Protein AF-0000000073405798 (afdb_homodimer)

Nearest PDB structures (foldseek):
  4mud-assembly2_C  TM=9.677E-01  e=3.847E-15  Saccharolobus solfataricus P2
  4ii4-assembly1_A-2  TM=8.496E-01  e=1.993E-06  Escherichia coli str. K-12 substr. MG1655
  4iit-assembly1_A-2  TM=8.396E-01  e=2.875E-06  Klebsiella pneumoniae subsp. pneumoniae MGH 78578
  3pwq-assembly1_D  TM=8.654E-01  e=8.246E-06  Escherichia coli str. K-12 substr. MG1655
  3pwq-assembly2_H  TM=8.494E-01  e=6.264E-06  Escherichia coli str. K-12 substr. MG1655

pLDDT: mean 94.51, std 9.31, range [29.94, 98.81]

Solvent-accessible surface area (backbone atoms only — not comparable to full-atom values): 24178 Å² total; per-residue (Å²): 122,83,30,81,48,62,85,72,50,78,52,63,67,52,49,50,41,52,50,50,51,50,47,54,52,27,45,49,27,51,28,47,36,59,49,48,47,65,33,51,63,66,34,88,40,61,67,51,15,40,50,41,25,50,51,40,31,52,34,38,46,53,22,39,56,40,41,52,52,41,43,66,67,69,35,59,66,57,45,52,49,56,64,66,54,45,81,72,62,48,91,50,71,74,51,40,55,81,51,88,44,67,46,32,47,39,30,42,47,32,46,53,28,54,52,46,36,51,52,25,60,25,31,45,62,23,26,47,39,67,56,12,56,47,22,54,55,47,33,59,53,29,50,52,50,27,52,52,25,51,53,49,50,56,54,41,40,73,74,42,43,68,58,40,49,50,26,38,57,60,41,54,41,44,51,55,54,52,48,53,55,57,64,67,46,75,56,72,61,42,41,81,37,44,33,50,84,58,75,43,70,64,49,52,51,50,51,53,49,54,54,31,52,56,34,41,75,73,72,42,74,69,66,80,60,77,75,80,65,83,119,122,82,31,81,48,61,84,72,51,80,52,62,67,51,48,50,40,51,50,50,52,49,48,54,52,27,44,49,28,50,29,48,34,58,49,49,47,64,34,52,63,65,33,89,41,62,68,50,16,39,50,40,24,49,51,39,31,52,33,36,47,52,22,41,55,40,41,51,52,42,43,67,66,69,37,58,66,57,46,53,49,56,63,66,55,45,82,73,62,48,91,50,69,75,50,39,53,82,52,88,43,66,45,32,47,38,30,43,46,32,45,54,28,54,51,45,35,52,54,24,59,25,31,45,61,23,26,47,39,67,56,11,56,48,22,54,54,46,32,56,53,29,51,52,51,28,51,51,24,51,52,48,48,56,54,40,41,74,75,42,42,67,58,39,51,49,26,37,56,58,41,54,42,43,51,55,55,52,49,53,54,58,65,69,46,75,55,73,62,45,41,81,38,44,31,50,84,58,75,43,69,65,49,51,51,51,50,54,50,53,54,31,52,56,34,42,73,72,72,44,73,68,66,80,59,79,75,79,66,85,120

Sequence (462 aa):
MTIKTPSDIKDEELKTELLDLIFVIADSKLAIVEQTSPWLVNSPTVDSRLFTARFVADELNHAWQMSRMIEDFGEKDKVKELQELRLGLHRLEPFNLPLFTWEDAVAFVFVIDSYNVILMNSLMDCEYEPLSKLAKSIVKDDEYHTMFSENEIIRLSRENRNKIQGALNFWLPRLNDVYEHMRKLRLDKLFSLRVNNWLTEESESSLVSKLNEKLVKIGLDSVAVKKYTRNMTIKTPSDIKDEELKTELLDLIFVIADSKLAIVEQTSPWLVNSPTVDSRLFTARFVADELNHAWQMSRMIEDF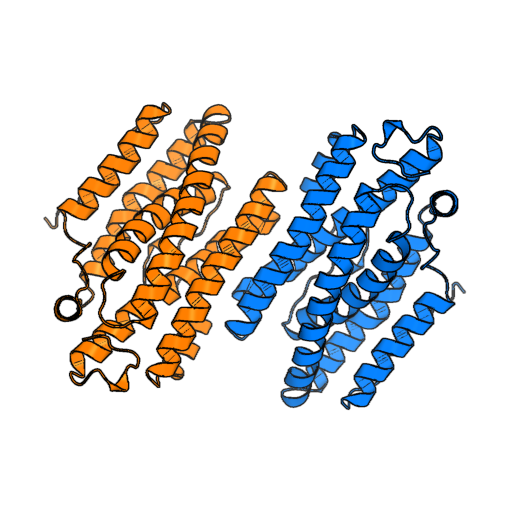GEKDKVKELQELRLGLHRLEPFNLPLFTWEDAVAFVFVIDSYNVILMNSLMDCEYEPLSKLAKSIVKDDEYHTMFSENEIIRLSRENRNKIQGALNFWLPRLNDVYEHMRKLRLDKLFSLRVNNWLTEESESSLVSKLNEKLVKIGLDSVAVKKYTRN

Structure (mmCIF, N/CA/C/O backbone):
data_AF-0000000073405798-model_v1
#
loop_
_entity.id
_entity.type
_entity.pdbx_description
1 polymer 'Phenylacetic acid catabolic protein'
#
loop_
_atom_site.group_PDB
_atom_site.id
_atom_site.type_symbol
_atom_site.label_atom_id
_atom_site.label_alt_id
_atom_site.label_comp_id
_atom_site.label_asym_id
_atom_site.label_entity_id
_atom_site.label_seq_id
_atom_site.pdbx_PDB_ins_code
_atom_site.Cartn_x
_atom_site.Cartn_y
_atom_site.Cartn_z
_atom_site.occupancy
_atom_site.B_iso_or_equiv
_atom_site.auth_seq_id
_atom_site.auth_comp_id
_atom_site.auth_asym_id
_atom_site.auth_atom_id
_atom_site.pdbx_PDB_model_num
ATOM 1 N N . MET A 1 1 ? 18.094 -33.719 4.059 1 67.75 1 MET A N 1
ATOM 2 C CA . MET A 1 1 ? 19.109 -32.75 4.473 1 67.75 1 MET A CA 1
ATOM 3 C C . MET A 1 1 ? 18.625 -31.312 4.254 1 67.75 1 MET A C 1
ATOM 5 O O . MET A 1 1 ? 17.938 -31.031 3.268 1 67.75 1 MET A O 1
ATOM 9 N N . THR A 1 2 ? 18.688 -30.469 5.281 1 88 2 THR A N 1
ATOM 10 C CA . THR A 1 2 ? 18.219 -29.078 5.246 1 88 2 THR A CA 1
ATOM 11 C C . THR A 1 2 ? 19.266 -28.188 4.605 1 88 2 THR A C 1
ATOM 13 O O . THR A 1 2 ? 20.438 -28.188 5.004 1 88 2 THR A O 1
ATOM 16 N N . ILE A 1 3 ? 18.922 -27.625 3.473 1 94.88 3 ILE A N 1
ATOM 17 C CA . ILE A 1 3 ? 19.781 -26.688 2.764 1 94.88 3 ILE A CA 1
ATOM 18 C C . ILE A 1 3 ? 19.5 -25.266 3.26 1 94.88 3 ILE A C 1
ATOM 20 O O . ILE A 1 3 ? 18.406 -24.75 3.092 1 94.88 3 ILE A O 1
ATOM 24 N N . LYS A 1 4 ? 20.562 -24.625 3.793 1 95.06 4 LYS A N 1
ATOM 25 C CA . LYS A 1 4 ? 20.359 -23.312 4.391 1 95.06 4 LYS A CA 1
ATOM 26 C C . LYS A 1 4 ? 20.812 -22.203 3.445 1 95.06 4 LYS A C 1
ATOM 28 O O . LYS A 1 4 ? 20.281 -21.094 3.479 1 95.06 4 LYS A O 1
ATOM 33 N N . THR A 1 5 ? 21.812 -22.625 2.615 1 95.94 5 THR A N 1
ATOM 34 C CA . THR A 1 5 ? 22.344 -21.656 1.662 1 95.94 5 THR A CA 1
ATOM 35 C C . THR A 1 5 ? 22.484 -22.297 0.279 1 95.94 5 THR A C 1
ATOM 37 O O . THR A 1 5 ? 22.641 -23.516 0.157 1 95.94 5 THR A O 1
ATOM 40 N N . PRO A 1 6 ? 22.422 -21.484 -0.75 1 95.19 6 PRO A N 1
ATOM 41 C CA . PRO A 1 6 ? 22.547 -22.031 -2.104 1 95.19 6 PRO A CA 1
ATOM 42 C C . PRO A 1 6 ? 23.875 -22.75 -2.326 1 95.19 6 PRO A C 1
ATOM 44 O O . PRO A 1 6 ? 23.953 -23.672 -3.148 1 95.19 6 PRO A O 1
ATOM 47 N N . SER A 1 7 ? 24.875 -22.359 -1.594 1 93.69 7 SER A N 1
ATOM 48 C CA . SER A 1 7 ? 26.203 -22.969 -1.761 1 93.69 7 SER A CA 1
ATOM 49 C C . SER A 1 7 ? 26.172 -24.453 -1.372 1 93.69 7 SER A C 1
ATOM 51 O O . SER A 1 7 ? 27.062 -25.203 -1.768 1 93.69 7 SER A O 1
ATOM 53 N N . ASP A 1 8 ? 25.172 -24.828 -0.603 1 93 8 ASP A N 1
ATOM 54 C CA . ASP A 1 8 ? 25.031 -26.219 -0.163 1 93 8 ASP A CA 1
ATOM 55 C C . ASP A 1 8 ? 24.453 -27.094 -1.27 1 93 8 ASP A C 1
ATOM 57 O O . ASP A 1 8 ? 24.469 -28.328 -1.173 1 93 8 ASP A O 1
ATOM 61 N N . ILE A 1 9 ? 23.953 -26.484 -2.336 1 93.12 9 ILE A N 1
ATOM 62 C CA . ILE A 1 9 ? 23.422 -27.219 -3.475 1 93.12 9 ILE A CA 1
ATOM 63 C C . ILE A 1 9 ? 24.531 -27.516 -4.473 1 93.12 9 ILE A C 1
ATOM 65 O O . ILE A 1 9 ? 25 -26.609 -5.176 1 93.12 9 ILE A O 1
ATOM 69 N N . LYS A 1 10 ? 24.891 -28.719 -4.594 1 90.56 10 LYS A N 1
ATOM 70 C CA . LYS A 1 10 ? 26.031 -29.109 -5.41 1 90.56 10 LYS A CA 1
ATOM 71 C C . LYS A 1 10 ? 25.641 -29.25 -6.879 1 90.56 10 LYS A C 1
ATOM 73 O O . LYS A 1 10 ? 26.438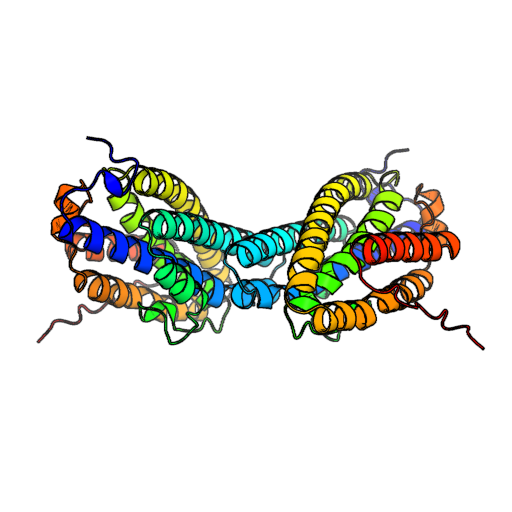 -28.953 -7.773 1 90.56 10 LYS A O 1
ATOM 78 N N . ASP A 1 11 ? 24.453 -29.656 -7.133 1 92.56 11 ASP A N 1
ATOM 79 C CA . ASP A 1 11 ? 23.969 -29.828 -8.5 1 92.56 11 ASP A CA 1
ATOM 80 C C . ASP A 1 11 ? 23.609 -28.484 -9.133 1 92.56 11 ASP A C 1
ATOM 82 O O . ASP A 1 11 ? 22.609 -27.859 -8.781 1 92.56 11 ASP A O 1
ATOM 86 N N . GLU A 1 12 ? 24.359 -28.047 -10.125 1 92.81 12 GLU A N 1
ATOM 87 C CA . GLU A 1 12 ? 24.234 -26.734 -10.734 1 92.81 12 GLU A CA 1
ATOM 88 C C . GLU A 1 12 ? 22.891 -26.609 -11.469 1 92.81 12 GLU A C 1
ATOM 90 O O . GLU A 1 12 ? 22.297 -25.531 -11.492 1 92.81 12 GLU A O 1
ATOM 95 N N . GLU A 1 13 ? 22.484 -27.656 -12.055 1 92.25 13 GLU A N 1
AT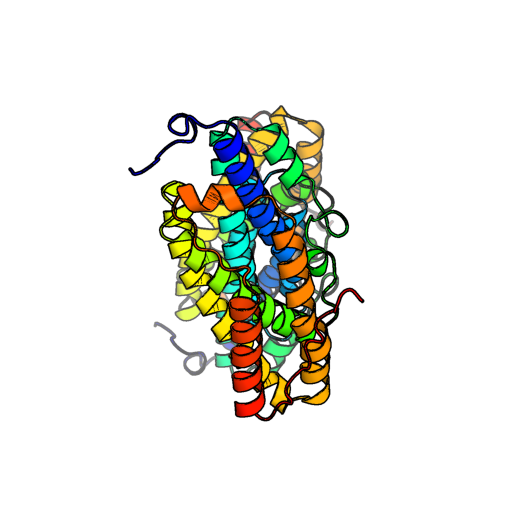OM 96 C CA . GLU A 1 13 ? 21.203 -27.609 -12.742 1 92.25 13 GLU A CA 1
ATOM 97 C C . GLU A 1 13 ? 20.047 -27.422 -11.758 1 92.25 13 GLU A C 1
ATOM 99 O O . GLU A 1 13 ? 19.125 -26.656 -12.016 1 92.25 13 GLU A O 1
ATOM 104 N N . LEU A 1 14 ? 20.156 -28.141 -10.633 1 92.62 14 LEU A N 1
ATOM 105 C CA . LEU A 1 14 ? 19.156 -28 -9.578 1 92.62 14 LEU A CA 1
ATOM 106 C C . LEU A 1 14 ? 19.125 -26.578 -9.039 1 92.62 14 LEU A C 1
ATOM 108 O O . LEU A 1 14 ? 18.062 -26 -8.828 1 92.62 14 LEU A O 1
ATOM 112 N N . LYS A 1 15 ? 20.281 -26.031 -8.859 1 93.88 15 LYS A N 1
ATOM 113 C CA . LYS A 1 15 ? 20.422 -24.656 -8.383 1 93.88 15 LYS A CA 1
ATOM 114 C C . LYS A 1 15 ? 19.75 -23.672 -9.344 1 93.88 15 LYS A C 1
ATOM 116 O O . LYS A 1 15 ? 19.016 -22.781 -8.914 1 93.88 15 LYS A O 1
ATOM 121 N N . THR A 1 16 ? 19.969 -23.859 -10.594 1 93.81 16 THR A N 1
ATOM 122 C CA . THR A 1 16 ? 19.422 -22.984 -11.617 1 93.81 16 THR A CA 1
ATOM 123 C C . THR A 1 16 ? 17.891 -23.078 -11.656 1 93.81 16 THR A C 1
ATOM 125 O O . THR A 1 16 ? 17.203 -22.062 -11.727 1 93.81 16 THR A O 1
ATOM 128 N N . GLU A 1 17 ? 17.391 -24.281 -11.602 1 93.81 17 GLU A N 1
ATOM 129 C CA . GLU A 1 17 ? 15.945 -24.484 -11.641 1 93.81 17 GLU A CA 1
ATOM 130 C C . GLU A 1 17 ? 15.266 -23.875 -10.422 1 93.81 17 GLU A C 1
ATOM 132 O O . GLU A 1 17 ? 14.195 -23.281 -10.531 1 93.81 17 GLU A O 1
ATOM 137 N N . LEU A 1 18 ? 15.898 -24.062 -9.25 1 95.44 18 LEU A N 1
ATOM 138 C CA . LEU A 1 18 ? 15.367 -23.469 -8.031 1 95.44 18 LEU A CA 1
ATOM 139 C C . LEU A 1 18 ? 15.344 -21.953 -8.125 1 95.44 18 LEU A C 1
ATOM 141 O O . LEU A 1 18 ? 14.352 -21.312 -7.77 1 95.44 18 LEU A O 1
ATOM 145 N N . LEU A 1 19 ? 16.422 -21.406 -8.617 1 96.12 19 LEU A N 1
ATOM 146 C CA . LEU A 1 19 ? 16.516 -19.969 -8.797 1 96.12 19 LEU A CA 1
ATOM 147 C C . LEU A 1 19 ? 15.445 -19.469 -9.758 1 96.12 19 LEU A C 1
ATOM 149 O O . LEU A 1 19 ? 14.812 -18.438 -9.516 1 96.12 19 LEU A O 1
ATOM 153 N N . ASP A 1 20 ? 15.195 -20.172 -10.797 1 95 20 ASP A N 1
ATOM 154 C CA . ASP A 1 20 ? 14.188 -19.797 -11.781 1 95 20 ASP A CA 1
ATOM 155 C C . ASP A 1 20 ? 12.789 -19.797 -11.156 1 95 20 ASP A C 1
ATOM 157 O O . ASP A 1 20 ? 11.992 -18.891 -11.414 1 95 20 ASP A O 1
ATOM 161 N N . LEU A 1 21 ? 12.539 -20.781 -10.391 1 96.44 21 LEU A N 1
ATOM 162 C CA . LEU A 1 21 ? 11.25 -20.844 -9.711 1 96.44 21 LEU A CA 1
ATOM 163 C C . LEU A 1 21 ? 11.07 -19.656 -8.766 1 96.44 21 LEU A C 1
ATOM 165 O O . LEU A 1 21 ? 10.031 -18.984 -8.797 1 96.44 21 LEU A O 1
ATOM 169 N N . ILE A 1 22 ? 12.094 -19.391 -7.934 1 97.69 22 ILE A N 1
ATOM 170 C CA . ILE A 1 22 ? 12.039 -18.281 -6.988 1 97.69 22 ILE A CA 1
ATOM 171 C C . ILE A 1 22 ? 11.828 -16.969 -7.742 1 97.69 22 ILE A C 1
ATOM 173 O O . ILE A 1 22 ? 11.023 -16.125 -7.332 1 97.69 22 ILE A O 1
ATOM 177 N N . PHE A 1 23 ? 12.484 -16.844 -8.891 1 97.62 23 PHE A N 1
ATOM 178 C CA . PHE A 1 23 ? 12.383 -15.633 -9.695 1 97.62 23 PHE A CA 1
ATOM 179 C C . PHE A 1 23 ? 10.969 -15.453 -10.219 1 97.62 23 PHE A C 1
ATOM 181 O O . PHE A 1 23 ? 10.398 -14.359 -10.133 1 97.62 23 PHE A O 1
ATOM 188 N N . VAL A 1 24 ? 10.383 -16.484 -10.727 1 97.44 24 VAL A N 1
ATOM 189 C CA . VAL A 1 24 ? 9.062 -16.375 -11.344 1 97.44 24 VAL A CA 1
ATOM 190 C C . VAL A 1 24 ? 8.016 -16.047 -10.273 1 97.44 24 VAL A C 1
ATOM 192 O O . VAL A 1 24 ? 7.102 -15.266 -10.516 1 97.44 24 VAL A O 1
ATOM 195 N N . ILE A 1 25 ? 8.164 -16.625 -9.109 1 98.19 25 ILE A N 1
ATOM 196 C CA . ILE A 1 25 ? 7.227 -16.328 -8.031 1 98.19 25 ILE A CA 1
ATOM 197 C C . ILE A 1 25 ? 7.387 -14.875 -7.59 1 98.19 25 ILE A C 1
ATOM 199 O O . ILE A 1 25 ? 6.398 -14.148 -7.441 1 98.19 25 ILE A O 1
ATOM 203 N N . ALA A 1 26 ? 8.617 -14.453 -7.371 1 98.56 26 ALA A N 1
ATOM 204 C CA . ALA A 1 26 ? 8.875 -13.07 -6.98 1 98.56 26 ALA A CA 1
ATOM 205 C C . ALA A 1 26 ? 8.312 -12.094 -8.008 1 98.56 26 ALA A C 1
ATOM 207 O O . ALA A 1 26 ? 7.691 -11.094 -7.645 1 98.56 26 ALA A O 1
ATOM 208 N N . ASP A 1 27 ? 8.508 -12.414 -9.273 1 98.25 27 ASP A N 1
ATOM 209 C CA . ASP A 1 27 ? 7.984 -11.594 -10.359 1 98.25 27 ASP A CA 1
ATOM 210 C C . ASP A 1 27 ? 6.461 -11.508 -10.297 1 98.25 27 ASP A C 1
ATOM 212 O O . ASP A 1 27 ? 5.887 -10.43 -10.461 1 98.25 27 ASP A O 1
ATOM 216 N N . SER A 1 28 ? 5.84 -12.609 -10.07 1 98.38 28 SER A N 1
ATOM 217 C CA . SER A 1 28 ? 4.383 -12.633 -9.992 1 98.38 28 SER A CA 1
ATOM 218 C C . SER A 1 28 ? 3.879 -11.781 -8.828 1 98.38 28 SER A C 1
ATOM 220 O O . SER A 1 28 ? 2.867 -11.086 -8.953 1 98.38 28 SER A O 1
ATOM 222 N N . LYS A 1 29 ? 4.598 -11.828 -7.711 1 98.56 29 LYS A N 1
ATOM 223 C CA . LYS A 1 29 ? 4.207 -11.016 -6.562 1 98.56 29 LYS A CA 1
ATOM 224 C C . LYS A 1 29 ? 4.32 -9.523 -6.879 1 98.56 29 LYS A C 1
ATOM 226 O O . LYS A 1 29 ? 3.434 -8.742 -6.539 1 98.56 29 LYS A O 1
ATOM 231 N N . LEU A 1 30 ? 5.398 -9.141 -7.52 1 98 30 LEU A N 1
ATOM 232 C CA . LEU A 1 30 ? 5.559 -7.742 -7.898 1 98 30 LEU A CA 1
ATOM 233 C C . LEU A 1 30 ? 4.5 -7.328 -8.914 1 98 30 LEU A C 1
ATOM 235 O O . LEU A 1 30 ? 4.012 -6.195 -8.883 1 98 30 LEU A O 1
ATOM 239 N N . ALA A 1 31 ? 4.145 -8.195 -9.828 1 98.31 31 ALA A N 1
ATOM 240 C CA . ALA A 1 31 ? 3.084 -7.934 -10.797 1 98.31 31 ALA A CA 1
ATOM 241 C C . ALA A 1 31 ? 1.747 -7.699 -10.102 1 98.31 31 ALA A C 1
ATOM 243 O O . ALA A 1 31 ? 1.008 -6.777 -10.453 1 98.31 31 ALA A O 1
ATOM 244 N N . ILE A 1 32 ? 1.459 -8.531 -9.148 1 98.56 32 ILE A N 1
ATOM 245 C CA . ILE A 1 32 ? 0.224 -8.406 -8.383 1 98.56 32 ILE A CA 1
ATOM 246 C C . ILE A 1 32 ? 0.168 -7.035 -7.707 1 98.56 32 ILE A C 1
ATOM 248 O O . ILE A 1 32 ? -0.878 -6.383 -7.703 1 98.56 32 ILE A O 1
ATOM 252 N N . VAL A 1 33 ? 1.273 -6.637 -7.121 1 98.25 33 VAL A N 1
ATOM 253 C CA . VAL A 1 33 ? 1.349 -5.312 -6.508 1 98.25 33 VAL A CA 1
ATOM 254 C C . VAL A 1 33 ? 1.007 -4.242 -7.543 1 98.25 33 VAL A C 1
ATOM 256 O O . VAL A 1 33 ? 0.197 -3.352 -7.277 1 98.25 33 VAL A O 1
ATOM 259 N N . GLU A 1 34 ? 1.586 -4.332 -8.695 1 97.75 34 GLU A N 1
ATOM 260 C CA . GLU A 1 34 ? 1.34 -3.365 -9.758 1 97.75 34 GLU A CA 1
ATOM 261 C C . GLU A 1 34 ? -0.122 -3.387 -10.195 1 97.75 34 GLU A C 1
ATOM 263 O O . GLU A 1 34 ? -0.729 -2.334 -10.406 1 97.75 34 GLU A O 1
ATOM 268 N N . GLN A 1 35 ? -0.694 -4.516 -10.312 1 98.25 35 GLN A N 1
ATOM 269 C CA . GLN A 1 35 ? -2.07 -4.668 -10.773 1 98.25 35 GLN A CA 1
ATOM 270 C C . GLN A 1 35 ? -3.061 -4.16 -9.734 1 98.25 35 GLN A C 1
ATOM 272 O O . GLN A 1 35 ? -4.094 -3.58 -10.078 1 98.25 35 GLN A O 1
ATOM 277 N N . THR A 1 36 ? -2.721 -4.309 -8.453 1 98.12 36 THR A N 1
ATOM 278 C CA . THR A 1 36 ? -3.715 -4.062 -7.414 1 98.12 36 THR A CA 1
ATOM 279 C C . THR A 1 36 ? -3.496 -2.697 -6.77 1 98.12 36 THR A C 1
ATOM 281 O O . THR A 1 36 ? -4.387 -2.172 -6.102 1 98.12 36 THR A O 1
ATOM 284 N N . SER A 1 37 ? -2.395 -2.031 -6.98 1 97.19 37 SER A N 1
ATOM 285 C CA . SER A 1 37 ? -2.045 -0.777 -6.32 1 97.19 37 SER A CA 1
ATOM 286 C C . SER A 1 37 ? -3.061 0.316 -6.637 1 97.19 37 SER A C 1
ATOM 288 O O . SER A 1 37 ? -3.387 1.134 -5.773 1 97.19 37 SER A O 1
ATOM 290 N N . PRO A 1 38 ? -3.68 0.377 -7.848 1 96.69 38 PRO A N 1
ATOM 291 C CA . PRO A 1 38 ? -4.676 1.419 -8.109 1 96.69 38 PRO A CA 1
ATOM 292 C C . PRO A 1 38 ? -5.887 1.324 -7.188 1 96.69 38 PRO A C 1
ATOM 294 O O . PRO A 1 38 ? -6.574 2.322 -6.957 1 96.69 38 PRO A O 1
ATOM 297 N N . TRP A 1 39 ? -6.098 0.236 -6.641 1 97.69 39 TRP A N 1
ATOM 298 C CA . TRP A 1 39 ? -7.312 0.014 -5.863 1 97.69 39 TRP A CA 1
ATOM 299 C C . TRP A 1 39 ? -7.109 0.424 -4.41 1 97.69 39 TRP A C 1
ATOM 301 O O . TRP A 1 39 ? -8.031 0.328 -3.596 1 97.69 39 TRP A O 1
ATOM 311 N N . LEU A 1 40 ? -5.926 0.905 -4.094 1 97.06 40 LEU A N 1
ATOM 312 C CA . LEU A 1 40 ? -5.695 1.626 -2.846 1 97.06 40 LEU A CA 1
ATOM 313 C C . LEU A 1 40 ? -6.531 2.9 -2.793 1 97.06 40 LEU A C 1
ATOM 315 O O . LEU A 1 40 ? -6.875 3.377 -1.709 1 97.06 40 LEU A O 1
ATOM 319 N N . VAL A 1 41 ? -6.816 3.396 -3.982 1 96.25 41 VAL A N 1
ATOM 320 C CA . VAL A 1 41 ? -7.527 4.668 -4.094 1 96.25 41 VAL A CA 1
ATOM 321 C C . VAL A 1 41 ? -8.938 4.426 -4.633 1 96.25 41 VAL A C 1
ATOM 323 O O . VAL A 1 41 ? -9.898 5.035 -4.164 1 96.25 41 VAL A O 1
ATOM 326 N N . ASN A 1 42 ? -9.094 3.424 -5.48 1 96.06 42 ASN A N 1
ATOM 327 C CA . ASN A 1 42 ? -10.312 3.33 -6.273 1 96.06 42 ASN A CA 1
ATOM 328 C C . ASN A 1 42 ? -11.297 2.322 -5.68 1 96.06 42 ASN A C 1
ATOM 330 O O . ASN A 1 42 ? -12.453 2.25 -6.102 1 96.06 42 ASN A O 1
ATOM 334 N N . SER A 1 43 ? -10.836 1.49 -4.719 1 96.12 43 SER A N 1
ATOM 335 C CA . SER A 1 43 ? -11.805 0.586 -4.109 1 96.12 43 SER A CA 1
ATOM 336 C C . SER A 1 43 ? -12.922 1.36 -3.422 1 96.12 43 SER A C 1
ATOM 338 O O . SER A 1 43 ? -12.734 2.512 -3.021 1 96.12 43 SER A O 1
ATOM 340 N N . PRO A 1 44 ? -14.07 0.819 -3.268 1 93.25 44 PRO A N 1
ATOM 341 C CA . PRO A 1 44 ? -15.289 1.596 -3.012 1 93.25 44 PRO A CA 1
ATOM 342 C C . PRO A 1 44 ? -15.367 2.111 -1.576 1 93.25 44 PRO A C 1
ATOM 344 O O . PRO A 1 44 ? -16.078 3.088 -1.305 1 93.25 44 PRO A O 1
ATOM 347 N N . THR A 1 45 ? -14.742 1.463 -0.608 1 93.19 45 THR A N 1
ATOM 348 C CA . THR A 1 45 ? -14.844 1.866 0.791 1 93.19 45 THR A CA 1
ATOM 349 C C . THR A 1 45 ? -13.453 1.984 1.418 1 93.19 45 THR A C 1
ATOM 351 O O . THR A 1 45 ? -12.484 1.421 0.905 1 93.19 45 THR A O 1
ATOM 354 N N . VAL A 1 46 ? -13.391 2.682 2.521 1 94 46 VAL A N 1
ATOM 355 C CA . VAL A 1 46 ? -12.109 2.795 3.223 1 94 46 VAL A CA 1
ATOM 356 C C . VAL A 1 46 ? -11.688 1.427 3.752 1 94 46 VAL A C 1
ATOM 358 O O . VAL A 1 46 ? -10.5 1.104 3.779 1 94 46 VAL A O 1
ATOM 361 N N . ASP A 1 47 ? -12.688 0.556 4.121 1 94.94 47 ASP A N 1
ATOM 362 C CA . ASP A 1 47 ? -12.391 -0.814 4.527 1 94.94 47 ASP A CA 1
ATOM 363 C C . ASP A 1 47 ? -11.672 -1.574 3.416 1 94.94 47 ASP A C 1
ATOM 365 O O . ASP A 1 47 ? -10.656 -2.232 3.662 1 94.94 47 ASP A O 1
ATOM 369 N N . SER A 1 48 ? -12.203 -1.483 2.236 1 96.75 48 SER A N 1
ATOM 370 C CA . SER A 1 48 ? -11.609 -2.178 1.097 1 96.75 48 SER A CA 1
ATOM 371 C C . SER A 1 48 ? -10.234 -1.614 0.759 1 96.75 48 SER A C 1
ATOM 373 O O . SER A 1 48 ? -9.328 -2.357 0.366 1 96.75 48 SER A O 1
ATOM 375 N N . ARG A 1 49 ? -10.102 -0.289 0.912 1 97.5 49 ARG A N 1
ATOM 376 C CA . ARG A 1 49 ? -8.797 0.332 0.677 1 97.5 49 ARG A CA 1
ATOM 377 C C . ARG A 1 49 ? -7.773 -0.142 1.701 1 97.5 49 ARG A C 1
ATOM 379 O O . ARG A 1 49 ? -6.617 -0.396 1.358 1 97.5 49 ARG A O 1
ATOM 386 N N . LEU A 1 50 ? -8.211 -0.233 2.926 1 97 50 LEU A N 1
ATOM 387 C CA . LEU A 1 50 ? -7.312 -0.727 3.967 1 97 50 LEU A CA 1
ATOM 388 C C . LEU A 1 50 ? -6.902 -2.168 3.689 1 97 50 LEU A C 1
ATOM 390 O O . LEU A 1 50 ? -5.73 -2.523 3.834 1 97 50 LEU A O 1
ATOM 394 N N . PHE A 1 51 ? -7.855 -3.027 3.307 1 96.94 51 PHE A N 1
ATOM 395 C CA . PHE A 1 51 ? -7.512 -4.391 2.912 1 96.94 51 PHE A CA 1
ATOM 396 C C . PHE A 1 51 ? -6.469 -4.383 1.801 1 96.94 51 PHE A C 1
ATOM 398 O O . PHE A 1 51 ? -5.477 -5.113 1.87 1 96.94 51 PHE A O 1
ATOM 405 N N . THR A 1 52 ? -6.723 -3.564 0.762 1 98.19 52 THR A N 1
ATOM 406 C CA . THR A 1 52 ? -5.82 -3.504 -0.38 1 98.19 52 THR A CA 1
ATOM 407 C C . THR A 1 52 ? -4.414 -3.115 0.064 1 98.19 52 THR A C 1
ATOM 409 O O . THR A 1 52 ? -3.426 -3.66 -0.432 1 98.19 52 THR A O 1
ATOM 412 N N . ALA A 1 53 ? -4.352 -2.213 0.977 1 97.69 53 ALA A N 1
ATOM 413 C CA . ALA A 1 53 ? -3.049 -1.775 1.47 1 97.69 53 ALA A CA 1
ATOM 414 C C . ALA A 1 53 ? -2.312 -2.92 2.16 1 97.69 53 ALA A C 1
ATOM 416 O O . ALA A 1 53 ? -1.113 -3.113 1.947 1 97.69 53 ALA A O 1
ATOM 417 N N . ARG A 1 54 ? -3.002 -3.656 2.984 1 97.25 54 ARG A N 1
ATOM 418 C CA . ARG A 1 54 ? -2.398 -4.793 3.67 1 97.25 54 ARG A CA 1
ATOM 419 C C . ARG A 1 54 ? -2.002 -5.883 2.678 1 97.25 54 ARG A C 1
ATOM 421 O O . ARG A 1 54 ? -0.934 -6.484 2.803 1 97.25 54 ARG A O 1
ATOM 428 N N . PHE A 1 55 ? -2.891 -6.117 1.745 1 98.56 55 PHE A N 1
ATOM 429 C CA . PHE A 1 55 ? -2.639 -7.086 0.687 1 98.56 55 PHE A CA 1
ATOM 430 C C . PHE A 1 55 ? -1.366 -6.738 -0.077 1 98.56 55 PHE A C 1
ATOM 432 O O . PHE A 1 55 ? -0.482 -7.582 -0.239 1 98.56 55 PHE A O 1
ATOM 439 N N . VAL A 1 56 ? -1.234 -5.516 -0.512 1 98.25 56 VAL A N 1
ATOM 440 C CA . VAL A 1 56 ? -0.086 -5.035 -1.274 1 98.25 56 VAL A CA 1
ATOM 441 C C . VAL A 1 56 ? 1.176 -5.125 -0.42 1 98.25 56 VAL A C 1
ATOM 443 O O . VAL A 1 56 ? 2.23 -5.547 -0.902 1 98.25 56 VAL A O 1
ATOM 446 N N . ALA A 1 57 ? 1.052 -4.77 0.837 1 97.75 57 ALA A N 1
ATOM 447 C CA . ALA A 1 57 ? 2.199 -4.859 1.736 1 97.75 57 ALA A CA 1
ATOM 448 C C . ALA A 1 57 ? 2.672 -6.305 1.881 1 97.75 57 ALA A C 1
ATOM 450 O O . ALA A 1 57 ? 3.877 -6.57 1.875 1 97.75 57 ALA A O 1
ATOM 451 N N . ASP A 1 58 ? 1.765 -7.234 2.014 1 98.5 58 ASP A N 1
ATOM 452 C CA . ASP A 1 58 ? 2.109 -8.648 2.129 1 98.5 58 ASP A CA 1
ATOM 453 C C . ASP A 1 58 ? 2.834 -9.141 0.878 1 98.5 58 ASP A C 1
ATOM 455 O O . ASP A 1 58 ? 3.887 -9.773 0.974 1 98.5 58 ASP A O 1
ATOM 459 N N . GLU A 1 59 ? 2.264 -8.812 -0.26 1 98.5 59 GLU A N 1
ATOM 460 C CA . GLU A 1 59 ? 2.84 -9.289 -1.514 1 98.5 59 GLU A CA 1
ATOM 461 C C . GLU A 1 59 ? 4.219 -8.68 -1.752 1 98.5 59 GLU A C 1
ATOM 463 O O . GLU A 1 59 ? 5.125 -9.359 -2.246 1 98.5 59 GLU A O 1
ATOM 468 N N . LEU A 1 60 ? 4.328 -7.48 -1.406 1 98.25 60 LEU A N 1
ATOM 469 C CA . LEU A 1 60 ? 5.633 -6.844 -1.569 1 98.25 60 LEU A CA 1
ATOM 470 C C . LEU A 1 60 ? 6.652 -7.441 -0.608 1 98.25 60 LEU A C 1
ATOM 472 O O . LEU A 1 60 ? 7.824 -7.602 -0.959 1 98.25 60 LEU A O 1
ATOM 476 N N . ASN A 1 61 ? 6.207 -7.695 0.593 1 98.38 61 ASN A N 1
ATOM 477 C CA . ASN A 1 61 ? 7.102 -8.352 1.542 1 98.38 61 ASN A CA 1
ATOM 478 C C . ASN A 1 61 ? 7.559 -9.711 1.03 1 98.38 61 ASN A C 1
ATOM 480 O O . ASN A 1 61 ? 8.727 -10.078 1.187 1 98.38 61 ASN A O 1
ATOM 484 N N . HIS A 1 62 ? 6.664 -10.469 0.452 1 98.81 62 HIS A N 1
ATOM 485 C CA . HIS A 1 62 ? 7.023 -11.75 -0.151 1 98.81 62 HIS A CA 1
ATOM 486 C C . HIS A 1 62 ? 8.086 -11.562 -1.234 1 98.81 62 HIS A C 1
ATOM 488 O O . HIS A 1 62 ? 9.109 -12.25 -1.229 1 98.81 62 HIS A O 1
ATOM 494 N N . ALA A 1 63 ? 7.836 -10.641 -2.094 1 98.44 63 ALA A N 1
ATOM 495 C CA . ALA A 1 63 ? 8.773 -10.375 -3.182 1 98.44 63 ALA A CA 1
ATOM 496 C C . ALA A 1 63 ? 10.125 -9.914 -2.641 1 98.44 63 ALA A C 1
ATOM 498 O O . ALA A 1 63 ? 11.172 -10.289 -3.174 1 98.44 63 ALA A O 1
ATOM 499 N N . TRP A 1 64 ? 10.031 -9.117 -1.619 1 98.25 64 TRP A N 1
ATOM 500 C CA . TRP A 1 64 ? 11.258 -8.625 -0.997 1 98.25 64 TRP A CA 1
ATOM 501 C C . TRP A 1 64 ? 12.086 -9.781 -0.452 1 98.25 64 TRP A C 1
ATOM 503 O O . TRP A 1 64 ? 13.289 -9.867 -0.723 1 98.25 64 TRP A O 1
ATOM 513 N N . GLN A 1 65 ? 11.484 -10.672 0.268 1 98.56 65 GLN A N 1
ATOM 514 C CA . GLN A 1 65 ? 12.188 -11.82 0.824 1 98.56 65 GLN A CA 1
ATOM 515 C C . GLN A 1 65 ? 12.773 -12.695 -0.282 1 98.56 65 GLN A C 1
ATOM 517 O O . GLN A 1 65 ? 13.906 -13.172 -0.172 1 98.56 65 GLN A O 1
ATOM 522 N N . MET A 1 66 ? 12.07 -12.867 -1.342 1 98.56 66 MET A N 1
ATOM 523 C CA . MET A 1 66 ? 12.562 -13.68 -2.455 1 98.56 66 MET A CA 1
ATOM 524 C C . MET A 1 66 ? 13.695 -12.969 -3.186 1 98.56 66 MET A C 1
ATOM 526 O O . MET A 1 66 ? 14.625 -13.617 -3.674 1 98.56 66 MET A O 1
ATOM 530 N N . SER A 1 67 ? 13.617 -11.656 -3.246 1 97.94 67 SER A N 1
ATOM 531 C CA . SER A 1 67 ? 14.727 -10.906 -3.826 1 97.94 67 SER A CA 1
ATOM 532 C C . SER A 1 67 ? 16.016 -11.117 -3.037 1 97.94 67 SER A C 1
ATOM 534 O O . SER A 1 67 ? 17.094 -11.219 -3.621 1 97.94 67 SER A O 1
ATOM 536 N N . ARG A 1 68 ? 15.875 -11.188 -1.733 1 97.81 68 ARG A N 1
ATOM 537 C CA . ARG A 1 68 ? 17.031 -11.477 -0.896 1 97.81 68 ARG A CA 1
ATOM 538 C C . ARG A 1 68 ? 17.578 -12.875 -1.17 1 97.81 68 ARG A C 1
ATOM 540 O O . ARG A 1 68 ? 18.797 -13.078 -1.209 1 97.81 68 ARG A O 1
ATOM 547 N N . MET A 1 69 ? 16.703 -13.852 -1.368 1 98 69 MET A N 1
ATOM 548 C CA . MET A 1 69 ? 17.141 -15.203 -1.711 1 98 69 MET A CA 1
ATOM 549 C C . MET A 1 69 ? 17.906 -15.211 -3.023 1 98 69 MET A C 1
ATOM 551 O O . MET A 1 69 ? 18.953 -15.867 -3.133 1 98 69 MET A O 1
ATOM 555 N N . ILE A 1 70 ? 17.422 -14.477 -3.967 1 98.25 70 ILE A N 1
ATOM 556 C CA . ILE A 1 70 ? 18.078 -14.406 -5.27 1 98.25 70 ILE A CA 1
ATOM 557 C C . ILE A 1 70 ? 19.469 -13.797 -5.113 1 98.25 70 ILE A C 1
ATOM 559 O O . ILE A 1 70 ? 20.422 -14.273 -5.723 1 98.25 70 ILE A O 1
ATOM 563 N N . GLU A 1 71 ? 19.547 -12.789 -4.289 1 97.19 71 GLU A N 1
ATOM 564 C CA . GLU A 1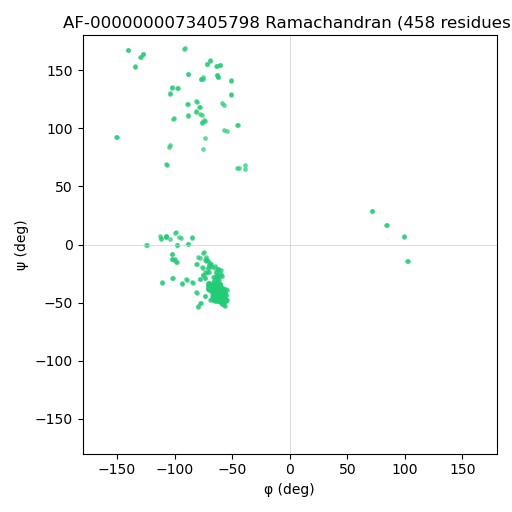 71 ? 20.844 -12.203 -3.988 1 97.19 71 GLU A CA 1
ATOM 565 C C . GLU A 1 71 ? 21.781 -13.234 -3.359 1 97.19 71 GLU A C 1
ATOM 567 O O . GLU A 1 71 ? 22.969 -13.258 -3.662 1 97.19 71 GLU A O 1
ATOM 572 N N . ASP A 1 72 ? 21.281 -14.086 -2.492 1 97 72 ASP A N 1
ATOM 573 C CA . ASP A 1 72 ? 22.062 -15.117 -1.832 1 97 72 ASP A CA 1
ATOM 574 C C . ASP A 1 72 ? 22.609 -16.125 -2.844 1 97 72 ASP A C 1
ATOM 576 O O . ASP A 1 72 ? 23.641 -16.766 -2.607 1 97 72 ASP A O 1
ATOM 580 N N . PHE A 1 73 ? 21.891 -16.281 -3.977 1 97.31 73 PHE A N 1
ATOM 581 C CA . PHE A 1 73 ? 22.375 -17.141 -5.051 1 97.31 73 PHE A CA 1
ATOM 582 C C . PHE A 1 73 ? 23.516 -16.469 -5.812 1 97.31 73 PHE A C 1
ATOM 584 O O . PHE A 1 73 ? 24.109 -17.078 -6.703 1 97.31 73 PHE A O 1
ATOM 591 N N . GLY A 1 74 ? 23.797 -15.164 -5.473 1 96.06 74 GLY A N 1
ATOM 592 C CA . GLY A 1 74 ? 24.844 -14.414 -6.137 1 96.06 74 GLY A CA 1
ATOM 593 C C . GLY A 1 74 ? 24.391 -13.781 -7.441 1 96.06 74 GLY A C 1
ATOM 594 O O . GLY A 1 74 ? 25.234 -13.43 -8.281 1 96.06 74 GLY A O 1
ATOM 595 N N . GLU A 1 75 ? 23.078 -13.68 -7.633 1 95.81 75 GLU A N 1
ATOM 596 C CA . GLU A 1 75 ? 22.547 -13.211 -8.906 1 95.81 75 GLU A CA 1
ATOM 597 C C . GLU A 1 75 ? 21.984 -11.797 -8.789 1 95.81 75 GLU A C 1
ATOM 599 O O . GLU A 1 75 ? 20.781 -11.578 -8.984 1 95.81 75 GLU A O 1
ATOM 604 N N . LYS A 1 76 ? 22.812 -10.82 -8.609 1 94.38 76 LYS A N 1
ATOM 605 C CA . LYS A 1 76 ? 22.438 -9.414 -8.438 1 94.38 76 LYS A CA 1
ATOM 606 C C . LYS A 1 76 ? 21.75 -8.883 -9.695 1 94.38 76 LYS A C 1
ATOM 608 O O . LYS A 1 76 ? 20.844 -8.047 -9.609 1 94.38 76 LYS A O 1
ATOM 613 N N . ASP A 1 77 ? 22.141 -9.375 -10.812 1 96.56 77 ASP A N 1
ATOM 614 C CA . ASP A 1 77 ? 21.547 -8.93 -12.062 1 96.56 77 ASP A CA 1
ATOM 615 C C . ASP A 1 77 ? 20.078 -9.367 -12.156 1 96.56 77 ASP A C 1
ATOM 617 O O . ASP A 1 77 ? 19.25 -8.641 -12.711 1 96.56 77 ASP A O 1
ATOM 621 N N . LYS A 1 78 ? 19.766 -10.492 -11.641 1 97.06 78 LYS A N 1
ATOM 622 C CA . LYS A 1 78 ? 18.375 -10.961 -11.633 1 97.06 78 LYS A CA 1
ATOM 623 C C . LYS A 1 78 ? 17.516 -10.117 -10.703 1 97.06 78 LYS A C 1
ATOM 625 O O . LYS A 1 78 ? 16.328 -9.898 -10.977 1 97.06 78 LYS A O 1
ATOM 630 N N . VAL A 1 79 ? 18.141 -9.695 -9.602 1 96.94 79 VAL A N 1
ATOM 631 C CA . VAL A 1 79 ? 17.406 -8.797 -8.719 1 96.94 79 VAL A CA 1
ATOM 632 C C . VAL A 1 79 ? 17.078 -7.496 -9.445 1 96.94 79 VAL A C 1
ATOM 634 O O . VAL A 1 79 ? 15.961 -6.988 -9.367 1 96.94 79 VAL A O 1
ATOM 637 N N . LYS A 1 80 ? 18.047 -7 -10.125 1 96.5 80 LYS A N 1
ATOM 638 C CA . LYS A 1 80 ? 17.844 -5.785 -10.914 1 96.5 80 LYS A CA 1
ATOM 639 C C . LYS A 1 80 ? 16.766 -5.992 -11.977 1 96.5 80 LYS A C 1
ATOM 641 O O . LYS A 1 80 ? 15.922 -5.125 -12.195 1 96.5 80 LYS A O 1
ATOM 646 N N . GLU A 1 81 ? 16.844 -7.113 -12.656 1 97.19 81 GLU A N 1
ATOM 647 C CA . GLU A 1 81 ? 15.82 -7.453 -13.641 1 97.19 81 GLU A CA 1
ATOM 648 C C . GLU A 1 81 ? 14.43 -7.445 -13.023 1 97.19 81 GLU A C 1
ATOM 650 O O . GLU A 1 81 ? 13.5 -6.855 -13.578 1 97.19 81 GLU A O 1
ATOM 655 N N . LEU A 1 82 ? 14.32 -8.078 -11.883 1 96.19 82 LEU A N 1
ATOM 656 C CA . LEU A 1 82 ? 13.062 -8.148 -11.148 1 96.19 82 LEU A CA 1
ATOM 657 C C . LEU A 1 82 ? 12.508 -6.754 -10.883 1 96.19 82 LEU A C 1
ATOM 659 O O . LEU A 1 82 ? 11.312 -6.508 -11.07 1 96.19 82 LEU A O 1
ATOM 663 N N . GLN A 1 83 ? 13.352 -5.867 -10.5 1 95.06 83 GLN A N 1
ATOM 664 C CA . GLN A 1 83 ? 12.961 -4.516 -10.117 1 95.06 83 GLN A CA 1
ATOM 665 C C . GLN A 1 83 ? 12.523 -3.701 -11.336 1 95.06 83 GLN A C 1
ATOM 667 O O . GLN A 1 83 ? 11.758 -2.746 -11.203 1 95.06 83 GLN A O 1
ATOM 672 N N . GLU A 1 84 ? 12.93 -4.117 -12.523 1 96.25 84 GLU A N 1
ATOM 673 C CA . GLU A 1 84 ? 12.688 -3.33 -13.727 1 96.25 84 GLU A CA 1
ATOM 674 C C . GLU A 1 84 ? 11.461 -3.832 -14.477 1 96.25 84 GLU A C 1
ATOM 676 O O . GLU A 1 84 ? 10.93 -3.141 -15.352 1 96.25 84 GLU A O 1
ATOM 681 N N . LEU A 1 85 ? 11.016 -5.023 -14.133 1 95.69 85 LEU A N 1
ATOM 682 C CA . LEU A 1 85 ? 9.844 -5.574 -14.797 1 95.69 85 LEU A CA 1
ATOM 683 C C . LEU A 1 85 ? 8.617 -4.703 -14.531 1 95.69 85 LEU A C 1
ATOM 685 O O . LEU A 1 85 ? 8.477 -4.133 -13.445 1 95.69 85 LEU A O 1
ATOM 689 N N . ARG A 1 86 ? 7.766 -4.613 -15.555 1 96.69 86 ARG A N 1
ATOM 690 C CA . ARG A 1 86 ? 6.527 -3.84 -15.516 1 96.69 86 ARG A CA 1
ATOM 691 C C . ARG A 1 86 ? 5.402 -4.574 -16.234 1 96.69 86 ARG A C 1
ATOM 693 O O . ARG A 1 86 ? 5.645 -5.539 -16.953 1 96.69 86 ARG A O 1
ATOM 700 N N . LEU A 1 87 ? 4.223 -4.039 -16 1 95.56 87 LEU A N 1
ATOM 701 C CA . LEU A 1 87 ? 3.062 -4.613 -16.672 1 95.56 87 LEU A CA 1
ATOM 702 C C . LEU A 1 87 ? 3.312 -4.738 -18.172 1 95.56 87 LEU A C 1
ATOM 704 O O . LEU A 1 87 ? 3.744 -3.781 -18.812 1 95.56 87 LEU A O 1
ATOM 708 N N . GLY A 1 88 ? 3.088 -5.871 -18.688 1 95.69 88 GLY A N 1
ATOM 709 C CA . GLY A 1 88 ? 3.361 -6.191 -20.078 1 95.69 88 GLY A CA 1
ATOM 710 C C . GLY A 1 88 ? 4.625 -7.012 -20.266 1 95.69 88 GLY A C 1
ATOM 711 O O . GLY A 1 88 ? 4.812 -7.641 -21.312 1 95.69 88 GLY A O 1
ATOM 712 N N . LEU A 1 89 ? 5.477 -7.09 -19.234 1 96.75 89 LEU A N 1
ATOM 713 C CA . LEU A 1 89 ? 6.773 -7.742 -19.375 1 96.75 89 LEU A CA 1
ATOM 714 C C . LEU A 1 89 ? 6.945 -8.852 -18.344 1 96.75 89 LEU A C 1
ATOM 716 O O . LEU A 1 89 ? 7.992 -9.5 -18.281 1 96.75 89 LEU A O 1
ATOM 720 N N . HIS A 1 90 ? 5.945 -9.086 -17.453 1 97.12 90 HIS A N 1
ATOM 721 C CA . HIS A 1 90 ? 6.043 -10.141 -16.453 1 97.12 90 HIS A CA 1
ATOM 722 C C . HIS A 1 90 ? 5.977 -11.523 -17.094 1 97.12 90 HIS A C 1
ATOM 724 O O . HIS A 1 90 ? 5.488 -11.664 -18.219 1 97.12 90 HIS A O 1
ATOM 730 N N . ARG A 1 91 ? 6.438 -12.453 -16.469 1 94.69 91 ARG A N 1
ATOM 731 C CA . ARG A 1 91 ? 6.691 -13.766 -17.047 1 94.69 91 ARG A CA 1
ATOM 732 C C . ARG A 1 91 ? 5.383 -14.492 -17.359 1 94.69 91 ARG A C 1
ATOM 734 O O . ARG A 1 91 ? 5.285 -15.219 -18.344 1 94.69 91 ARG A O 1
ATOM 741 N N . LEU A 1 92 ? 4.43 -14.344 -16.484 1 95.56 92 LEU A N 1
ATOM 742 C CA . LEU A 1 92 ? 3.166 -15.055 -16.656 1 95.56 92 LEU A CA 1
ATOM 743 C C . LEU A 1 92 ? 2.088 -14.117 -17.188 1 95.56 92 LEU A C 1
ATOM 745 O O . LEU A 1 92 ? 1.903 -13.016 -16.672 1 95.56 92 LEU A O 1
ATOM 749 N N . GLU A 1 93 ? 1.377 -14.516 -18.109 1 93.44 93 GLU A N 1
ATOM 750 C CA . GLU A 1 93 ? 0.489 -13.68 -18.906 1 93.44 93 GLU A CA 1
ATOM 751 C C . GLU A 1 93 ? -0.601 -13.047 -18.047 1 93.44 93 GLU A C 1
ATOM 753 O O . GLU A 1 93 ? -0.884 -11.852 -18.172 1 93.44 93 GLU A O 1
ATOM 758 N N . PRO A 1 94 ? -1.252 -13.789 -17.172 1 96.19 94 PRO A N 1
ATOM 759 C CA . PRO A 1 94 ? -2.336 -13.18 -16.406 1 96.19 94 PRO A CA 1
ATOM 760 C C . PRO A 1 94 ? -1.858 -12.016 -15.531 1 96.19 94 PRO A C 1
ATOM 762 O O . PRO A 1 94 ? -2.65 -11.141 -15.18 1 96.19 94 PRO A O 1
ATOM 765 N N . PHE A 1 95 ? -0.622 -11.992 -15.242 1 97.62 95 PHE A N 1
ATOM 766 C CA . PHE A 1 95 ? -0.071 -10.977 -14.352 1 97.62 95 PHE A CA 1
ATOM 767 C C . PHE A 1 95 ? 0.265 -9.711 -15.133 1 97.62 95 PHE A C 1
ATOM 769 O O . PHE A 1 95 ? 0.816 -8.758 -14.57 1 97.62 95 PHE A O 1
ATOM 776 N N . ASN A 1 96 ? -0.102 -9.672 -16.438 1 97.25 96 ASN A N 1
ATOM 777 C CA . ASN A 1 96 ? 0.104 -8.5 -17.281 1 97.25 96 ASN A CA 1
ATOM 778 C C . ASN A 1 96 ? -1.221 -7.844 -17.672 1 97.25 96 ASN A C 1
ATOM 780 O O . ASN A 1 96 ? -1.241 -6.875 -18.422 1 97.25 96 ASN A O 1
ATOM 784 N N . LEU A 1 97 ? -2.324 -8.359 -17.125 1 96.75 97 LEU A N 1
ATOM 785 C CA . LEU A 1 97 ? -3.639 -7.836 -17.484 1 96.75 97 LEU A CA 1
ATOM 786 C C . LEU A 1 97 ? -4.113 -6.816 -16.453 1 96.75 97 LEU A C 1
ATOM 788 O O . LEU A 1 97 ? -4.059 -7.074 -15.242 1 96.75 97 LEU A O 1
ATOM 792 N N . PRO A 1 98 ? -4.629 -5.719 -16.906 1 95.31 98 PRO A N 1
ATOM 793 C CA . PRO A 1 98 ? -5.117 -4.707 -15.969 1 95.31 98 PRO A CA 1
ATOM 794 C C . PRO A 1 98 ? -6.41 -5.125 -15.273 1 95.31 98 PRO A C 1
ATOM 796 O O . PRO A 1 98 ? -7.117 -6.016 -15.75 1 95.31 98 PRO A O 1
ATOM 799 N N . LEU A 1 99 ? -6.648 -4.578 -14.109 1 98 99 LEU A N 1
ATOM 800 C CA . LEU A 1 99 ? -7.902 -4.719 -13.383 1 98 99 LEU A CA 1
ATOM 801 C C . LEU A 1 99 ? -8.773 -3.477 -13.547 1 98 99 LEU A C 1
ATOM 803 O O . LEU A 1 99 ? -8.531 -2.449 -12.914 1 98 99 LEU A O 1
ATOM 807 N N . PHE A 1 100 ? -9.82 -3.539 -14.266 1 97 100 PHE A N 1
ATOM 808 C CA . PHE A 1 100 ? -10.555 -2.359 -14.711 1 97 100 PHE A CA 1
ATOM 809 C C . PHE A 1 100 ? -11.625 -1.976 -13.695 1 97 100 PHE A C 1
ATOM 811 O O . PHE A 1 100 ? -12.031 -0.814 -13.625 1 97 100 PHE A O 1
ATOM 818 N N . THR A 1 101 ? -12.141 -2.947 -13.008 1 98.12 101 THR A N 1
ATOM 819 C CA . THR A 1 101 ? -13.188 -2.697 -12.023 1 98.12 101 THR A CA 1
ATOM 820 C C . THR A 1 101 ? -12.805 -3.303 -10.672 1 98.12 101 THR A C 1
ATOM 822 O O . THR A 1 101 ? -11.867 -4.098 -10.586 1 98.12 101 THR A O 1
ATOM 825 N N . TRP A 1 102 ? -13.508 -2.855 -9.656 1 98.31 102 TRP A N 1
ATOM 826 C CA . TRP A 1 102 ? -13.305 -3.465 -8.352 1 98.31 102 TRP A CA 1
ATOM 827 C C . TRP A 1 102 ? -13.648 -4.949 -8.383 1 98.31 102 TRP A C 1
ATOM 829 O O . TRP A 1 102 ? -12.977 -5.766 -7.742 1 98.31 102 TRP A O 1
ATOM 839 N N . GLU A 1 103 ? -14.641 -5.355 -9.18 1 98.69 103 GLU A N 1
ATOM 840 C CA . GLU A 1 103 ? -15.008 -6.758 -9.336 1 98.69 103 GLU A CA 1
ATOM 841 C C . GLU A 1 103 ? -13.852 -7.562 -9.938 1 98.69 103 GLU A C 1
ATOM 843 O O . GLU A 1 103 ? -13.609 -8.695 -9.531 1 98.69 103 GLU A O 1
ATOM 848 N N . ASP A 1 104 ? -13.18 -6.914 -10.859 1 98.5 104 ASP A N 1
ATOM 849 C CA . ASP A 1 104 ? -11.992 -7.551 -11.414 1 98.5 104 ASP A CA 1
ATOM 850 C C . ASP A 1 104 ? -10.953 -7.82 -10.328 1 98.5 104 ASP A C 1
ATOM 852 O O . ASP A 1 104 ? -10.398 -8.914 -10.25 1 98.5 104 ASP A O 1
ATOM 856 N N . ALA A 1 105 ? -10.734 -6.754 -9.586 1 98.75 105 ALA A N 1
ATOM 857 C CA . ALA A 1 105 ? -9.703 -6.859 -8.555 1 98.75 105 ALA A CA 1
ATOM 858 C C . ALA A 1 105 ? -10.031 -7.977 -7.566 1 98.75 105 ALA A C 1
ATOM 860 O O . ALA A 1 105 ? -9.164 -8.789 -7.23 1 98.75 105 ALA A O 1
ATOM 861 N N . VAL A 1 106 ? -11.266 -8.031 -7.141 1 98.81 106 VAL A N 1
ATOM 862 C CA . VAL A 1 106 ? -11.719 -9.016 -6.16 1 98.81 106 VAL A CA 1
ATOM 863 C C . VAL A 1 106 ? -11.648 -10.414 -6.766 1 98.81 106 VAL A C 1
ATOM 865 O O . VAL A 1 106 ? -11.133 -11.344 -6.137 1 98.81 106 VAL A O 1
ATOM 868 N N . ALA A 1 107 ? -12.086 -10.602 -8.008 1 98.75 107 ALA A N 1
ATOM 869 C CA . ALA A 1 107 ? -12.039 -11.898 -8.68 1 98.75 107 ALA A CA 1
ATOM 870 C C . ALA A 1 107 ? -10.602 -12.352 -8.898 1 98.75 107 ALA A C 1
ATOM 872 O O . ALA A 1 107 ? -10.273 -13.523 -8.695 1 98.75 107 ALA A O 1
ATOM 873 N N . PHE A 1 108 ? -9.82 -11.453 -9.32 1 98.69 108 PHE A N 1
ATOM 874 C CA . PHE A 1 108 ? -8.406 -11.719 -9.547 1 98.69 108 PHE A CA 1
ATOM 875 C C . PHE A 1 108 ? -7.746 -12.25 -8.281 1 98.69 108 PHE A C 1
ATOM 877 O O . PHE A 1 108 ? -7.098 -13.297 -8.305 1 98.69 108 PHE A O 1
ATOM 884 N N . VAL A 1 109 ? -7.906 -11.508 -7.137 1 98.62 109 VAL A N 1
ATOM 885 C CA . VAL A 1 109 ? -7.301 -11.914 -5.871 1 98.62 109 VAL A CA 1
ATOM 886 C C . VAL A 1 109 ? -7.848 -13.273 -5.449 1 98.62 109 VAL A C 1
ATOM 888 O O . VAL A 1 109 ? -7.094 -14.148 -5.012 1 98.62 109 VAL A O 1
ATOM 891 N N . PHE A 1 110 ? -9.102 -13.492 -5.586 1 98.69 110 PHE A N 1
ATOM 892 C CA . PHE A 1 110 ? -9.758 -14.75 -5.23 1 98.69 110 PHE A CA 1
ATOM 893 C C . PHE A 1 110 ? -9.133 -15.914 -5.992 1 98.69 110 PHE A C 1
ATOM 895 O O . PHE A 1 110 ? -8.758 -16.922 -5.395 1 98.69 110 PHE A O 1
ATOM 902 N N . VAL A 1 111 ? -8.938 -15.758 -7.27 1 98.31 111 VAL A N 1
ATOM 903 C CA . VAL A 1 111 ? -8.484 -16.844 -8.141 1 98.31 111 VAL A CA 1
ATOM 904 C C . VAL A 1 111 ? -6.98 -17.047 -7.953 1 98.31 111 VAL A C 1
ATOM 906 O O . VAL A 1 111 ? -6.539 -18.172 -7.676 1 98.31 111 VAL A O 1
ATOM 909 N N . ILE A 1 112 ? -6.215 -16.016 -8.023 1 98.12 112 ILE A N 1
ATOM 910 C CA . ILE A 1 112 ? -4.762 -16.109 -8.047 1 98.12 112 ILE A CA 1
ATOM 911 C C . ILE A 1 112 ? -4.246 -16.547 -6.676 1 98.12 112 ILE A C 1
ATOM 913 O O . ILE A 1 112 ? -3.318 -17.359 -6.586 1 98.12 112 ILE A O 1
ATOM 917 N N . ASP A 1 113 ? -4.898 -16.031 -5.621 1 98.44 113 ASP A N 1
ATOM 918 C CA . ASP A 1 113 ? -4.422 -16.422 -4.301 1 98.44 113 ASP A CA 1
ATOM 919 C C . ASP A 1 113 ? -4.82 -17.859 -3.973 1 98.44 113 ASP A C 1
ATOM 921 O O . ASP A 1 113 ? -4.129 -18.547 -3.221 1 98.44 113 ASP A O 1
ATOM 925 N N . SER A 1 114 ? -5.902 -18.328 -4.516 1 98.25 114 SER A N 1
ATOM 926 C CA . SER A 1 114 ? -6.238 -19.75 -4.352 1 98.25 114 SER A CA 1
ATOM 927 C C . SER A 1 114 ? -5.191 -20.641 -5.008 1 98.25 114 SER A C 1
ATOM 929 O O . SER A 1 114 ? -4.809 -21.672 -4.445 1 98.25 114 SER A O 1
ATOM 931 N N . TYR A 1 115 ? -4.773 -20.25 -6.172 1 98.06 115 TYR A N 1
ATOM 932 C CA . TYR A 1 115 ? -3.676 -20.953 -6.82 1 98.06 115 TYR A CA 1
ATOM 933 C C . TYR A 1 115 ? -2.402 -20.859 -5.988 1 98.06 115 TYR A C 1
ATOM 935 O O . TYR A 1 115 ? -1.691 -21.859 -5.824 1 98.06 115 TYR A O 1
ATOM 943 N N . ASN A 1 116 ? -2.096 -19.641 -5.496 1 98.44 116 ASN A N 1
ATOM 944 C CA . ASN A 1 116 ? -0.874 -19.438 -4.727 1 98.44 116 ASN A CA 1
ATOM 945 C C . ASN A 1 116 ? -0.837 -20.312 -3.48 1 98.44 116 ASN A C 1
ATOM 947 O O . ASN A 1 116 ? 0.231 -20.766 -3.072 1 98.44 116 ASN A O 1
ATOM 951 N N . VAL A 1 117 ? -1.973 -20.516 -2.838 1 98.44 117 VAL A N 1
ATOM 952 C CA . VAL A 1 117 ? -2.035 -21.391 -1.674 1 98.44 117 VAL A CA 1
ATOM 953 C C . VAL A 1 117 ? -1.578 -22.797 -2.061 1 98.44 117 VAL A C 1
ATOM 955 O O . VAL A 1 117 ? -0.797 -23.422 -1.34 1 98.44 117 VAL A O 1
ATOM 958 N N . ILE A 1 118 ? -2 -23.328 -3.242 1 97.88 118 ILE A N 1
ATOM 959 C CA . ILE A 1 118 ? -1.611 -24.656 -3.721 1 97.88 118 ILE A CA 1
ATOM 960 C C . ILE A 1 118 ? -0.112 -24.672 -4.008 1 97.88 118 ILE A C 1
ATOM 962 O O . ILE A 1 118 ? 0.593 -25.594 -3.586 1 97.88 118 ILE A O 1
ATOM 966 N N . LEU A 1 119 ? 0.338 -23.656 -4.68 1 97.5 119 LEU A N 1
ATOM 967 C CA . LEU A 1 119 ? 1.756 -23.547 -5.004 1 97.5 119 LEU A CA 1
ATOM 968 C C . LEU A 1 119 ? 2.602 -23.516 -3.734 1 97.5 119 LEU A C 1
ATOM 970 O O . LEU A 1 119 ? 3.557 -24.281 -3.6 1 97.5 119 LEU A O 1
ATOM 974 N N . MET A 1 120 ? 2.234 -22.641 -2.77 1 98.5 120 MET A N 1
ATOM 975 C CA . MET A 1 120 ? 3.027 -22.5 -1.553 1 98.5 120 MET A CA 1
ATOM 976 C C . MET A 1 120 ? 2.982 -23.766 -0.716 1 98.5 120 MET A C 1
ATOM 978 O O . MET A 1 120 ? 3.982 -24.156 -0.105 1 98.5 120 MET A O 1
ATOM 982 N N . ASN A 1 121 ? 1.862 -24.422 -0.694 1 97.75 121 ASN A N 1
ATOM 983 C CA . ASN A 1 121 ? 1.787 -25.703 -0.008 1 97.75 121 ASN A CA 1
ATOM 984 C C . ASN A 1 121 ? 2.764 -26.719 -0.601 1 97.75 121 ASN A C 1
ATOM 986 O O . ASN A 1 121 ? 3.357 -27.516 0.127 1 97.75 121 ASN A O 1
ATOM 990 N N . SER A 1 122 ? 2.953 -26.703 -1.864 1 96.69 122 SER A N 1
ATOM 991 C CA . SER A 1 122 ? 3.844 -27.641 -2.537 1 96.69 122 SER A CA 1
ATOM 992 C C . SER A 1 122 ? 5.301 -27.375 -2.178 1 96.69 122 SER A C 1
ATOM 994 O O . SER A 1 122 ? 6.16 -28.234 -2.367 1 96.69 122 SER A O 1
ATOM 996 N N . LEU A 1 123 ? 5.57 -26.188 -1.637 1 97.38 123 LEU A N 1
ATOM 997 C CA . LEU A 1 123 ? 6.941 -25.781 -1.357 1 97.38 123 LEU A CA 1
ATOM 998 C C . LEU A 1 123 ? 7.262 -25.922 0.126 1 97.38 123 LEU A C 1
ATOM 1000 O O . LEU A 1 123 ? 8.414 -25.75 0.538 1 97.38 123 LEU A O 1
ATOM 1004 N N . MET A 1 124 ? 6.305 -26.203 0.975 1 96.56 124 MET A N 1
ATOM 1005 C CA . MET A 1 124 ? 6.449 -26.141 2.426 1 96.56 124 MET A CA 1
ATOM 1006 C C . MET A 1 124 ? 7.469 -27.156 2.924 1 96.56 124 MET A C 1
ATOM 1008 O O . MET A 1 124 ? 8.078 -26.969 3.979 1 96.56 124 MET A O 1
ATOM 1012 N N . ASP A 1 125 ? 7.715 -28.25 2.135 1 95.38 125 ASP A N 1
ATOM 1013 C CA . ASP A 1 125 ? 8.656 -29.281 2.562 1 95.38 125 ASP A CA 1
ATOM 1014 C C . ASP A 1 125 ? 9.945 -29.219 1.748 1 95.38 125 ASP A C 1
ATOM 1016 O O . ASP A 1 125 ? 10.789 -30.109 1.838 1 95.38 125 ASP A O 1
ATOM 1020 N N . CYS A 1 126 ? 10.07 -28.219 0.916 1 95.81 126 CYS A N 1
ATOM 1021 C CA . CYS A 1 126 ? 11.281 -28.031 0.13 1 95.81 126 CYS A CA 1
ATOM 1022 C C . CYS A 1 126 ? 12.523 -28.078 1.019 1 95.81 126 CYS A C 1
ATOM 1024 O O . CYS A 1 126 ? 12.523 -27.516 2.117 1 95.81 126 CYS A O 1
ATOM 1026 N N . GLU A 1 127 ? 13.562 -28.656 0.603 1 96 127 GLU A N 1
ATOM 1027 C CA . GLU A 1 127 ? 14.781 -28.812 1.394 1 96 127 GLU A CA 1
ATOM 1028 C C . GLU A 1 127 ? 15.531 -27.484 1.524 1 96 127 GLU A C 1
ATOM 1030 O O . GLU A 1 127 ? 16.359 -27.328 2.418 1 96 127 GLU A O 1
ATOM 1035 N N . TYR A 1 128 ? 15.305 -26.625 0.583 1 97.12 128 TYR A N 1
ATOM 1036 C CA . TYR A 1 128 ? 15.859 -25.281 0.744 1 97.12 128 TYR A CA 1
ATOM 1037 C C . TYR A 1 128 ? 15.078 -24.484 1.787 1 97.12 128 TYR A C 1
ATOM 1039 O O . TYR A 1 128 ? 14.023 -23.922 1.487 1 97.12 128 TYR A O 1
ATOM 1047 N N . GLU A 1 129 ? 15.648 -24.312 2.893 1 97.38 129 GLU A N 1
ATOM 1048 C CA . GLU A 1 129 ? 14.961 -23.891 4.105 1 97.38 129 GLU A CA 1
ATOM 1049 C C . GLU A 1 129 ? 14.398 -22.469 3.951 1 97.38 129 GLU A C 1
ATOM 1051 O O . GLU A 1 129 ? 13.258 -22.203 4.348 1 97.38 129 GLU A O 1
ATOM 1056 N N . PRO A 1 130 ? 15.078 -21.484 3.4 1 97.69 130 PRO A N 1
ATOM 1057 C CA . PRO A 1 130 ? 14.5 -20.141 3.27 1 97.69 130 PRO A CA 1
ATOM 1058 C C . PRO A 1 130 ? 13.195 -20.141 2.482 1 97.69 130 PRO A C 1
ATOM 1060 O O . PRO A 1 130 ? 12.258 -19.422 2.834 1 97.69 130 PRO A O 1
ATOM 1063 N N . LEU A 1 131 ? 13.164 -20.969 1.485 1 98 131 LEU A N 1
ATOM 1064 C CA . LEU A 1 131 ? 11.961 -21.016 0.655 1 98 131 LEU A CA 1
ATOM 1065 C C . LEU A 1 131 ? 10.82 -21.703 1.389 1 98 131 LEU A C 1
ATOM 1067 O O . LEU A 1 131 ? 9.68 -21.25 1.34 1 98 131 LEU A O 1
ATOM 1071 N N . SER A 1 132 ? 11.125 -22.812 2.029 1 97.88 132 SER A N 1
ATOM 1072 C CA . SER A 1 132 ? 10.078 -23.531 2.746 1 97.88 132 SER A CA 1
ATOM 1073 C C . SER A 1 132 ? 9.516 -22.703 3.895 1 97.88 132 SER A C 1
ATOM 1075 O O . SER A 1 132 ? 8.312 -22.703 4.129 1 97.88 132 SER A O 1
ATOM 1077 N N . LYS A 1 133 ? 10.359 -21.984 4.609 1 98.06 133 LYS A N 1
ATOM 1078 C CA . LYS A 1 133 ? 9.906 -21.109 5.691 1 98.06 133 LYS A CA 1
ATOM 1079 C C . LYS A 1 133 ? 9.016 -20 5.164 1 98.06 133 LYS A C 1
ATOM 1081 O O . LYS A 1 133 ? 7.965 -19.703 5.746 1 98.06 133 LYS A O 1
ATOM 1086 N N . LEU A 1 134 ? 9.438 -19.422 4.086 1 98.56 134 LEU A N 1
ATOM 1087 C CA . LEU A 1 134 ? 8.641 -18.344 3.49 1 98.56 134 LEU A CA 1
ATOM 1088 C C . LEU A 1 134 ? 7.297 -18.875 3 1 98.56 134 LEU A C 1
ATOM 1090 O O . LEU A 1 134 ? 6.27 -18.219 3.176 1 98.56 134 LEU A O 1
ATOM 1094 N N . ALA A 1 135 ? 7.305 -20.031 2.381 1 98.62 135 ALA A N 1
ATOM 1095 C CA . ALA A 1 135 ? 6.078 -20.625 1.866 1 98.62 135 ALA A CA 1
ATOM 1096 C C . ALA A 1 135 ? 5.039 -20.781 2.975 1 98.62 135 ALA A C 1
ATOM 1098 O O . ALA A 1 135 ? 3.859 -20.5 2.777 1 98.62 135 ALA A O 1
ATOM 1099 N N . LYS A 1 136 ? 5.445 -21.188 4.113 1 97.94 136 LYS A N 1
ATOM 1100 C CA . LYS A 1 136 ? 4.539 -21.391 5.238 1 97.94 136 LYS A CA 1
ATOM 1101 C C . LYS A 1 136 ? 3.879 -20.078 5.656 1 97.94 136 LYS A C 1
ATOM 1103 O O . LYS A 1 136 ? 2.676 -20.031 5.926 1 97.94 136 LYS A O 1
ATOM 1108 N N . SER A 1 137 ? 4.668 -19.047 5.648 1 97.94 137 SER A N 1
ATOM 1109 C CA . SER A 1 137 ? 4.125 -17.75 6.02 1 97.94 137 SER A CA 1
ATOM 1110 C C . SER A 1 137 ? 3.176 -17.219 4.949 1 97.94 137 SER A C 1
ATOM 1112 O O . SER A 1 137 ? 2.15 -16.625 5.266 1 97.94 137 SER A O 1
ATOM 1114 N N . ILE A 1 138 ? 3.506 -17.469 3.715 1 98.69 138 ILE A N 1
ATOM 1115 C CA . ILE A 1 138 ? 2.713 -16.938 2.607 1 98.69 138 ILE A CA 1
ATOM 1116 C C . ILE A 1 138 ? 1.347 -17.625 2.584 1 98.69 138 ILE A C 1
ATOM 1118 O O . ILE A 1 138 ? 0.335 -16.984 2.273 1 98.69 138 ILE A O 1
ATOM 1122 N N . VAL A 1 139 ? 1.306 -18.875 2.9 1 98.38 139 VAL A N 1
ATOM 1123 C CA . VAL A 1 139 ? 0.046 -19.609 2.889 1 98.38 139 VAL A CA 1
ATOM 1124 C C . VAL A 1 139 ? -0.955 -18.938 3.826 1 98.38 139 VAL A C 1
ATOM 1126 O O . VAL A 1 139 ? -2.117 -18.734 3.465 1 98.38 139 VAL A O 1
ATOM 1129 N N . LYS A 1 140 ? -0.493 -18.594 5.016 1 97.88 140 LYS A N 1
ATOM 1130 C CA . LYS A 1 140 ? -1.371 -17.953 5.984 1 97.88 140 LYS A CA 1
ATOM 1131 C C . LYS A 1 140 ? -1.902 -16.625 5.441 1 97.88 140 LYS A C 1
ATOM 1133 O O . LYS A 1 140 ? -3.1 -16.344 5.531 1 97.88 140 LYS A O 1
ATOM 1138 N N . ASP A 1 141 ? -1.036 -15.852 4.906 1 98.31 141 ASP A N 1
ATOM 1139 C CA . ASP A 1 141 ? -1.434 -14.57 4.332 1 98.31 141 ASP A CA 1
ATOM 1140 C C . ASP A 1 141 ? -2.432 -14.766 3.193 1 98.31 141 ASP A C 1
ATOM 1142 O O . ASP A 1 141 ? -3.465 -14.094 3.146 1 98.31 141 ASP A O 1
ATOM 1146 N N . ASP A 1 142 ? -2.115 -15.719 2.299 1 98.38 142 ASP A N 1
ATOM 1147 C CA . ASP A 1 142 ? -2.951 -15.922 1.119 1 98.38 142 ASP A CA 1
ATOM 1148 C C . ASP A 1 142 ? -4.328 -16.453 1.509 1 98.38 142 ASP A C 1
ATOM 1150 O O . ASP A 1 142 ? -5.328 -16.156 0.858 1 98.38 142 ASP A O 1
ATOM 1154 N N . GLU A 1 143 ? -4.34 -17.234 2.502 1 97.56 143 GLU A N 1
ATOM 1155 C CA . GLU A 1 143 ? -5.637 -17.703 2.99 1 97.56 143 GLU A CA 1
ATOM 1156 C C . GLU A 1 143 ? -6.484 -16.547 3.502 1 97.56 143 GLU A C 1
ATOM 1158 O O . GLU A 1 143 ? -7.691 -16.5 3.26 1 97.56 143 GLU A O 1
ATOM 1163 N N . TYR A 1 144 ? -5.836 -15.664 4.207 1 97.44 144 TYR A N 1
ATOM 1164 C CA . TYR A 1 144 ? -6.543 -14.477 4.656 1 97.44 144 TYR A CA 1
ATOM 1165 C C . TYR A 1 144 ? -7.043 -13.656 3.473 1 97.44 144 TYR A C 1
ATOM 1167 O O . TYR A 1 144 ? -8.18 -13.172 3.48 1 97.44 144 TYR A O 1
ATOM 1175 N N . HIS A 1 145 ? -6.238 -13.477 2.457 1 98.19 145 HIS A N 1
ATOM 1176 C CA . HIS A 1 145 ? -6.613 -12.734 1.259 1 98.19 145 HIS A CA 1
ATOM 1177 C C . HIS A 1 145 ? -7.816 -13.367 0.57 1 98.19 145 HIS A C 1
ATOM 1179 O O . HIS A 1 145 ? -8.75 -12.672 0.17 1 98.19 145 HIS A O 1
ATOM 1185 N N . THR A 1 146 ? -7.773 -14.688 0.471 1 97.69 146 THR A N 1
ATOM 1186 C CA . THR A 1 146 ? -8.859 -15.391 -0.204 1 97.69 146 THR A CA 1
ATOM 1187 C C . THR A 1 146 ? -10.156 -15.281 0.597 1 97.69 146 THR A C 1
ATOM 1189 O O . THR A 1 146 ? -11.234 -15.156 0.023 1 97.69 146 THR A O 1
ATOM 1192 N N . MET A 1 147 ? -10.023 -15.328 1.907 1 97.19 147 MET A N 1
ATOM 1193 C CA . MET A 1 147 ? -11.203 -15.156 2.75 1 97.19 147 MET A CA 1
ATOM 1194 C C . MET A 1 147 ? -11.852 -13.797 2.508 1 97.19 147 MET A C 1
ATOM 1196 O O . MET A 1 147 ? -13.07 -13.695 2.371 1 97.19 147 MET A O 1
ATOM 1200 N N . PHE A 1 148 ? -11.055 -12.781 2.484 1 97.5 148 PHE A N 1
ATOM 1201 C CA . PHE A 1 148 ? -11.578 -11.453 2.215 1 97.5 148 PHE A CA 1
ATOM 1202 C C . PHE A 1 148 ? -12.273 -11.414 0.859 1 97.5 148 PHE A C 1
ATOM 1204 O O . PHE A 1 148 ? -13.398 -10.914 0.747 1 97.5 148 PHE A O 1
ATOM 1211 N N . SER A 1 149 ? -11.602 -11.883 -0.159 1 98.12 149 SER A N 1
ATOM 1212 C CA . SER A 1 149 ? -12.156 -11.797 -1.504 1 98.12 149 SER A CA 1
ATOM 1213 C C . SER A 1 149 ? -13.445 -12.602 -1.618 1 98.12 149 SER A C 1
ATOM 1215 O O . SER A 1 149 ? -14.375 -12.203 -2.314 1 98.12 149 SER A O 1
ATOM 1217 N N . GLU A 1 150 ? -13.523 -13.727 -0.949 1 97.88 150 GLU A N 1
ATOM 1218 C CA . GLU A 1 150 ? -14.75 -14.516 -0.931 1 97.88 150 GLU A CA 1
ATOM 1219 C C . GLU A 1 150 ? -15.906 -13.719 -0.328 1 97.88 150 GLU A C 1
ATOM 1221 O O . GLU A 1 150 ? -17 -13.688 -0.887 1 97.88 150 GLU A O 1
ATOM 1226 N N . ASN A 1 151 ? -15.633 -13.109 0.772 1 98 151 ASN A N 1
ATOM 1227 C CA . ASN A 1 151 ? -16.656 -12.281 1.415 1 98 151 ASN A CA 1
ATOM 1228 C C . ASN A 1 151 ? -17.062 -11.109 0.53 1 98 151 ASN A C 1
ATOM 1230 O O . ASN A 1 151 ? -18.25 -10.75 0.475 1 98 151 ASN A O 1
ATOM 1234 N N . GLU A 1 152 ? -16.094 -10.531 -0.074 1 98.31 152 GLU A N 1
ATOM 1235 C CA . GLU A 1 152 ? -16.375 -9.414 -0.969 1 98.31 152 GLU A CA 1
ATOM 1236 C C . GLU A 1 152 ? -17.203 -9.867 -2.174 1 98.31 152 GLU A C 1
ATOM 1238 O O . GLU A 1 152 ? -18.078 -9.141 -2.65 1 98.31 152 GLU A O 1
ATOM 1243 N N . ILE A 1 153 ? -16.938 -11.055 -2.68 1 98.62 153 ILE A N 1
ATOM 1244 C CA . ILE A 1 153 ? -17.703 -11.609 -3.787 1 98.62 153 ILE A CA 1
ATOM 1245 C C . ILE A 1 153 ? -19.156 -11.789 -3.365 1 98.62 153 ILE A C 1
ATOM 1247 O O . ILE A 1 153 ? -20.078 -11.461 -4.125 1 98.62 153 ILE A O 1
ATOM 1251 N N . ILE A 1 154 ? -19.375 -12.266 -2.168 1 98.5 154 ILE A N 1
ATOM 1252 C CA . ILE A 1 154 ? -20.719 -12.406 -1.641 1 98.5 154 ILE A CA 1
ATOM 1253 C C . ILE A 1 154 ? -21.406 -11.047 -1.604 1 98.5 154 ILE A C 1
ATOM 1255 O O . ILE A 1 154 ? -22.531 -10.898 -2.094 1 98.5 154 ILE A O 1
ATOM 1259 N N . ARG A 1 155 ? -20.734 -10.07 -1.068 1 97.62 155 ARG A N 1
ATOM 1260 C CA . ARG A 1 155 ? -21.297 -8.727 -0.974 1 97.62 155 ARG A CA 1
ATOM 1261 C C . ARG A 1 155 ? -21.609 -8.164 -2.355 1 97.62 155 ARG A C 1
ATOM 1263 O O . ARG A 1 155 ? -22.703 -7.637 -2.584 1 97.62 155 ARG A O 1
ATOM 1270 N N . LEU A 1 156 ? -20.703 -8.281 -3.271 1 98.06 156 LEU A N 1
ATOM 1271 C CA . LEU A 1 156 ? -20.844 -7.742 -4.617 1 98.06 156 LEU A CA 1
ATOM 1272 C C . LEU A 1 156 ? -21.953 -8.461 -5.375 1 98.06 156 LEU A C 1
ATOM 1274 O O . LEU A 1 156 ? -22.641 -7.859 -6.199 1 98.06 156 LEU A O 1
ATOM 1278 N N . SER A 1 157 ? -22.109 -9.773 -5.082 1 98.06 157 SER A N 1
ATOM 1279 C CA . SER A 1 157 ? -23.141 -10.547 -5.766 1 98.06 157 SER A CA 1
ATOM 1280 C C . SER A 1 157 ? -24.531 -10.07 -5.383 1 98.06 157 SER A C 1
ATOM 1282 O O . SER A 1 157 ? -25.469 -10.18 -6.176 1 98.06 157 SER A O 1
ATOM 1284 N N . ARG A 1 158 ? -24.688 -9.508 -4.18 1 97.31 158 ARG A N 1
ATOM 1285 C CA . ARG A 1 158 ? -25.953 -8.953 -3.732 1 97.31 158 ARG A CA 1
ATOM 1286 C C . ARG A 1 158 ? -26.203 -7.586 -4.363 1 97.31 158 ARG A C 1
ATOM 1288 O O . ARG A 1 158 ? -27.359 -7.203 -4.594 1 97.31 158 ARG A O 1
ATOM 1295 N N . GLU A 1 159 ? -25.188 -6.902 -4.641 1 96.25 159 GLU A N 1
ATOM 1296 C CA . GLU A 1 159 ? -25.281 -5.578 -5.25 1 96.25 159 GLU A CA 1
ATOM 1297 C C . GLU A 1 159 ? -25.531 -5.68 -6.754 1 96.25 159 GLU A C 1
ATOM 1299 O O . GLU A 1 159 ? -26.453 -5.059 -7.281 1 96.25 159 GLU A O 1
ATOM 1304 N N . ASN A 1 160 ? -24.688 -6.426 -7.453 1 97.12 160 ASN A N 1
ATOM 1305 C CA . ASN A 1 160 ? -24.781 -6.648 -8.891 1 97.12 160 ASN A CA 1
ATOM 1306 C C . ASN A 1 160 ? -24.219 -8.016 -9.281 1 97.12 160 ASN A C 1
ATOM 1308 O O . ASN A 1 160 ? -23.047 -8.133 -9.625 1 97.12 160 ASN A O 1
ATOM 1312 N N . ARG A 1 161 ? -24.984 -8.961 -9.344 1 97.88 161 ARG A N 1
ATOM 1313 C CA . ARG A 1 161 ? -24.609 -10.352 -9.578 1 97.88 161 ARG A CA 1
ATOM 1314 C C . ARG A 1 161 ? -23.922 -10.508 -10.93 1 97.88 161 ARG A C 1
ATOM 1316 O O . ARG A 1 161 ? -22.891 -11.188 -11.039 1 97.88 161 ARG A O 1
ATOM 1323 N N . ASN A 1 162 ? -24.453 -9.906 -11.945 1 98.12 162 ASN A N 1
ATOM 1324 C CA . ASN A 1 162 ? -23.938 -10.07 -13.297 1 98.12 162 ASN A CA 1
ATOM 1325 C C . ASN A 1 162 ? -22.516 -9.523 -13.43 1 98.12 162 ASN A C 1
ATOM 1327 O O . ASN A 1 162 ? -21.688 -10.094 -14.141 1 98.12 162 ASN A O 1
ATOM 1331 N N . LYS A 1 163 ? -22.266 -8.453 -12.742 1 98.38 163 LYS A N 1
ATOM 1332 C CA . LYS A 1 163 ? -20.953 -7.824 -12.852 1 98.38 163 LYS A CA 1
ATOM 1333 C C . LYS A 1 163 ? -19.859 -8.695 -12.227 1 98.38 163 LYS A C 1
ATOM 1335 O O . LYS A 1 163 ? -18.828 -8.938 -12.844 1 98.38 163 LYS A O 1
ATOM 1340 N N . ILE A 1 164 ? -20.125 -9.188 -11.016 1 98.69 164 ILE A N 1
ATOM 1341 C CA . ILE A 1 164 ? -19.109 -10.023 -10.367 1 98.69 164 ILE A CA 1
ATOM 1342 C C . ILE A 1 164 ? -19.016 -11.367 -11.078 1 98.69 164 ILE A C 1
ATOM 1344 O O . ILE A 1 164 ? -17.938 -11.93 -11.219 1 98.69 164 ILE A O 1
ATOM 1348 N N . GLN A 1 165 ? -20.109 -11.914 -11.578 1 98.75 165 GLN A N 1
ATOM 1349 C CA . GLN A 1 165 ? -20.078 -13.125 -12.383 1 98.75 165 GLN A CA 1
ATOM 1350 C C . GLN A 1 165 ? -19.219 -12.938 -13.625 1 98.75 165 GLN A C 1
ATOM 1352 O O . GLN A 1 165 ? -18.438 -13.82 -13.984 1 98.75 165 GLN A O 1
ATOM 1357 N N . GLY A 1 166 ? -19.406 -11.82 -14.234 1 98.38 166 GLY A N 1
ATOM 1358 C CA . GLY A 1 166 ? -18.609 -11.516 -15.406 1 98.38 166 GLY A CA 1
ATOM 1359 C C . GLY A 1 166 ? -17.109 -11.492 -15.109 1 98.38 166 GLY A C 1
ATOM 1360 O O . GLY A 1 166 ? -16.312 -12.039 -15.875 1 98.38 166 GLY A O 1
ATOM 1361 N N . ALA A 1 167 ? -16.719 -10.859 -14.016 1 98.62 167 ALA A N 1
ATOM 1362 C CA . ALA A 1 167 ? -15.32 -10.812 -13.609 1 98.62 167 ALA A CA 1
ATOM 1363 C C . ALA A 1 167 ? -14.781 -12.211 -13.344 1 98.62 167 ALA A C 1
ATOM 1365 O O . ALA A 1 167 ? -13.672 -12.547 -13.758 1 98.62 167 ALA A O 1
ATOM 1366 N N . LEU A 1 168 ? -15.562 -13.023 -12.68 1 98.62 168 LEU A N 1
ATOM 1367 C CA . LEU A 1 168 ? -15.156 -14.391 -12.375 1 98.62 168 LEU A CA 1
ATOM 1368 C C . LEU A 1 168 ? -15.031 -15.219 -13.656 1 98.62 168 LEU A C 1
ATOM 1370 O O . LEU A 1 168 ? -14.117 -16.031 -13.781 1 98.62 168 LEU A O 1
ATOM 1374 N N . ASN A 1 169 ? -15.93 -14.984 -14.625 1 98.19 169 ASN A N 1
ATOM 1375 C CA . ASN A 1 169 ? -15.852 -15.648 -15.922 1 98.19 169 ASN A CA 1
ATOM 1376 C C . ASN A 1 169 ? -14.562 -15.297 -16.656 1 98.19 169 ASN A C 1
ATOM 1378 O O . ASN A 1 169 ? -14.039 -16.109 -17.422 1 98.19 169 ASN A O 1
ATOM 1382 N N . PHE A 1 170 ? -14.141 -14.18 -16.391 1 97.62 170 PHE A N 1
ATOM 1383 C CA . PHE A 1 170 ? -12.922 -13.727 -17.062 1 97.62 170 PHE A CA 1
ATOM 1384 C C . PHE A 1 170 ? -11.688 -14.297 -16.375 1 97.62 170 PHE A C 1
ATOM 1386 O O . PHE A 1 170 ? -10.773 -14.797 -17.031 1 97.62 170 PHE A O 1
ATOM 1393 N N . TRP A 1 171 ? -11.617 -14.344 -15.078 1 97.81 171 TRP A N 1
ATOM 1394 C CA . TRP A 1 171 ? -10.375 -14.586 -14.359 1 97.81 171 TRP A CA 1
ATOM 1395 C C . TRP A 1 171 ? -10.203 -16.062 -14.047 1 97.81 171 TRP A C 1
ATOM 1397 O O . TRP A 1 171 ? -9.078 -16.578 -14.023 1 97.81 171 TRP A O 1
ATOM 1407 N N . LEU A 1 172 ? -11.266 -16.812 -13.797 1 97.75 172 LEU A N 1
ATOM 1408 C CA . LEU A 1 172 ? -11.133 -18.203 -13.391 1 97.75 172 LEU A CA 1
ATOM 1409 C C . LEU A 1 172 ? -10.469 -19.031 -14.484 1 97.75 172 LEU A C 1
ATOM 1411 O O . LEU A 1 172 ? -9.547 -19.797 -14.219 1 97.75 172 LEU A O 1
ATOM 1415 N N . PRO A 1 173 ? -10.781 -18.828 -15.766 1 95.88 173 PRO A N 1
ATOM 1416 C CA . PRO A 1 173 ? -10.125 -19.594 -16.828 1 95.88 173 PRO A CA 1
ATOM 1417 C C . PRO A 1 173 ? -8.641 -19.25 -16.969 1 95.88 173 PRO A C 1
ATOM 1419 O O . PRO A 1 173 ? -7.879 -20.031 -17.547 1 95.88 173 PRO A O 1
ATOM 1422 N N . ARG A 1 174 ? -8.203 -18.141 -16.484 1 94.88 174 ARG A N 1
ATOM 1423 C CA . ARG A 1 174 ? -6.809 -17.719 -16.609 1 94.88 174 ARG A CA 1
ATOM 1424 C C . ARG A 1 174 ? -5.906 -18.547 -15.695 1 94.88 174 ARG A C 1
ATOM 1426 O O . ARG A 1 174 ? -4.684 -18.531 -15.844 1 94.88 174 ARG A O 1
ATOM 1433 N N . LEU A 1 175 ? -6.492 -19.281 -14.742 1 93.94 175 LEU A N 1
ATOM 1434 C CA . LEU A 1 175 ? -5.73 -20.266 -13.977 1 93.94 175 LEU A CA 1
ATOM 1435 C C . LEU A 1 175 ? -5.035 -21.266 -14.906 1 93.94 175 LEU A C 1
ATOM 1437 O O . LEU A 1 175 ? -3.893 -21.656 -14.656 1 93.94 175 LEU A O 1
ATOM 1441 N N . ASN A 1 176 ? -5.73 -21.609 -15.945 1 92.62 176 ASN A N 1
ATOM 1442 C CA . ASN A 1 176 ? -5.145 -22.531 -16.906 1 92.62 176 ASN A CA 1
ATOM 1443 C C . ASN A 1 176 ? -3.873 -21.969 -17.531 1 92.62 176 ASN A C 1
ATOM 1445 O O . ASN A 1 176 ? -2.912 -22.703 -17.781 1 92.62 176 ASN A O 1
ATOM 1449 N N . ASP A 1 177 ? -3.93 -20.703 -17.766 1 92.25 177 ASP A N 1
ATOM 1450 C CA . ASP A 1 177 ? -2.758 -20.031 -18.328 1 92.25 177 ASP A CA 1
ATOM 1451 C C . ASP A 1 177 ? -1.571 -20.109 -17.375 1 92.25 177 ASP A C 1
ATOM 1453 O O . ASP A 1 177 ? -0.436 -20.328 -17.797 1 92.25 177 ASP A O 1
ATOM 1457 N N . VAL A 1 178 ? -1.814 -19.938 -16.125 1 94.69 178 VAL A N 1
ATOM 1458 C CA . VAL A 1 178 ? -0.759 -20 -15.117 1 94.69 178 VAL A CA 1
ATOM 1459 C C . VAL A 1 178 ? -0.178 -21.406 -15.062 1 94.69 178 VAL A C 1
ATOM 1461 O O . VAL A 1 178 ? 1.038 -21.594 -15.156 1 94.69 178 VAL A O 1
ATOM 1464 N N . TYR A 1 179 ? -1.019 -22.391 -14.992 1 93.75 179 TYR A N 1
ATOM 1465 C CA . TYR A 1 179 ? -0.583 -23.781 -14.938 1 93.75 179 TYR A CA 1
ATOM 1466 C C . TYR A 1 179 ? 0.219 -24.156 -16.172 1 93.75 179 TYR A C 1
ATOM 1468 O O . TYR A 1 179 ? 1.285 -24.766 -16.078 1 93.75 179 TYR A O 1
ATOM 1476 N N . GLU A 1 180 ? -0.277 -23.766 -17.312 1 91.5 180 GLU A N 1
ATOM 1477 C CA . GLU A 1 180 ? 0.379 -24.109 -18.562 1 91.5 180 GLU A CA 1
ATOM 1478 C C . GLU A 1 180 ? 1.771 -23.5 -18.656 1 91.5 180 GLU A C 1
ATOM 1480 O O . GLU A 1 180 ? 2.732 -24.172 -19.031 1 91.5 180 GLU A O 1
ATOM 1485 N N . HIS A 1 181 ? 1.866 -22.328 -18.281 1 89.88 181 HIS A N 1
ATOM 1486 C CA . HIS A 1 181 ? 3.162 -21.656 -18.328 1 89.88 181 HIS A CA 1
ATOM 1487 C C . HIS A 1 181 ? 4.133 -22.266 -17.328 1 89.88 181 HIS A C 1
ATOM 1489 O O . HIS A 1 181 ? 5.301 -22.5 -17.641 1 89.88 181 HIS A O 1
ATOM 1495 N N . MET A 1 182 ? 3.648 -22.531 -16.156 1 91 182 MET A N 1
ATOM 1496 C CA . MET A 1 182 ? 4.5 -23.109 -15.125 1 91 182 MET A CA 1
ATOM 1497 C C . MET A 1 182 ? 4.965 -24.5 -15.523 1 91 182 MET A C 1
ATOM 1499 O O . MET A 1 182 ? 6.086 -24.906 -15.203 1 91 182 MET A O 1
ATOM 1503 N N . ARG A 1 183 ? 4.172 -25.203 -16.312 1 89.44 183 ARG A N 1
ATOM 1504 C CA . ARG A 1 183 ? 4.527 -26.531 -16.766 1 89.44 183 ARG A CA 1
ATOM 1505 C C . ARG A 1 183 ? 5.672 -26.484 -17.766 1 89.44 183 ARG A C 1
ATOM 1507 O O . ARG A 1 183 ? 6.355 -27.484 -17.984 1 89.44 183 ARG A O 1
ATOM 1514 N N . LYS A 1 184 ? 5.836 -25.328 -18.266 1 85.19 184 LYS A N 1
ATOM 1515 C CA . LYS A 1 184 ? 6.91 -25.188 -19.234 1 85.19 184 LYS A CA 1
ATOM 1516 C C . LYS A 1 184 ? 8.266 -25.031 -18.547 1 85.19 184 LYS A C 1
ATOM 1518 O O . LYS A 1 184 ? 9.312 -25.172 -19.172 1 85.19 184 LYS A O 1
ATOM 1523 N N . LEU A 1 185 ? 8.164 -24.719 -17.297 1 81.31 185 LEU A N 1
ATOM 1524 C CA . LEU A 1 185 ? 9.414 -24.625 -16.562 1 81.31 185 LEU A CA 1
ATOM 1525 C C . LEU A 1 185 ? 9.977 -26.016 -16.266 1 81.31 185 LEU A C 1
ATOM 1527 O O . LEU A 1 185 ? 9.234 -27 -16.234 1 81.31 185 LEU A O 1
ATOM 1531 N N . ARG A 1 186 ? 11.258 -26.156 -16.297 1 76.44 186 ARG A N 1
ATOM 1532 C CA . ARG A 1 186 ? 11.914 -27.422 -15.984 1 76.44 186 ARG A CA 1
ATOM 1533 C C . ARG A 1 186 ? 11.914 -27.672 -14.484 1 76.44 186 ARG A C 1
ATOM 1535 O O . ARG A 1 186 ? 12.906 -27.391 -13.805 1 76.44 186 ARG A O 1
ATOM 1542 N N . LEU A 1 187 ? 10.773 -28.188 -13.992 1 81.94 187 LEU A N 1
ATOM 1543 C CA . LEU A 1 187 ? 10.625 -28.266 -12.547 1 81.94 187 LEU A CA 1
ATOM 1544 C C . LEU A 1 187 ? 10.82 -29.703 -12.055 1 81.94 187 LEU A C 1
ATOM 1546 O O . LEU A 1 187 ? 10.75 -29.969 -10.852 1 81.94 187 LEU A O 1
ATOM 1550 N N . ASP A 1 188 ? 11.164 -30.578 -12.961 1 80 188 ASP A N 1
ATOM 1551 C CA . ASP A 1 188 ? 11.242 -32 -12.633 1 80 188 ASP A CA 1
ATOM 1552 C C . ASP A 1 188 ? 12.344 -32.25 -11.602 1 80 188 ASP A C 1
ATOM 1554 O O . ASP A 1 188 ? 12.18 -33.094 -10.711 1 80 188 ASP A O 1
ATOM 1558 N N . LYS A 1 189 ? 13.328 -31.516 -11.688 1 82.25 189 LYS A N 1
ATOM 1559 C CA . LYS A 1 189 ? 14.453 -31.75 -10.789 1 82.25 189 LYS A CA 1
ATOM 1560 C C . LYS A 1 189 ? 14.141 -31.25 -9.383 1 82.25 189 LYS A C 1
ATOM 1562 O O . LYS A 1 189 ? 14.781 -31.656 -8.406 1 82.25 189 LYS A O 1
ATOM 1567 N N . LEU A 1 190 ? 13.188 -30.375 -9.328 1 89.88 190 LEU A N 1
ATOM 1568 C CA . LEU A 1 190 ? 12.898 -29.781 -8.023 1 89.88 190 LEU A CA 1
ATOM 1569 C C . LEU A 1 190 ? 12.211 -30.797 -7.121 1 89.88 190 LEU A C 1
ATOM 1571 O O . LEU A 1 190 ? 12.156 -30.625 -5.902 1 89.88 190 LEU A O 1
ATOM 1575 N N . PHE A 1 191 ? 11.867 -31.797 -7.77 1 85.19 191 PHE A N 1
ATOM 1576 C CA . PHE A 1 191 ? 11.242 -32.844 -6.977 1 85.19 191 PHE A CA 1
ATOM 1577 C C . PHE A 1 191 ? 12.258 -33.531 -6.062 1 85.19 191 PHE A C 1
ATOM 1579 O O . PHE A 1 191 ? 11.922 -33.969 -4.973 1 85.19 191 PHE A O 1
ATOM 1586 N N . SER A 1 192 ? 13.523 -33.469 -6.434 1 87 192 SER A N 1
ATOM 1587 C CA . SER A 1 192 ? 14.594 -34.031 -5.602 1 87 192 SER A CA 1
ATOM 1588 C C . SER A 1 192 ? 14.82 -33.156 -4.359 1 87 192 SER A C 1
ATOM 1590 O O . SER A 1 192 ? 15.453 -33.594 -3.398 1 87 192 SER A O 1
ATOM 1592 N N . LEU A 1 193 ? 14.242 -31.984 -4.383 1 92 193 LEU A N 1
ATOM 1593 C CA . LEU A 1 193 ? 14.328 -31.078 -3.236 1 92 193 LEU A CA 1
ATOM 1594 C C . LEU A 1 193 ? 13.062 -31.156 -2.393 1 92 193 LEU A C 1
ATOM 1596 O O . LEU A 1 193 ? 12.82 -30.266 -1.562 1 92 193 LEU A O 1
ATOM 1600 N N . ARG A 1 194 ? 12.227 -32.156 -2.709 1 92.25 194 ARG A N 1
ATOM 1601 C CA . ARG A 1 194 ? 10.977 -32.375 -1.989 1 92.25 194 ARG A CA 1
ATOM 1602 C C . ARG A 1 194 ? 9.953 -31.297 -2.305 1 92.25 194 ARG A C 1
ATOM 1604 O O . ARG A 1 194 ? 9.188 -30.875 -1.431 1 92.25 194 ARG A O 1
ATOM 1611 N N . VAL A 1 195 ? 10.062 -30.781 -3.449 1 92.94 195 VAL A N 1
ATOM 1612 C CA . VAL A 1 195 ? 8.977 -29.969 -3.986 1 92.94 195 VAL A CA 1
ATOM 1613 C C . VAL A 1 195 ? 7.887 -30.875 -4.555 1 92.94 195 VAL A C 1
ATOM 1615 O O . VAL A 1 195 ? 8.156 -31.703 -5.43 1 92.94 195 VAL A O 1
ATOM 1618 N N . ASN A 1 196 ? 6.738 -30.688 -4.031 1 91.25 196 ASN A N 1
ATOM 1619 C CA . ASN A 1 196 ? 5.637 -31.5 -4.531 1 91.25 196 ASN A CA 1
ATOM 1620 C C . ASN A 1 196 ? 5.129 -31 -5.879 1 91.25 196 ASN A C 1
ATOM 1622 O O . ASN A 1 196 ? 5.098 -29.781 -6.117 1 91.25 196 ASN A O 1
ATOM 1626 N N . ASN A 1 197 ? 4.789 -31.938 -6.691 1 90.38 197 ASN A N 1
ATOM 1627 C CA . ASN A 1 197 ? 4.277 -31.562 -8.008 1 90.38 197 ASN A CA 1
ATOM 1628 C C . ASN A 1 197 ? 2.832 -31.062 -7.922 1 90.38 197 ASN A C 1
ATOM 1630 O O . ASN A 1 197 ? 1.905 -31.875 -7.812 1 90.38 197 ASN A O 1
ATOM 1634 N N . TRP A 1 198 ? 2.66 -29.797 -8.031 1 92.12 198 TRP A N 1
ATOM 1635 C CA . TRP A 1 198 ? 1.329 -29.203 -7.938 1 92.12 198 TRP A CA 1
ATOM 1636 C C . TRP A 1 198 ? 0.752 -28.938 -9.328 1 92.12 198 TRP A C 1
ATOM 1638 O O . TRP A 1 198 ? -0.377 -28.469 -9.453 1 92.12 198 TRP A O 1
ATOM 1648 N N . LEU A 1 199 ? 1.463 -29.25 -10.367 1 91.69 199 LEU A N 1
ATOM 1649 C CA . LEU A 1 199 ? 1.107 -28.859 -11.727 1 91.69 199 LEU A CA 1
ATOM 1650 C C . LEU A 1 199 ? 0.346 -29.984 -12.438 1 91.69 199 LEU A C 1
ATOM 1652 O O . LEU A 1 199 ? 0.096 -29.906 -13.641 1 91.69 199 LEU A O 1
ATOM 1656 N N . THR A 1 200 ? 0.011 -31.016 -11.75 1 91.31 200 THR A N 1
ATOM 1657 C CA . THR A 1 200 ? -0.73 -32.125 -12.359 1 91.31 200 THR A CA 1
ATOM 1658 C C . THR A 1 200 ? -2.107 -31.656 -12.82 1 91.31 200 THR A C 1
ATOM 1660 O O . THR A 1 200 ? -2.641 -30.672 -12.297 1 91.31 200 THR A O 1
ATOM 1663 N N . GLU A 1 201 ? -2.604 -32.344 -13.812 1 91.38 201 GLU A N 1
ATOM 1664 C CA . GLU A 1 201 ? -3.963 -32.062 -14.266 1 91.38 201 GLU A CA 1
ATOM 1665 C C . GLU A 1 201 ? -4.969 -32.219 -13.141 1 91.38 201 GLU A C 1
ATOM 1667 O O . GLU A 1 201 ? -5.945 -31.484 -13.047 1 91.38 201 GLU A O 1
ATOM 1672 N N . GLU A 1 202 ? -4.758 -33.219 -12.328 1 94 202 GLU A N 1
ATOM 1673 C CA . GLU A 1 202 ? -5.633 -33.469 -11.195 1 94 202 GLU A CA 1
ATOM 1674 C C . GLU A 1 202 ? -5.633 -32.281 -10.219 1 94 202 GLU A C 1
ATOM 1676 O O . GLU A 1 202 ? -6.684 -31.906 -9.711 1 94 202 GLU A O 1
ATOM 1681 N N . SER A 1 203 ? -4.461 -31.734 -9.93 1 94.06 203 SER A N 1
ATOM 1682 C CA . SER A 1 203 ? -4.359 -30.578 -9.047 1 94.06 203 SER A CA 1
ATOM 1683 C C . SER A 1 203 ? -5.125 -29.391 -9.609 1 94.06 203 SER A C 1
ATOM 1685 O O . SER A 1 203 ? -5.887 -28.734 -8.891 1 94.06 203 SER A O 1
ATOM 1687 N N . GLU A 1 204 ? -4.91 -29.125 -10.867 1 95.19 204 GLU A N 1
ATOM 1688 C CA . GLU A 1 204 ? -5.59 -28.016 -11.539 1 95.19 204 GLU A CA 1
ATOM 1689 C C . GLU A 1 204 ? -7.102 -28.203 -11.516 1 95.19 204 GLU A C 1
ATOM 1691 O O . GLU A 1 204 ? -7.844 -27.297 -11.133 1 95.19 204 GLU A O 1
ATOM 1696 N N . SER A 1 205 ? -7.555 -29.422 -11.898 1 95.25 205 SER A N 1
ATOM 1697 C CA . SER A 1 205 ? -8.984 -29.703 -11.945 1 95.25 205 SER A CA 1
ATOM 1698 C C . SER A 1 205 ? -9.609 -29.625 -10.555 1 95.25 205 SER A C 1
ATOM 1700 O O . SER A 1 205 ? -10.742 -29.172 -10.398 1 95.25 205 SER A O 1
ATOM 1702 N N . SER A 1 206 ? -8.922 -30.094 -9.602 1 96.44 206 SER A N 1
ATOM 1703 C CA . SER A 1 206 ? -9.414 -30.047 -8.227 1 96.44 206 SER A CA 1
ATOM 1704 C C . SER A 1 206 ? -9.586 -28.609 -7.75 1 96.44 206 SER A C 1
ATOM 1706 O O . SER A 1 206 ? -10.57 -28.297 -7.082 1 96.44 206 SER A O 1
ATOM 1708 N N . LEU A 1 207 ? -8.609 -27.75 -8.039 1 97.38 207 LEU A N 1
ATOM 1709 C CA . LEU A 1 207 ? -8.711 -26.344 -7.652 1 97.38 207 LEU A CA 1
ATOM 1710 C C . LEU A 1 207 ? -9.914 -25.688 -8.32 1 97.38 207 LEU A C 1
ATOM 1712 O O . LEU A 1 207 ? -10.703 -25 -7.656 1 97.38 207 LEU A O 1
ATOM 1716 N N . VAL A 1 208 ? -10.055 -25.875 -9.578 1 96.88 208 VAL A N 1
ATOM 1717 C CA . VAL A 1 208 ? -11.164 -25.297 -10.328 1 96.88 208 VAL A CA 1
ATOM 1718 C C . VAL A 1 208 ? -12.492 -25.781 -9.742 1 96.88 208 VAL A C 1
ATOM 1720 O O . VAL A 1 208 ? -13.406 -24.984 -9.539 1 96.88 208 VAL A O 1
ATOM 1723 N N . SER A 1 209 ? -12.555 -27.062 -9.492 1 97.19 209 SER A N 1
ATOM 1724 C CA . SER A 1 209 ? -13.766 -27.641 -8.914 1 97.19 209 SER A CA 1
ATOM 1725 C C . SER A 1 209 ? -14.078 -27.016 -7.562 1 97.19 209 SER A C 1
ATOM 1727 O O . SER A 1 209 ? -15.234 -26.672 -7.281 1 97.19 209 SER A O 1
ATOM 1729 N N . LYS A 1 210 ? -13.117 -26.906 -6.73 1 97.81 210 LYS A N 1
ATOM 1730 C CA . LYS A 1 210 ? -13.289 -26.328 -5.406 1 97.81 210 LYS A CA 1
ATOM 1731 C C . LYS A 1 210 ? -13.789 -24.891 -5.5 1 97.81 210 LYS A C 1
ATOM 1733 O O . LYS A 1 210 ? -14.688 -24.484 -4.758 1 97.81 210 LYS A O 1
ATOM 1738 N N . LEU A 1 211 ? -13.211 -24.062 -6.379 1 98.19 211 LEU A N 1
ATOM 1739 C CA . LEU A 1 211 ? -13.625 -22.688 -6.551 1 98.19 211 LEU A CA 1
ATOM 1740 C C . LEU A 1 211 ? -15.062 -22.594 -7.066 1 98.19 211 LEU A C 1
ATOM 1742 O O . LEU A 1 211 ? -15.852 -21.781 -6.586 1 98.19 211 LEU A O 1
ATOM 1746 N N . ASN A 1 212 ? -15.375 -23.484 -7.988 1 98.06 212 ASN A N 1
ATOM 1747 C CA . ASN A 1 212 ? -16.734 -23.516 -8.523 1 98.06 212 ASN A CA 1
ATOM 1748 C C . ASN A 1 212 ? -17.75 -23.922 -7.461 1 98.06 212 ASN A C 1
ATOM 1750 O O . ASN A 1 212 ? -18.875 -23.406 -7.434 1 98.06 212 ASN A O 1
ATOM 1754 N N . GLU A 1 213 ? -17.406 -24.844 -6.668 1 98.25 213 GLU A N 1
ATOM 1755 C CA . GLU A 1 213 ? -18.297 -25.234 -5.566 1 98.25 213 GLU A CA 1
ATOM 1756 C C . GLU A 1 213 ? -18.609 -24.031 -4.668 1 98.25 213 GLU A C 1
ATOM 1758 O O . GLU A 1 213 ? -19.75 -23.844 -4.258 1 98.25 213 GLU A O 1
ATOM 1763 N N . LYS A 1 214 ? -17.625 -23.25 -4.332 1 97.94 214 LYS A N 1
ATOM 1764 C CA . LYS A 1 214 ? -17.812 -22.047 -3.521 1 97.94 214 LYS A CA 1
ATOM 1765 C C . LYS A 1 214 ? -18.75 -21.062 -4.211 1 97.94 214 LYS A C 1
ATOM 1767 O O . LYS A 1 214 ? -19.625 -20.484 -3.564 1 97.94 214 LYS A O 1
ATOM 1772 N N . LEU A 1 215 ? -18.547 -20.891 -5.523 1 98.19 215 LEU A N 1
ATOM 1773 C CA . LEU A 1 215 ? -19.375 -19.953 -6.281 1 98.19 215 LEU A CA 1
ATOM 1774 C C . LEU A 1 215 ? -20.844 -20.406 -6.281 1 98.19 215 LEU A C 1
ATOM 1776 O O . LEU A 1 215 ? -21.734 -19.609 -6.016 1 98.19 215 LEU A O 1
ATOM 1780 N N . VAL A 1 216 ? -21.062 -21.672 -6.492 1 97.88 216 VAL A N 1
ATOM 1781 C CA . VAL A 1 216 ? -22.406 -22.203 -6.566 1 97.88 216 VAL A CA 1
ATOM 1782 C C . VAL A 1 216 ? -23.094 -22.094 -5.199 1 97.88 216 VAL A C 1
ATOM 1784 O O . VAL A 1 216 ? -24.266 -21.766 -5.109 1 97.88 216 VAL A O 1
ATOM 1787 N N . LYS A 1 217 ? -22.375 -22.328 -4.176 1 97.25 217 LYS A N 1
ATOM 1788 C CA . LYS A 1 217 ? -22.906 -22.266 -2.812 1 97.25 217 LYS A CA 1
ATOM 1789 C C . LYS A 1 217 ? -23.453 -20.891 -2.49 1 97.25 217 LYS A C 1
ATOM 1791 O O . LYS A 1 217 ? -24.375 -20.75 -1.689 1 97.25 217 LYS A O 1
ATOM 1796 N N . ILE A 1 218 ? -22.969 -19.891 -3.148 1 96.38 218 ILE A N 1
ATOM 1797 C CA . ILE A 1 218 ? -23.406 -18.531 -2.805 1 96.38 218 ILE A CA 1
ATOM 1798 C C . ILE A 1 218 ? -24.328 -18 -3.898 1 96.38 218 ILE A C 1
ATOM 1800 O O . ILE A 1 218 ? -24.578 -16.797 -3.975 1 96.38 218 ILE A O 1
ATOM 1804 N N . GLY A 1 219 ? -24.688 -18.859 -4.828 1 96.56 219 GLY A N 1
ATOM 1805 C CA . GLY A 1 219 ? -25.719 -18.516 -5.793 1 96.56 219 GLY A CA 1
ATOM 1806 C C . GLY A 1 219 ? -25.172 -18.062 -7.125 1 96.56 219 GLY A C 1
ATOM 1807 O O . GLY A 1 219 ? -25.906 -17.531 -7.961 1 96.56 219 GLY A O 1
ATOM 1808 N N . LEU A 1 220 ? -23.906 -18.141 -7.324 1 98.38 220 LEU A N 1
ATOM 1809 C CA . LEU A 1 220 ? -23.297 -17.797 -8.609 1 98.38 220 LEU A CA 1
ATOM 1810 C C . LEU A 1 220 ? -23.188 -19.031 -9.508 1 98.38 220 LEU A C 1
ATOM 1812 O O . LEU A 1 220 ? -23.438 -20.156 -9.062 1 98.38 220 LEU A O 1
ATOM 1816 N N . ASP A 1 221 ? -22.891 -18.766 -10.734 1 98.06 221 ASP A N 1
ATOM 1817 C CA . ASP A 1 221 ? -22.781 -19.859 -11.703 1 98.06 221 ASP A CA 1
ATOM 1818 C C . ASP A 1 221 ? -21.359 -20.422 -11.719 1 98.06 221 ASP A C 1
ATOM 1820 O O . ASP A 1 221 ? -20.391 -19.688 -11.531 1 98.06 221 ASP A O 1
ATOM 1824 N N . SER A 1 222 ? -21.328 -21.688 -11.961 1 97.5 222 SER A N 1
ATOM 1825 C CA . SER A 1 222 ? -20.016 -22.281 -12.219 1 97.5 222 SER A CA 1
ATOM 1826 C C . SER A 1 222 ? -19.375 -21.688 -13.484 1 97.5 222 SER A C 1
ATOM 1828 O O . SER A 1 222 ? -20.078 -21.375 -14.445 1 97.5 222 SER A O 1
ATOM 1830 N N . VAL A 1 223 ? -18.125 -21.594 -13.422 1 96.25 223 VAL A N 1
ATOM 1831 C CA . VAL A 1 223 ? -17.359 -21.078 -14.562 1 96.25 223 VAL A CA 1
ATOM 1832 C C . VAL A 1 223 ? -16.672 -22.219 -15.289 1 96.25 223 VAL A C 1
ATOM 1834 O O . VAL A 1 223 ? -16.016 -23.047 -14.656 1 96.25 223 VAL A O 1
ATOM 1837 N N . ALA A 1 224 ? -16.828 -22.281 -16.562 1 87.56 224 ALA A N 1
ATOM 1838 C CA . ALA A 1 224 ? -16.188 -23.297 -17.391 1 87.56 224 ALA A CA 1
ATOM 1839 C C . ALA A 1 224 ? -14.719 -22.953 -17.641 1 87.56 224 ALA A C 1
ATOM 1841 O O . ALA A 1 224 ? -14.391 -21.812 -17.953 1 87.56 224 ALA A O 1
ATOM 1842 N N . VAL A 1 225 ? -13.906 -23.719 -17.234 1 81.44 225 VAL A N 1
ATOM 1843 C CA . VAL A 1 225 ? -12.5 -23.531 -17.562 1 81.44 225 VAL A CA 1
ATOM 1844 C C . VAL A 1 225 ? -12.078 -24.547 -18.625 1 81.44 225 VAL A C 1
ATOM 1846 O O . VAL A 1 225 ? -12.203 -25.75 -18.422 1 81.44 225 VAL A O 1
ATOM 1849 N N . LYS A 1 226 ? -12.328 -24.234 -20.016 1 64.5 226 LYS A N 1
ATOM 1850 C CA . LYS A 1 226 ? -12.023 -25.141 -21.109 1 64.5 226 LYS A CA 1
ATOM 1851 C C . LYS A 1 226 ? -10.539 -25.5 -21.141 1 64.5 226 LYS A C 1
ATOM 1853 O O . LYS A 1 226 ? -9.688 -24.641 -20.938 1 64.5 226 LYS A O 1
ATOM 1858 N N . LYS A 1 227 ? -10.203 -26.812 -21.047 1 55.5 227 LYS A N 1
ATOM 1859 C CA . LYS A 1 227 ? -8.875 -27.328 -21.359 1 55.5 227 LYS A CA 1
ATOM 1860 C C . LYS A 1 227 ? -8.438 -26.922 -22.766 1 55.5 227 LYS A C 1
ATOM 1862 O O . LYS A 1 227 ? -9.234 -27 -23.703 1 55.5 227 LYS A O 1
ATOM 1867 N N . TYR A 1 228 ? -7.637 -25.859 -22.938 1 43.19 228 TYR A N 1
ATOM 1868 C CA . TYR A 1 228 ? -7.109 -25.75 -24.297 1 43.19 228 TYR A CA 1
ATOM 1869 C C . TYR A 1 228 ? -6.598 -27.109 -24.797 1 43.19 228 TYR A C 1
ATOM 1871 O O . TYR A 1 228 ? -5.637 -27.656 -24.25 1 43.19 228 TYR A O 1
ATOM 1879 N N . THR A 1 229 ? -7.387 -28.062 -24.984 1 37.25 229 THR A N 1
ATOM 1880 C CA . THR A 1 229 ? -6.863 -29.234 -25.656 1 37.25 229 THR A CA 1
ATOM 1881 C C . THR A 1 229 ? -6.035 -28.844 -26.875 1 37.25 229 THR A C 1
ATOM 1883 O O . THR A 1 229 ? -6.469 -28.016 -27.688 1 37.25 229 THR A O 1
ATOM 1886 N N . ARG A 1 230 ? -4.699 -28.891 -26.766 1 36.03 230 ARG A N 1
ATOM 1887 C CA . ARG A 1 230 ? -3.877 -29.016 -27.969 1 36.03 230 ARG A CA 1
ATOM 1888 C C . ARG A 1 230 ? -4.512 -29.969 -28.984 1 36.03 230 ARG A C 1
ATOM 1890 O O . ARG A 1 230 ? -4.629 -31.156 -28.719 1 36.03 230 ARG A O 1
ATOM 1897 N N . ASN A 1 231 ? -5.656 -29.547 -29.562 1 29.94 231 ASN A N 1
ATOM 1898 C CA . ASN A 1 231 ? -5.652 -30.266 -30.828 1 29.94 231 ASN A CA 1
ATOM 1899 C C . ASN A 1 231 ? -4.473 -29.859 -31.703 1 29.94 231 ASN A C 1
ATOM 1901 O O . ASN A 1 231 ? -4.09 -28.688 -31.734 1 29.94 231 ASN A O 1
ATOM 1905 N N . MET B 1 1 ? -12 16.062 32.094 1 67.31 1 MET B N 1
ATOM 1906 C CA . MET B 1 1 ? -12.992 15.008 31.859 1 67.31 1 MET B CA 1
ATOM 1907 C C . MET B 1 1 ? -12.742 14.305 30.531 1 67.31 1 MET B C 1
ATOM 1909 O O . MET B 1 1 ? -12.367 14.945 29.547 1 67.31 1 MET B O 1
ATOM 1913 N N . THR B 1 2 ? -12.648 12.984 30.547 1 87.81 2 THR B N 1
ATOM 1914 C CA . THR B 1 2 ? -12.383 12.164 29.375 1 87.81 2 THR B CA 1
ATOM 1915 C C . THR B 1 2 ? -13.656 11.938 28.578 1 87.81 2 THR B C 1
ATOM 1917 O O . THR B 1 2 ? -14.672 11.5 29.125 1 87.81 2 THR B O 1
ATOM 1920 N N . ILE B 1 3 ? -13.68 12.477 27.375 1 94.75 3 ILE B N 1
ATOM 1921 C CA . ILE B 1 3 ? -14.797 12.289 26.453 1 94.75 3 ILE B CA 1
ATOM 1922 C C . ILE B 1 3 ? -14.578 11.031 25.625 1 94.75 3 ILE B C 1
ATOM 1924 O O . ILE B 1 3 ? -13.625 10.945 24.859 1 94.75 3 ILE B O 1
ATOM 1928 N N . LYS B 1 4 ? -15.539 10.086 25.734 1 94.94 4 LYS B N 1
ATOM 1929 C CA . LYS B 1 4 ? -15.344 8.805 25.062 1 94.94 4 LYS B CA 1
ATOM 1930 C C . LYS B 1 4 ? -16.156 8.734 23.766 1 94.94 4 LYS B C 1
ATOM 1932 O O . LYS B 1 4 ? -15.766 8.055 22.828 1 94.94 4 LYS B O 1
ATOM 1937 N N . THR B 1 5 ? -17.281 9.508 23.844 1 95.94 5 THR B N 1
ATOM 1938 C CA . THR B 1 5 ? -18.156 9.531 22.688 1 95.94 5 THR B CA 1
ATOM 1939 C C . THR B 1 5 ? -18.578 10.961 22.344 1 95.94 5 THR B C 1
ATOM 1941 O O . THR B 1 5 ? -18.594 11.828 23.234 1 95.94 5 THR B O 1
ATOM 1944 N N . PRO B 1 6 ? -18.875 11.227 21.094 1 95.12 6 PRO B N 1
ATOM 1945 C CA . PRO B 1 6 ? -19.281 12.578 20.719 1 95.12 6 PRO B CA 1
ATOM 1946 C C . PRO B 1 6 ? -20.516 13.055 21.469 1 95.12 6 PRO B C 1
ATOM 1948 O O . PRO B 1 6 ? -20.703 14.258 21.672 1 95.12 6 PRO B O 1
ATOM 1951 N N . SER B 1 7 ? -21.344 12.141 21.891 1 93.62 7 SER B N 1
ATOM 1952 C CA . SER B 1 7 ? -22.562 12.5 22.578 1 93.62 7 SER B CA 1
ATOM 1953 C C . SER B 1 7 ? -22.281 13.172 23.922 1 93.62 7 SER B C 1
ATOM 1955 O O . SER B 1 7 ? -23.141 13.859 24.469 1 93.62 7 SER B O 1
ATOM 1957 N N . ASP B 1 8 ? -21.062 12.977 24.406 1 92.88 8 ASP B N 1
ATOM 1958 C CA . ASP B 1 8 ? -20.656 13.57 25.688 1 92.88 8 ASP B CA 1
ATOM 1959 C C . ASP B 1 8 ? -20.281 15.039 25.5 1 92.88 8 ASP B C 1
ATOM 1961 O O . ASP B 1 8 ? -20.125 15.773 26.484 1 92.88 8 ASP B O 1
ATOM 1965 N N . ILE B 1 9 ? -20.156 15.492 24.266 1 93.12 9 ILE B N 1
ATOM 1966 C CA . ILE B 1 9 ? -19.844 16.891 23.984 1 93.12 9 ILE B CA 1
ATOM 1967 C C . ILE B 1 9 ? -21.141 17.688 23.891 1 93.12 9 ILE B C 1
ATOM 1969 O O . ILE B 1 9 ? -21.875 17.578 22.906 1 93.12 9 ILE B O 1
ATOM 1973 N N . LYS B 1 10 ? -21.359 18.531 24.812 1 90.44 10 LYS B N 1
ATOM 1974 C CA . LYS B 1 10 ? -22.625 19.266 24.906 1 90.44 10 LYS B CA 1
ATOM 1975 C C . LYS B 1 10 ? -22.594 20.516 24.016 1 90.44 10 LYS B C 1
ATOM 1977 O O . LYS B 1 10 ? -23.625 20.891 23.453 1 90.44 10 LYS B O 1
ATOM 1982 N N . ASP B 1 11 ? -21.484 21.094 23.859 1 92.69 11 ASP B N 1
ATOM 1983 C CA . ASP B 1 11 ? -21.328 22.281 23.031 1 92.69 11 ASP B CA 1
ATOM 1984 C C . ASP B 1 11 ? -21.328 21.922 21.547 1 92.69 11 ASP B C 1
ATOM 1986 O O . ASP B 1 11 ? -20.344 21.375 21.047 1 92.69 11 ASP B O 1
ATOM 1990 N N . GLU B 1 12 ? -22.344 22.297 20.812 1 92.94 12 GLU B N 1
ATOM 1991 C CA . GLU B 1 12 ? -22.531 21.922 19.406 1 92.94 12 GLU B CA 1
ATOM 1992 C C . GLU B 1 12 ? -21.453 22.547 18.531 1 92.94 12 GLU B C 1
ATOM 1994 O O . GLU B 1 12 ? -21.031 21.938 17.547 1 92.94 12 GLU B O 1
ATOM 1999 N N . GLU B 1 13 ? -21.078 23.719 18.859 1 92.62 13 GLU B N 1
ATOM 2000 C CA . GLU B 1 13 ? -20.031 24.359 18.078 1 92.62 13 GLU B CA 1
ATOM 2001 C C . GLU B 1 13 ? -18.703 23.625 18.234 1 92.62 13 GLU B C 1
ATOM 2003 O O . GLU B 1 13 ? -17.969 23.438 17.266 1 92.62 13 GLU B O 1
ATOM 2008 N N . LEU B 1 14 ? -18.422 23.25 19.484 1 93 14 LEU B N 1
ATOM 2009 C CA . LEU B 1 14 ? -17.219 22.484 19.766 1 93 14 LEU B CA 1
ATOM 2010 C C . LEU B 1 14 ? -17.234 21.156 19.016 1 93 14 LEU B C 1
ATOM 2012 O O . LEU B 1 14 ? -16.219 20.75 18.438 1 93 14 LEU B O 1
ATOM 2016 N N . LYS B 1 15 ? -18.359 20.531 19.016 1 94 15 LYS B N 1
ATOM 2017 C CA . LYS B 1 15 ? -18.531 19.266 18.297 1 94 15 LYS B CA 1
ATOM 2018 C C . LYS B 1 15 ? -18.266 19.422 16.812 1 94 15 LYS B C 1
ATOM 2020 O O . LYS B 1 15 ? -17.547 18.609 16.219 1 94 15 LYS B O 1
ATOM 2025 N N . THR B 1 16 ? -18.75 20.453 16.25 1 93.88 16 THR B N 1
ATOM 2026 C CA . THR B 1 16 ? -18.594 20.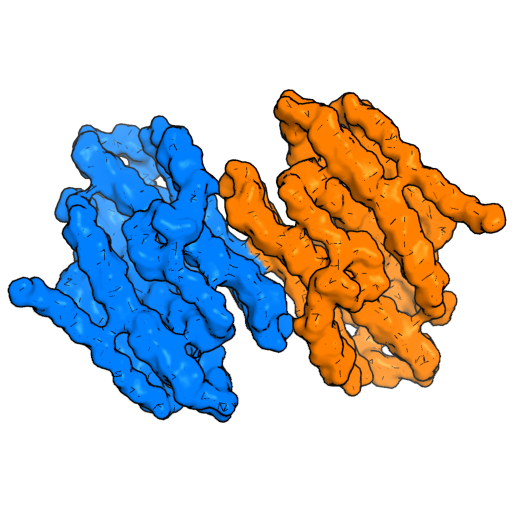719 14.828 1 93.88 16 THR B CA 1
ATOM 2027 C C . THR B 1 16 ? -17.125 21 14.492 1 93.88 16 THR B C 1
ATOM 2029 O O . THR B 1 16 ? -16.594 20.469 13.508 1 93.88 16 THR B O 1
ATOM 2032 N N . GLU B 1 17 ? -16.484 21.812 15.297 1 94.31 17 GLU B N 1
ATOM 2033 C CA . GLU B 1 17 ? -15.078 22.141 15.062 1 94.31 17 GLU B CA 1
ATOM 2034 C C . GLU B 1 17 ? -14.203 20.906 15.164 1 94.31 17 GLU B C 1
ATOM 2036 O O . GLU B 1 17 ? -13.266 20.734 14.375 1 94.31 17 GLU B O 1
ATOM 2041 N N . LEU B 1 18 ? -14.5 20.062 16.172 1 95.62 18 LEU B N 1
ATOM 2042 C CA . LEU B 1 18 ? -13.75 18.812 16.328 1 95.62 18 LEU B CA 1
ATOM 2043 C C . LEU B 1 18 ? -13.938 17.906 15.125 1 95.62 18 LEU B C 1
ATOM 2045 O O . LEU B 1 18 ? -12.969 17.344 14.602 1 95.62 18 LEU B O 1
ATOM 2049 N N . LEU B 1 19 ? -15.156 17.797 14.695 1 96.19 19 LEU B N 1
ATOM 2050 C CA . LEU B 1 19 ? -15.469 16.984 13.523 1 96.19 19 LEU B CA 1
ATOM 2051 C C . LEU B 1 19 ? -14.742 17.5 12.289 1 96.19 19 LEU B C 1
ATOM 2053 O O . LEU B 1 19 ? -14.195 16.719 11.508 1 96.19 19 LEU B O 1
ATOM 2057 N N . ASP B 1 20 ? -14.703 18.781 12.133 1 95.12 20 ASP B N 1
ATOM 2058 C CA . ASP B 1 20 ? -14.023 19.375 10.984 1 95.12 20 ASP B CA 1
ATOM 2059 C C . ASP B 1 20 ? -12.531 19.078 11.008 1 95.12 20 ASP B C 1
ATOM 2061 O O . ASP B 1 20 ? -11.938 18.781 9.969 1 95.12 20 ASP B O 1
ATOM 2065 N N . LEU B 1 21 ? -11.969 19.172 12.148 1 96.56 21 LEU B N 1
ATOM 2066 C CA . LEU B 1 21 ? -10.547 18.875 12.273 1 96.56 21 LEU B CA 1
ATOM 2067 C C . LEU B 1 21 ? -10.273 17.406 11.914 1 96.56 21 LEU B C 1
ATOM 2069 O O . LEU B 1 21 ? -9.367 17.125 11.133 1 96.56 21 LEU B O 1
ATOM 2073 N N . ILE B 1 22 ? -11.07 16.484 12.484 1 97.69 22 ILE B N 1
ATOM 2074 C CA . ILE B 1 22 ? -10.898 15.07 12.219 1 97.69 22 ILE B CA 1
ATOM 2075 C C . ILE B 1 22 ? -11.055 14.805 10.719 1 97.69 22 ILE B C 1
ATOM 2077 O O . ILE B 1 22 ? -10.273 14.047 10.133 1 97.69 22 ILE B O 1
ATOM 2081 N N . PHE B 1 23 ? -11.992 15.492 10.102 1 97.62 23 PHE B N 1
ATOM 2082 C CA . PHE B 1 23 ? -12.25 15.32 8.672 1 97.62 23 PHE B CA 1
ATOM 2083 C C . PHE B 1 23 ? -11.047 15.766 7.848 1 97.62 23 PHE B C 1
ATOM 2085 O O . PHE B 1 23 ? -10.609 15.062 6.941 1 97.62 23 PHE B O 1
ATOM 2092 N N . VAL B 1 24 ? -10.5 16.891 8.164 1 97.5 24 VAL B N 1
ATOM 2093 C CA . VAL B 1 24 ? -9.406 17.438 7.371 1 97.5 24 VAL B CA 1
ATOM 2094 C C . VAL B 1 24 ? -8.164 16.562 7.508 1 97.5 24 VAL B C 1
ATOM 2096 O O . VAL B 1 24 ? -7.445 16.344 6.535 1 97.5 24 VAL B O 1
ATOM 2099 N N . ILE B 1 25 ? -7.934 16.047 8.68 1 98.19 25 ILE B N 1
ATOM 2100 C CA . ILE B 1 25 ? -6.797 15.148 8.875 1 98.19 25 ILE B CA 1
ATOM 2101 C C . ILE B 1 25 ? -7.008 13.852 8.102 1 98.19 25 ILE B C 1
ATOM 2103 O O . ILE B 1 25 ? -6.109 13.391 7.391 1 98.19 25 ILE B O 1
ATOM 2107 N N . ALA B 1 26 ? -8.188 13.266 8.234 1 98.56 26 ALA B N 1
ATOM 2108 C CA . ALA B 1 26 ? -8.5 12.039 7.504 1 98.56 26 ALA B CA 1
ATOM 2109 C C . ALA B 1 26 ? -8.344 12.242 6 1 98.56 26 ALA B C 1
ATOM 2111 O O . ALA B 1 26 ? -7.77 11.398 5.309 1 98.56 26 ALA B O 1
ATOM 2112 N N . ASP B 1 27 ? -8.82 13.383 5.52 1 98.25 27 ASP B N 1
ATOM 2113 C CA . ASP B 1 27 ? -8.695 13.727 4.105 1 98.25 27 ASP B CA 1
ATOM 2114 C C . ASP B 1 27 ? -7.227 13.805 3.686 1 98.25 27 ASP B C 1
ATOM 2116 O O . ASP B 1 27 ? -6.852 13.305 2.627 1 98.25 27 ASP B O 1
ATOM 2120 N N . SER B 1 28 ? -6.434 14.43 4.488 1 98.38 28 SER B N 1
ATOM 2121 C CA . SER B 1 28 ? -5.016 14.562 4.176 1 98.38 28 SER B CA 1
ATOM 2122 C C . SER B 1 28 ? -4.336 13.195 4.117 1 98.38 28 SER B C 1
ATOM 2124 O O . SER B 1 28 ? -3.482 12.961 3.26 1 98.38 28 SER B O 1
ATOM 2126 N N . LYS B 1 29 ? -4.734 12.305 5.023 1 98.56 29 LYS B N 1
ATOM 2127 C CA . LYS B 1 29 ? -4.16 10.961 5.012 1 98.56 29 LYS B CA 1
ATOM 2128 C C . LYS B 1 29 ? -4.531 10.219 3.732 1 98.56 29 LYS B C 1
ATOM 2130 O O . LYS B 1 29 ? -3.688 9.555 3.127 1 98.56 29 LYS B O 1
ATOM 2135 N N . LEU B 1 30 ? -5.773 10.312 3.334 1 98.06 30 LEU B N 1
ATOM 2136 C CA . LEU B 1 30 ? -6.195 9.672 2.096 1 98.06 30 LEU B CA 1
ATOM 2137 C C . LEU B 1 30 ? -5.488 10.289 0.893 1 98.06 30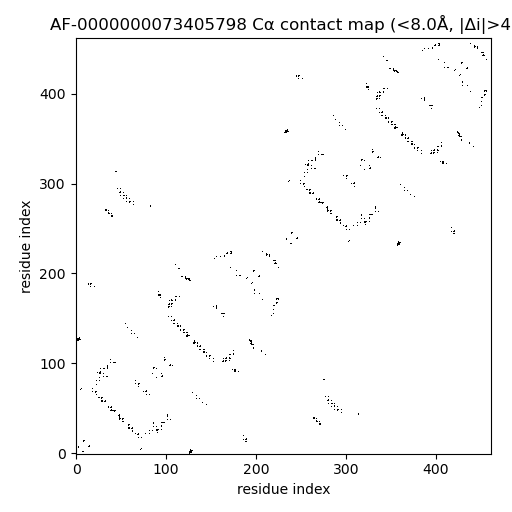 LEU B C 1
ATOM 2139 O O . LEU B 1 30 ? -5.145 9.586 -0.061 1 98.06 30 LEU B O 1
ATOM 2143 N N . ALA B 1 31 ? -5.281 11.586 0.895 1 98.31 31 ALA B N 1
ATOM 2144 C CA . ALA B 1 31 ? -4.547 12.266 -0.168 1 98.31 31 ALA B CA 1
ATOM 2145 C C . ALA B 1 31 ? -3.113 11.75 -0.261 1 98.31 31 ALA B C 1
ATOM 2147 O O . ALA B 1 31 ? -2.605 11.5 -1.357 1 98.31 31 ALA B O 1
ATOM 2148 N N . ILE B 1 32 ? -2.492 11.609 0.868 1 98.56 32 ILE B N 1
ATOM 2149 C CA . ILE B 1 32 ? -1.126 11.102 0.924 1 98.56 32 ILE B CA 1
ATOM 2150 C C . ILE B 1 32 ? -1.063 9.711 0.292 1 98.56 32 ILE B C 1
ATOM 2152 O O . ILE B 1 32 ? -0.135 9.406 -0.46 1 98.56 32 ILE B O 1
ATOM 2156 N N . VAL B 1 33 ? -2.027 8.883 0.639 1 98.25 33 VAL B N 1
ATOM 2157 C CA . VAL B 1 33 ? -2.1 7.551 0.042 1 98.25 33 VAL B CA 1
ATOM 2158 C C . VAL B 1 33 ? -2.168 7.672 -1.479 1 98.25 33 VAL B C 1
ATOM 2160 O O . VAL B 1 33 ? -1.431 6.988 -2.195 1 98.25 33 VAL B O 1
ATOM 2163 N N . GLU B 1 34 ? -3.006 8.523 -1.964 1 97.75 34 GLU B N 1
ATOM 2164 C CA . GLU B 1 34 ? -3.16 8.719 -3.402 1 97.75 34 GLU B CA 1
ATOM 2165 C C . GLU B 1 34 ? -1.867 9.234 -4.031 1 97.75 34 GLU B C 1
ATOM 2167 O O . GLU B 1 34 ? -1.466 8.773 -5.102 1 97.75 34 GLU B O 1
ATOM 2172 N N . GLN B 1 35 ? -1.21 10.125 -3.402 1 98.25 35 GLN B N 1
ATOM 2173 C CA . GLN B 1 35 ? 0.007 10.742 -3.922 1 98.25 35 GLN B CA 1
ATOM 2174 C C . GLN B 1 35 ? 1.166 9.75 -3.926 1 98.25 35 GLN B C 1
ATOM 2176 O O . GLN B 1 35 ? 1.995 9.758 -4.84 1 98.25 35 GLN B O 1
ATOM 2181 N N . THR B 1 36 ? 1.183 8.852 -2.951 1 98.12 36 THR B N 1
ATOM 2182 C CA . THR B 1 36 ? 2.373 8.031 -2.758 1 98.12 36 THR B CA 1
ATOM 2183 C C . THR B 1 36 ? 2.166 6.629 -3.332 1 98.12 36 THR B C 1
ATOM 2185 O O . THR B 1 36 ? 3.129 5.891 -3.545 1 98.12 36 THR B O 1
ATOM 2188 N N . SER B 1 37 ? 0.974 6.223 -3.678 1 97.19 37 SER B N 1
ATOM 2189 C CA . SER B 1 37 ? 0.656 4.871 -4.129 1 97.19 37 SER B CA 1
ATOM 2190 C C . SER B 1 37 ? 1.421 4.516 -5.398 1 97.19 37 SER B C 1
ATOM 2192 O O . SER B 1 37 ? 1.86 3.377 -5.566 1 97.19 37 SER B O 1
ATOM 2194 N N . PRO B 1 38 ? 1.701 5.461 -6.344 1 96.75 38 PRO B N 1
ATOM 2195 C CA . PRO B 1 38 ? 2.463 5.094 -7.543 1 96.75 38 PRO B CA 1
ATOM 2196 C C . PRO B 1 38 ? 3.873 4.609 -7.219 1 96.75 38 PRO B C 1
ATOM 2198 O O . PRO B 1 38 ? 4.473 3.873 -8.008 1 96.75 38 PRO B O 1
ATOM 2201 N N . TRP B 1 39 ? 4.348 4.938 -6.121 1 97.69 39 TRP B N 1
ATOM 2202 C CA . TRP B 1 39 ? 5.738 4.645 -5.789 1 97.69 39 TRP B CA 1
ATOM 2203 C C . TRP B 1 39 ? 5.867 3.264 -5.156 1 97.69 39 TRP B C 1
ATOM 2205 O O . TRP B 1 39 ? 6.973 2.828 -4.828 1 97.69 39 TRP B O 1
ATOM 2215 N N . LEU B 1 40 ? 4.75 2.562 -5.02 1 97.12 40 LEU B N 1
ATOM 2216 C CA . LEU B 1 40 ? 4.762 1.131 -4.742 1 97.12 40 LEU B CA 1
ATOM 2217 C C . LEU B 1 40 ? 5.422 0.362 -5.879 1 97.12 40 LEU B C 1
ATOM 2219 O O . LEU B 1 40 ? 5.973 -0.72 -5.668 1 97.12 40 LEU B O 1
ATOM 2223 N N . VAL B 1 41 ? 5.332 0.975 -7.047 1 96.25 41 VAL B N 1
ATOM 2224 C CA . VAL B 1 41 ? 5.832 0.316 -8.25 1 96.25 41 VAL B CA 1
ATOM 2225 C C . VAL B 1 41 ? 7.07 1.046 -8.758 1 96.25 41 VAL B C 1
ATOM 2227 O O . VAL B 1 41 ? 8.047 0.412 -9.172 1 96.25 41 VAL B O 1
ATOM 2230 N N . ASN B 1 42 ? 7.129 2.35 -8.578 1 96.06 42 ASN B N 1
ATOM 2231 C CA . ASN B 1 42 ? 8.109 3.152 -9.305 1 96.06 42 ASN B CA 1
ATOM 2232 C C . ASN B 1 42 ? 9.32 3.475 -8.438 1 96.06 42 ASN B C 1
ATOM 2234 O O . ASN B 1 42 ? 10.328 3.977 -8.938 1 96.06 42 ASN B O 1
ATOM 2238 N N . SER B 1 43 ? 9.227 3.234 -7.117 1 96 43 SER B N 1
ATOM 2239 C CA . SER B 1 43 ? 10.422 3.482 -6.316 1 96 43 SER B CA 1
ATOM 2240 C C . SER B 1 43 ? 11.586 2.605 -6.77 1 96 43 SER B C 1
ATOM 2242 O O . SER B 1 43 ? 11.375 1.536 -7.348 1 96 43 SER B O 1
ATOM 2244 N N . PRO B 1 44 ? 12.789 2.99 -6.555 1 93.19 44 PRO B N 1
ATOM 2245 C CA . PRO B 1 44 ? 13.93 2.443 -7.293 1 93.19 44 PRO B CA 1
ATOM 2246 C C . PRO B 1 44 ? 14.312 1.041 -6.824 1 93.19 44 PRO B C 1
ATOM 2248 O O . PRO B 1 44 ? 14.945 0.291 -7.57 1 93.19 44 PRO B O 1
ATOM 2251 N N . THR B 1 45 ? 14.039 0.659 -5.594 1 93 45 THR B N 1
ATOM 2252 C CA . THR B 1 45 ? 14.445 -0.641 -5.07 1 93 45 THR B CA 1
ATOM 2253 C C . THR B 1 45 ? 13.266 -1.354 -4.418 1 93 45 THR B C 1
ATOM 2255 O O . THR B 1 45 ? 12.273 -0.719 -4.055 1 93 45 THR B O 1
ATOM 2258 N N . VAL B 1 46 ? 13.406 -2.65 -4.254 1 93.81 46 VAL B N 1
ATOM 2259 C CA . VAL B 1 46 ? 12.352 -3.4 -3.584 1 93.81 46 VAL B CA 1
ATOM 2260 C C . VAL B 1 46 ? 12.242 -2.957 -2.127 1 93.81 46 VAL B C 1
ATOM 2262 O O . VAL B 1 46 ? 11.148 -2.91 -1.562 1 93.81 46 VAL B O 1
ATOM 2265 N N . ASP B 1 47 ? 13.391 -2.545 -1.51 1 94.94 47 ASP B N 1
ATOM 2266 C CA . ASP B 1 47 ? 13.375 -1.992 -0.159 1 94.94 47 ASP B CA 1
ATOM 2267 C C . ASP B 1 47 ? 12.492 -0.751 -0.081 1 94.94 47 ASP B C 1
ATOM 2269 O O . ASP B 1 47 ? 11.664 -0.629 0.824 1 94.94 47 ASP B O 1
ATOM 2273 N N . SER B 1 48 ? 12.688 0.137 -1.009 1 96.75 48 SER B N 1
ATOM 2274 C CA . SER B 1 48 ? 11.906 1.371 -1.032 1 96.75 48 SER B CA 1
ATOM 2275 C C . SER B 1 48 ? 10.438 1.09 -1.304 1 96.75 48 SER B C 1
ATOM 2277 O O . SER B 1 48 ? 9.555 1.759 -0.752 1 96.75 48 SER B O 1
ATOM 2279 N N . ARG B 1 49 ? 10.188 0.099 -2.156 1 97.5 49 ARG B N 1
ATOM 2280 C CA . ARG B 1 49 ? 8.805 -0.286 -2.428 1 97.5 49 ARG B CA 1
ATOM 2281 C C . ARG B 1 49 ? 8.141 -0.869 -1.182 1 97.5 49 ARG B C 1
ATOM 2283 O O . ARG B 1 49 ? 6.977 -0.587 -0.902 1 97.5 49 ARG B O 1
ATOM 2290 N N . LEU B 1 50 ? 8.891 -1.674 -0.48 1 97 50 LEU B N 1
ATOM 2291 C CA . LEU B 1 50 ? 8.359 -2.24 0.756 1 97 50 LEU B CA 1
ATOM 2292 C C . LEU B 1 50 ? 8.07 -1.142 1.773 1 97 50 LEU B C 1
ATOM 2294 O O . LEU B 1 50 ? 7.023 -1.161 2.43 1 97 50 LEU B O 1
ATOM 2298 N N . PHE B 1 51 ? 8.992 -0.174 1.942 1 97.06 51 PHE B N 1
ATOM 2299 C CA . PHE B 1 51 ? 8.719 0.968 2.807 1 97.06 51 PHE B CA 1
ATOM 2300 C C . PHE B 1 51 ? 7.434 1.669 2.395 1 97.06 51 PHE B C 1
ATOM 2302 O O . PHE B 1 51 ? 6.586 1.972 3.23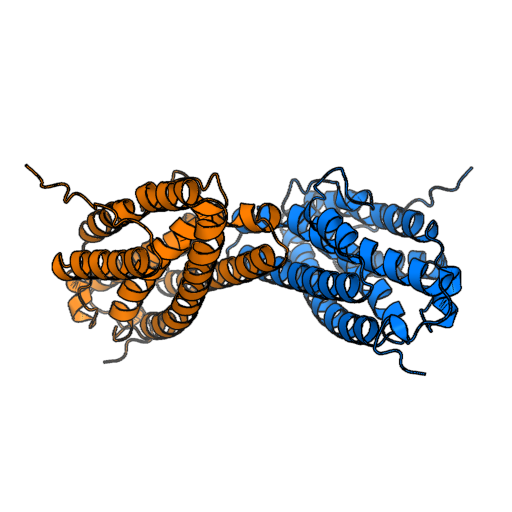8 1 97.06 51 PHE B O 1
ATOM 2309 N N . THR B 1 52 ? 7.305 1.932 1.08 1 98.12 52 THR B N 1
ATOM 2310 C CA . THR B 1 52 ? 6.133 2.639 0.57 1 98.12 52 THR B CA 1
ATOM 2311 C C . THR B 1 52 ? 4.855 1.881 0.912 1 98.12 52 THR B C 1
ATOM 2313 O O . THR B 1 52 ? 3.846 2.488 1.274 1 98.12 52 THR B O 1
ATOM 2316 N N . ALA B 1 53 ? 4.934 0.611 0.818 1 97.69 53 ALA B N 1
ATOM 2317 C CA . ALA B 1 53 ? 3.758 -0.201 1.127 1 97.69 53 ALA B CA 1
ATOM 2318 C C . ALA B 1 53 ? 3.367 -0.062 2.594 1 97.69 53 ALA B C 1
ATOM 2320 O O . ALA B 1 53 ? 2.184 0.081 2.916 1 97.69 53 ALA B O 1
ATOM 2321 N N . ARG B 1 54 ? 4.332 -0.119 3.469 1 97.25 54 ARG B N 1
ATOM 2322 C CA . ARG B 1 54 ? 4.062 0.037 4.895 1 97.25 54 ARG B CA 1
ATOM 2323 C C . ARG B 1 54 ? 3.555 1.441 5.207 1 97.25 54 ARG B C 1
ATOM 2325 O O . ARG B 1 54 ? 2.635 1.61 6.008 1 97.25 54 ARG B O 1
ATOM 2332 N N . PHE B 1 55 ? 4.191 2.398 4.574 1 98.56 55 PHE B N 1
ATOM 2333 C CA . PHE B 1 55 ? 3.795 3.793 4.719 1 98.56 55 PHE B CA 1
ATOM 2334 C C . PHE B 1 55 ? 2.338 3.984 4.316 1 98.56 55 PHE B C 1
ATOM 2336 O O . PHE B 1 55 ? 1.548 4.551 5.078 1 98.56 55 PHE B O 1
ATOM 2343 N N . VAL B 1 56 ? 1.944 3.492 3.178 1 98.25 56 VAL B N 1
ATOM 2344 C CA . VAL B 1 56 ? 0.59 3.617 2.65 1 98.25 56 VAL B CA 1
ATOM 2345 C C . VAL B 1 56 ? -0.391 2.883 3.562 1 98.25 56 VAL B C 1
ATOM 2347 O O . VAL B 1 56 ? -1.477 3.389 3.854 1 98.25 56 VAL B O 1
ATOM 2350 N N . ALA B 1 57 ? 0.014 1.725 4.031 1 97.81 57 ALA B N 1
ATOM 2351 C CA . ALA B 1 57 ? -0.845 0.971 4.941 1 97.81 57 ALA B CA 1
ATOM 2352 C C . ALA B 1 57 ? -1.089 1.747 6.23 1 97.81 57 ALA B C 1
ATOM 2354 O O . ALA B 1 57 ? -2.213 1.781 6.738 1 97.81 57 ALA B O 1
ATOM 2355 N N . ASP B 1 58 ? -0.069 2.361 6.773 1 98.5 58 ASP B N 1
ATOM 2356 C CA . ASP B 1 58 ? -0.199 3.154 7.992 1 98.5 58 ASP B CA 1
ATOM 2357 C C . ASP B 1 58 ? -1.156 4.328 7.785 1 98.5 58 ASP B C 1
ATOM 2359 O O . ASP B 1 58 ? -2.066 4.543 8.586 1 98.5 58 ASP B O 1
ATOM 2363 N N . GLU B 1 59 ? -0.937 5.039 6.703 1 98.5 59 GLU B N 1
ATOM 2364 C CA . GLU B 1 59 ? -1.755 6.223 6.445 1 98.5 59 GLU B CA 1
ATOM 2365 C C . GLU B 1 59 ? -3.213 5.844 6.199 1 98.5 59 GLU B C 1
ATOM 2367 O O . GLU B 1 59 ? -4.125 6.547 6.637 1 98.5 59 GLU B O 1
ATOM 2372 N N . LEU B 1 60 ? -3.375 4.781 5.539 1 98.25 60 LEU B N 1
ATOM 2373 C CA . LEU B 1 60 ? -4.742 4.336 5.301 1 98.25 60 LEU B CA 1
ATOM 2374 C C . LEU B 1 60 ? -5.402 3.883 6.598 1 98.25 60 LEU B C 1
ATOM 2376 O O . LEU B 1 60 ? -6.598 4.113 6.805 1 98.25 60 LEU B O 1
ATOM 2380 N N . ASN B 1 61 ? -4.637 3.199 7.402 1 98.38 61 ASN B N 1
ATOM 2381 C CA . ASN B 1 61 ? -5.168 2.807 8.703 1 98.38 61 ASN B CA 1
ATOM 2382 C C . ASN B 1 61 ? -5.578 4.02 9.531 1 98.38 61 ASN B C 1
ATOM 2384 O O . ASN B 1 61 ? -6.609 4 10.203 1 98.38 61 ASN B O 1
ATOM 2388 N N . HIS B 1 62 ? -4.777 5.062 9.516 1 98.81 62 HIS B N 1
ATOM 2389 C CA . HIS B 1 62 ? -5.121 6.301 10.195 1 98.81 62 HIS B CA 1
ATOM 2390 C C . HIS B 1 62 ? -6.438 6.871 9.68 1 98.81 62 HIS B C 1
ATOM 2392 O O . HIS B 1 62 ? -7.336 7.188 10.461 1 98.81 62 HIS B O 1
ATOM 2398 N N . ALA B 1 63 ? -6.539 6.934 8.398 1 98.44 63 ALA B N 1
ATOM 2399 C CA . ALA B 1 63 ? -7.754 7.461 7.773 1 98.44 63 ALA B CA 1
ATOM 2400 C C . ALA B 1 63 ? -8.961 6.594 8.109 1 98.44 63 ALA B C 1
ATOM 2402 O O . ALA B 1 63 ? -10.062 7.109 8.336 1 98.44 63 ALA B O 1
ATOM 2403 N N . TRP B 1 64 ? -8.703 5.32 8.109 1 98.25 64 TRP B N 1
ATOM 2404 C CA . TRP B 1 64 ? -9.773 4.387 8.438 1 98.25 64 TRP B CA 1
ATOM 2405 C C . TRP B 1 64 ? -10.289 4.629 9.852 1 98.25 64 TRP B C 1
ATOM 2407 O O . TRP B 1 64 ? -11.5 4.742 10.062 1 98.25 64 TRP B O 1
ATOM 2417 N N . GLN B 1 65 ? -9.422 4.746 10.797 1 98.62 65 GLN B N 1
ATOM 2418 C CA . GLN B 1 65 ? -9.82 4.992 12.172 1 98.62 65 GLN B CA 1
ATOM 2419 C C . GLN B 1 65 ? -10.562 6.32 12.305 1 98.62 65 GLN B C 1
ATOM 2421 O O . GLN B 1 65 ? -11.562 6.414 13.023 1 98.62 65 GLN B O 1
ATOM 2426 N N . MET B 1 66 ? -10.141 7.316 11.617 1 98.56 66 MET B N 1
ATOM 2427 C CA . MET B 1 66 ? -10.797 8.617 11.672 1 98.56 66 MET B CA 1
ATOM 2428 C C . MET B 1 66 ? -12.156 8.57 10.984 1 98.56 66 MET B C 1
ATOM 2430 O O . MET B 1 66 ? -13.094 9.242 11.414 1 98.56 66 MET B O 1
ATOM 2434 N N . SER B 1 67 ? -12.258 7.766 9.953 1 98 67 SER B N 1
ATOM 2435 C CA . SER B 1 67 ? -13.555 7.574 9.32 1 98 67 SER B CA 1
ATOM 2436 C C . SER B 1 67 ? -14.562 6.965 10.289 1 98 67 SER B C 1
ATOM 2438 O O . SER B 1 67 ? -15.734 7.332 10.289 1 98 67 SER B O 1
ATOM 2440 N N . ARG B 1 68 ? -14.078 6.055 11.102 1 97.88 68 ARG B N 1
ATOM 2441 C CA . ARG B 1 68 ? -14.945 5.469 12.125 1 97.88 68 ARG B CA 1
ATOM 2442 C C . ARG B 1 68 ? -15.367 6.52 13.148 1 97.88 68 ARG B C 1
ATOM 2444 O O . ARG B 1 68 ? -16.516 6.535 13.594 1 97.88 68 ARG B O 1
ATOM 2451 N N . MET B 1 69 ? -14.461 7.41 13.531 1 98.06 69 MET B N 1
ATOM 2452 C CA . MET B 1 69 ? -14.797 8.492 14.445 1 98.06 69 MET B CA 1
ATOM 2453 C C . MET B 1 69 ? -15.883 9.391 13.852 1 98.06 69 MET B C 1
ATOM 2455 O O . MET B 1 69 ? -16.828 9.781 14.547 1 98.06 69 MET B O 1
ATOM 2459 N N . ILE B 1 70 ? -15.742 9.68 12.609 1 98.25 70 ILE B N 1
ATOM 2460 C CA . ILE B 1 70 ? -16.719 10.531 11.93 1 98.25 70 ILE B CA 1
ATOM 2461 C C . ILE B 1 70 ? -18.078 9.852 11.922 1 98.25 70 ILE B C 1
ATOM 2463 O O . ILE B 1 70 ? -19.109 10.5 12.156 1 98.25 70 ILE B O 1
ATOM 2467 N N . GLU B 1 71 ? -18.062 8.562 11.688 1 97.19 71 GLU B N 1
ATOM 2468 C CA . GLU B 1 71 ? -19.312 7.801 11.766 1 97.19 71 GLU B CA 1
ATOM 2469 C C . GLU B 1 71 ? -19.922 7.887 13.164 1 97.19 71 GLU B C 1
ATOM 2471 O O . GLU B 1 71 ? -21.141 7.984 13.305 1 97.19 71 GLU B O 1
ATOM 2476 N N . ASP B 1 72 ? -19.125 7.852 14.203 1 97 72 ASP B N 1
ATOM 2477 C CA . ASP B 1 72 ? -19.578 7.938 15.586 1 97 72 ASP B CA 1
ATOM 2478 C C . ASP B 1 72 ? -20.234 9.289 15.867 1 97 72 ASP B C 1
ATOM 2480 O O . ASP B 1 72 ? -21.078 9.406 16.75 1 97 72 ASP B O 1
ATOM 2484 N N . PHE B 1 73 ? -19.828 10.312 15.094 1 97.38 73 PHE B N 1
ATOM 2485 C CA . PHE B 1 73 ? -20.453 11.625 15.203 1 97.38 73 PHE B CA 1
ATOM 2486 C C . PHE B 1 73 ? -21.828 11.625 14.539 1 97.38 73 PHE B C 1
ATOM 2488 O O . PHE B 1 73 ? -22.562 12.617 14.602 1 97.38 73 PHE B O 1
ATOM 2495 N N . GLY B 1 74 ? -22.156 10.477 13.836 1 96.06 74 GLY B N 1
ATOM 2496 C CA . GLY B 1 74 ? -23.438 10.359 13.141 1 96.06 74 GLY B CA 1
ATOM 2497 C C . GLY B 1 74 ? -23.406 10.977 11.758 1 96.06 74 GLY B C 1
ATOM 2498 O O . GLY B 1 74 ? -24.469 11.281 11.195 1 96.06 74 GLY B O 1
ATOM 2499 N N . GLU B 1 75 ? -22.219 11.219 11.227 1 95.88 75 GLU B N 1
ATOM 2500 C CA . GLU B 1 75 ? -22.078 11.938 9.961 1 95.88 75 GLU B CA 1
ATOM 2501 C C . GLU B 1 75 ? -21.688 10.992 8.828 1 95.88 75 GLU B C 1
ATOM 2503 O O . GLU B 1 75 ? -20.625 11.141 8.234 1 95.88 75 GLU B O 1
ATOM 2508 N N . LYS B 1 76 ? -22.562 10.109 8.414 1 94.5 76 LYS B N 1
ATOM 2509 C CA . LYS B 1 76 ? -22.312 9.125 7.371 1 94.5 76 LYS B CA 1
ATOM 2510 C C . LYS B 1 76 ? -22.047 9.797 6.027 1 94.5 76 LYS B C 1
ATOM 2512 O O . LYS B 1 76 ? -21.266 9.297 5.223 1 94.5 76 LYS B O 1
ATOM 2517 N N . ASP B 1 77 ? -22.641 10.906 5.832 1 96.62 77 ASP B N 1
ATOM 2518 C CA . ASP B 1 77 ? -22.453 11.625 4.578 1 96.62 77 ASP B CA 1
ATOM 2519 C C . ASP B 1 77 ? -21.016 12.156 4.465 1 96.62 77 ASP B C 1
ATOM 2521 O O . ASP B 1 77 ? -20.453 12.203 3.371 1 96.62 77 ASP B O 1
ATOM 2525 N N . LYS B 1 78 ? -20.453 12.547 5.543 1 97.06 78 LYS B N 1
ATOM 2526 C CA . LYS B 1 78 ? -19.062 13.016 5.539 1 97.06 78 LYS B CA 1
ATOM 2527 C C . LYS B 1 78 ? -18.094 11.875 5.246 1 97.06 78 LYS B C 1
ATOM 2529 O O . LYS B 1 78 ? -17.062 12.078 4.617 1 97.06 78 LYS B O 1
ATOM 2534 N N . VAL B 1 79 ? -18.453 10.695 5.762 1 97 79 VAL B N 1
ATOM 2535 C CA . VAL B 1 79 ? -17.625 9.539 5.438 1 97 79 VAL B CA 1
ATOM 2536 C C . VAL B 1 79 ? -17.672 9.273 3.936 1 97 79 VAL B C 1
ATOM 2538 O O . VAL B 1 79 ? -16.641 9.023 3.314 1 97 79 VAL B O 1
ATOM 2541 N N . LYS B 1 80 ? -18.828 9.344 3.402 1 96.56 80 LYS B N 1
ATOM 2542 C CA . LYS B 1 80 ? -18.984 9.172 1.962 1 96.56 80 LYS B CA 1
ATOM 2543 C C . LYS B 1 80 ? -18.203 10.234 1.191 1 96.56 80 LYS B C 1
ATOM 2545 O O . LYS B 1 80 ? -17.562 9.938 0.188 1 96.56 80 LYS B O 1
ATOM 2550 N N . GLU B 1 81 ? -18.312 11.461 1.635 1 97.19 81 GLU B N 1
ATOM 2551 C CA . GLU B 1 81 ? -17.547 12.547 1.025 1 97.19 81 GLU B CA 1
ATOM 2552 C C . GLU B 1 81 ? -16.062 12.242 1.035 1 97.19 81 GLU B C 1
ATOM 2554 O O . GLU B 1 81 ? -15.383 12.391 0.015 1 97.19 81 GLU B O 1
ATOM 2559 N N . LEU B 1 82 ? -15.586 11.812 2.178 1 96.25 82 LEU B N 1
ATOM 2560 C CA . LEU B 1 82 ? -14.18 11.461 2.348 1 96.25 82 LEU B CA 1
ATOM 2561 C C . LEU B 1 82 ? -13.75 10.422 1.317 1 96.25 82 LEU B C 1
ATOM 2563 O O . LEU B 1 82 ? -12.688 10.547 0.705 1 96.25 82 LEU B O 1
ATOM 2567 N N . GLN B 1 83 ? -14.57 9.453 1.103 1 95.12 83 GLN B N 1
ATOM 2568 C CA . GLN B 1 83 ? -14.266 8.336 0.219 1 95.12 83 GLN B CA 1
ATOM 2569 C C . GLN B 1 83 ? -14.258 8.773 -1.243 1 95.12 83 GLN B C 1
ATOM 2571 O O . GLN B 1 83 ? -13.609 8.148 -2.082 1 95.12 83 GLN B O 1
ATOM 2576 N N . GLU B 1 84 ? -14.891 9.883 -1.547 1 96.31 84 GLU B N 1
ATOM 2577 C CA . GLU B 1 84 ? -15.07 10.305 -2.934 1 96.31 84 GLU B CA 1
ATOM 2578 C C . GLU B 1 84 ? -14.023 11.352 -3.328 1 96.31 84 GLU B C 1
ATOM 2580 O O . GLU B 1 84 ? -13.836 11.625 -4.516 1 96.31 84 GLU B O 1
ATOM 2585 N N . LEU B 1 85 ? -13.367 11.914 -2.344 1 95.81 85 LEU B N 1
ATOM 2586 C CA . LEU B 1 85 ? -12.336 12.906 -2.639 1 95.81 85 LEU B CA 1
ATOM 2587 C C . LEU B 1 85 ? -11.203 12.289 -3.447 1 95.81 85 LEU B C 1
ATOM 2589 O O . LEU B 1 85 ? -10.867 11.117 -3.264 1 95.81 85 LEU B O 1
ATOM 2593 N N . ARG B 1 86 ? -10.656 13.102 -4.352 1 96.75 86 ARG B N 1
ATOM 2594 C CA . ARG B 1 86 ? -9.555 12.727 -5.234 1 96.75 86 ARG B CA 1
ATOM 2595 C C . ARG B 1 86 ? -8.57 13.875 -5.406 1 96.75 86 ARG B C 1
ATOM 2597 O O . ARG B 1 86 ? -8.875 15.016 -5.07 1 96.75 86 ARG B O 1
ATOM 2604 N N . LEU B 1 87 ? -7.445 13.492 -5.965 1 95.62 87 LEU B N 1
ATOM 2605 C CA . LEU B 1 87 ? -6.438 14.508 -6.242 1 95.62 87 LEU B CA 1
ATOM 2606 C C . LEU B 1 87 ? -7.047 15.68 -6.996 1 95.62 87 LEU B C 1
ATOM 2608 O O . LEU B 1 87 ? -7.742 15.492 -7.996 1 95.62 87 LEU B O 1
ATOM 2612 N N . GLY B 1 88 ? -6.82 16.844 -6.52 1 95.69 88 GLY B N 1
ATOM 2613 C CA . GLY B 1 88 ? -7.402 18.062 -7.062 1 95.69 88 GLY B CA 1
ATOM 2614 C C . GLY B 1 88 ? -8.562 18.578 -6.242 1 95.69 88 GLY B C 1
ATOM 2615 O O . GLY B 1 88 ? -8.938 19.75 -6.359 1 95.69 88 GLY B O 1
ATOM 2616 N N . LEU B 1 89 ? -9.109 17.734 -5.324 1 96.75 89 LEU B N 1
ATOM 2617 C CA . LEU B 1 89 ? -10.312 18.125 -4.594 1 96.75 89 LEU B CA 1
ATOM 2618 C C . LEU B 1 89 ? -10.078 18.047 -3.09 1 96.75 89 LEU B C 1
ATOM 2620 O O . LEU B 1 89 ? -10.984 18.328 -2.303 1 96.75 89 LEU B O 1
ATOM 2624 N N . HIS B 1 90 ? -8.867 17.641 -2.627 1 97.12 90 HIS B N 1
ATOM 2625 C CA . HIS B 1 90 ? -8.578 17.562 -1.2 1 97.12 90 HIS B CA 1
ATOM 2626 C C . HIS B 1 90 ? -8.516 18.953 -0.581 1 97.12 90 HIS B C 1
ATOM 2628 O O . HIS B 1 90 ? -8.312 19.953 -1.287 1 97.12 90 HIS B O 1
ATOM 2634 N N . ARG B 1 91 ? -8.68 19.062 0.623 1 94.75 91 ARG B N 1
ATOM 2635 C CA . ARG B 1 91 ? -8.914 20.328 1.315 1 94.75 91 ARG B CA 1
ATOM 2636 C C . ARG B 1 91 ? -7.652 21.188 1.337 1 94.75 91 ARG B C 1
ATOM 2638 O O . ARG B 1 91 ? -7.727 22.406 1.244 1 94.75 91 ARG B O 1
ATOM 2645 N N . LEU B 1 92 ? -6.531 20.531 1.516 1 95.56 92 LEU B N 1
ATOM 2646 C CA . LEU B 1 92 ? -5.281 21.281 1.615 1 95.56 92 LEU B CA 1
ATOM 2647 C C . LEU B 1 92 ? -4.496 21.203 0.31 1 95.56 92 LEU B C 1
ATOM 2649 O O . LEU B 1 92 ? -4.316 20.109 -0.246 1 95.56 92 LEU B O 1
ATOM 2653 N N . GLU B 1 93 ? -3.996 22.219 -0.121 1 93.44 93 GLU B N 1
ATOM 2654 C CA . GLU B 1 93 ? -3.449 22.375 -1.466 1 93.44 93 GLU B CA 1
ATOM 2655 C C . GLU B 1 93 ? -2.26 21.453 -1.69 1 93.44 93 GLU B C 1
ATOM 2657 O O . GLU B 1 93 ? -2.16 20.797 -2.732 1 93.44 93 GLU B O 1
ATOM 2662 N N . PRO B 1 94 ? -1.327 21.375 -0.778 1 96.25 94 PRO B N 1
ATOM 2663 C CA . PRO B 1 94 ? -0.162 20.516 -1.038 1 96.25 94 PRO B CA 1
ATOM 2664 C C . PRO B 1 94 ? -0.535 19.062 -1.255 1 96.25 94 PRO B C 1
ATOM 2666 O O . PRO B 1 94 ? 0.206 18.312 -1.907 1 96.25 94 PRO B O 1
ATOM 2669 N N . PHE B 1 95 ? -1.652 18.672 -0.777 1 97.62 95 PHE B N 1
ATOM 2670 C CA . PHE B 1 95 ? -2.076 17.281 -0.86 1 97.62 95 PHE B CA 1
ATOM 2671 C C . PHE B 1 95 ? -2.75 17 -2.197 1 97.62 95 PHE B C 1
ATOM 2673 O O . PHE B 1 95 ? -3.242 15.891 -2.43 1 97.62 95 PHE B O 1
ATOM 2680 N N . ASN B 1 96 ? -2.738 18 -3.109 1 97.25 96 ASN B N 1
ATOM 2681 C CA . ASN B 1 96 ? -3.295 17.844 -4.449 1 97.25 96 ASN B CA 1
ATOM 2682 C C . ASN B 1 96 ? -2.203 17.875 -5.516 1 97.25 96 ASN B C 1
ATOM 2684 O O . ASN B 1 96 ? -2.496 17.812 -6.711 1 97.25 96 ASN B O 1
ATOM 2688 N N . LEU B 1 97 ? -0.952 17.922 -5.09 1 96.75 97 LEU B N 1
ATOM 2689 C CA . LEU B 1 97 ? 0.157 18.016 -6.035 1 96.75 97 LEU B CA 1
ATOM 2690 C C . LEU B 1 97 ? 0.756 16.641 -6.293 1 96.75 97 LEU B C 1
ATOM 2692 O O . LEU B 1 97 ? 1.03 15.883 -5.352 1 96.75 97 LEU B O 1
ATOM 2696 N N . PRO B 1 98 ? 1.005 16.328 -7.531 1 95.31 98 PRO B N 1
ATOM 2697 C CA . PRO B 1 98 ? 1.595 15.023 -7.844 1 95.31 98 PRO B CA 1
ATOM 2698 C C . PRO B 1 98 ? 3.062 14.93 -7.434 1 95.31 98 PRO B C 1
ATOM 2700 O O . PRO B 1 98 ? 3.723 15.953 -7.246 1 95.31 98 PRO B O 1
ATOM 2703 N N . LEU B 1 99 ? 3.523 13.734 -7.203 1 98.06 99 LEU B N 1
ATOM 2704 C CA . LEU B 1 99 ? 4.934 13.422 -6.977 1 98.06 99 LEU B CA 1
ATOM 2705 C C . LEU B 1 99 ? 5.57 12.852 -8.234 1 98.06 99 LEU B C 1
ATOM 2707 O O . LEU B 1 99 ? 5.367 11.68 -8.562 1 98.06 99 LEU B O 1
ATOM 2711 N N . PHE B 1 100 ? 6.406 13.562 -8.891 1 97.06 100 PHE B N 1
ATOM 2712 C CA . PHE B 1 100 ? 6.852 13.211 -10.234 1 97.06 100 PHE B CA 1
ATOM 2713 C C . PHE B 1 100 ? 8.094 12.328 -10.18 1 97.06 100 PHE B C 1
ATOM 2715 O O . PHE B 1 100 ? 8.359 11.57 -11.109 1 97.06 100 PHE B O 1
ATOM 2722 N N . THR B 1 101 ? 8.875 12.508 -9.172 1 98.12 101 THR B N 1
ATOM 2723 C CA . THR B 1 101 ? 10.102 11.727 -9.023 1 98.12 101 THR B CA 1
ATOM 2724 C C . THR B 1 101 ? 10.164 11.062 -7.652 1 98.12 101 THR B C 1
ATOM 2726 O O . THR B 1 101 ? 9.383 11.406 -6.762 1 98.12 101 THR B O 1
ATOM 2729 N N . TRP B 1 102 ? 11.039 10.094 -7.551 1 98.31 102 TRP B N 1
ATOM 2730 C CA . TRP B 1 102 ? 11.258 9.484 -6.242 1 98.31 102 TRP B CA 1
ATOM 2731 C C . TRP B 1 102 ? 11.758 10.516 -5.238 1 98.31 102 TRP B C 1
ATOM 2733 O O . TRP B 1 102 ? 11.375 10.492 -4.066 1 98.31 102 TRP B O 1
ATOM 2743 N N . GLU B 1 103 ? 12.547 11.5 -5.68 1 98.69 103 GLU B N 1
ATOM 2744 C CA . GLU B 1 103 ? 13.023 12.578 -4.82 1 98.69 103 GLU B CA 1
ATOM 2745 C C . GLU B 1 103 ? 11.867 13.414 -4.289 1 98.69 103 GLU B C 1
ATOM 2747 O O . GLU B 1 103 ? 11.867 13.828 -3.125 1 98.69 103 GLU B O 1
ATOM 2752 N N . ASP B 1 104 ? 10.898 13.594 -5.164 1 98.5 104 ASP B N 1
ATOM 2753 C CA . ASP B 1 104 ? 9.695 14.281 -4.719 1 98.5 104 ASP B CA 1
ATOM 2754 C C . ASP B 1 104 ? 9.016 13.516 -3.586 1 98.5 104 ASP B C 1
ATOM 2756 O O . ASP B 1 104 ? 8.625 14.109 -2.574 1 98.5 104 ASP B O 1
ATOM 2760 N N . ALA B 1 105 ? 8.875 12.242 -3.869 1 98.75 105 ALA B N 1
ATOM 2761 C CA . ALA B 1 105 ? 8.164 11.414 -2.896 1 98.75 105 ALA B CA 1
ATOM 2762 C C . ALA B 1 105 ? 8.867 11.438 -1.541 1 98.75 105 ALA B C 1
ATOM 2764 O O . ALA B 1 105 ? 8.227 11.609 -0.504 1 98.75 105 ALA B O 1
ATOM 2765 N N . VAL B 1 106 ? 10.172 11.312 -1.562 1 98.81 106 VAL B N 1
ATOM 2766 C CA . VAL B 1 106 ? 10.977 11.273 -0.348 1 98.81 106 VAL B CA 1
ATOM 2767 C C . VAL B 1 106 ? 10.922 12.625 0.354 1 98.81 106 VAL B C 1
ATOM 2769 O O . VAL B 1 106 ? 10.703 12.695 1.565 1 98.81 106 VAL B O 1
ATOM 2772 N N . ALA B 1 107 ? 11.031 13.734 -0.371 1 98.75 107 ALA B N 1
ATOM 2773 C CA . ALA B 1 107 ? 10.969 15.078 0.195 1 98.75 107 ALA B CA 1
ATOM 2774 C C . ALA B 1 107 ? 9.586 15.367 0.778 1 98.75 107 ALA B C 1
ATOM 2776 O O . ALA B 1 107 ? 9.469 15.938 1.864 1 98.75 107 ALA B O 1
ATOM 2777 N N . PHE B 1 108 ? 8.625 14.992 0.036 1 98.69 108 PHE B N 1
ATOM 2778 C CA . PHE B 1 108 ? 7.238 15.172 0.465 1 98.69 108 PHE B CA 1
ATOM 2779 C C . PHE B 1 108 ? 6.996 14.484 1.806 1 98.69 108 PHE B C 1
ATOM 2781 O O . PHE B 1 108 ? 6.496 15.109 2.744 1 98.69 108 PHE B O 1
ATOM 2788 N N . VAL B 1 109 ? 7.359 13.172 1.912 1 98.62 109 VAL B N 1
ATOM 2789 C CA . VAL B 1 109 ? 7.152 12.414 3.145 1 98.62 109 VAL B CA 1
ATOM 2790 C C . VAL B 1 109 ? 7.949 13.047 4.281 1 98.62 109 VAL B C 1
ATOM 2792 O O . VAL B 1 109 ? 7.445 13.195 5.395 1 98.62 109 VAL B O 1
ATOM 2795 N N . PHE B 1 110 ? 9.148 13.438 4.035 1 98.75 110 PHE B N 1
ATOM 2796 C CA . PHE B 1 110 ? 10.016 14.07 5.023 1 98.75 110 PHE B CA 1
ATOM 2797 C C . PHE B 1 110 ? 9.359 15.328 5.59 1 98.75 110 PHE B C 1
ATOM 2799 O O . PHE B 1 110 ? 9.281 15.492 6.809 1 98.75 110 PHE B O 1
ATOM 2806 N N . VAL B 1 111 ? 8.828 16.156 4.746 1 98.38 111 VAL B N 1
ATOM 2807 C CA . VAL B 1 111 ? 8.289 17.469 5.141 1 98.38 111 VAL B CA 1
ATOM 2808 C C . VAL B 1 111 ? 6.926 17.281 5.805 1 98.38 111 VAL B C 1
ATOM 2810 O O . VAL B 1 111 ? 6.707 17.75 6.926 1 98.38 111 VAL B O 1
ATOM 2813 N N . ILE B 1 112 ? 6.055 16.562 5.184 1 98.19 112 ILE B N 1
ATOM 2814 C CA . ILE B 1 112 ? 4.66 16.469 5.609 1 98.19 112 ILE B CA 1
ATOM 2815 C C . ILE B 1 112 ? 4.574 15.664 6.906 1 98.19 112 ILE B C 1
ATOM 2817 O O . ILE B 1 112 ? 3.807 16 7.809 1 98.19 112 ILE B O 1
ATOM 2821 N N . ASP B 1 113 ? 5.406 14.617 6.996 1 98.44 113 ASP B N 1
ATOM 2822 C CA . ASP B 1 113 ? 5.336 13.82 8.219 1 98.44 113 ASP B CA 1
ATOM 2823 C C . ASP B 1 113 ? 5.973 14.562 9.391 1 98.44 113 ASP B C 1
ATOM 2825 O O . ASP B 1 113 ? 5.582 14.367 10.547 1 98.44 113 ASP B O 1
ATOM 2829 N N . SER B 1 114 ? 6.934 15.414 9.141 1 98.31 114 SER B N 1
ATOM 2830 C CA . SER B 1 114 ? 7.465 16.25 10.211 1 98.31 114 SER B CA 1
ATOM 2831 C C . SER B 1 114 ? 6.402 17.203 10.75 1 98.31 114 SER B C 1
ATOM 2833 O O . SER B 1 114 ? 6.305 17.406 11.961 1 98.31 114 SER B O 1
ATOM 2835 N N . TYR B 1 115 ? 5.652 17.766 9.852 1 98.12 115 TYR B N 1
ATOM 2836 C CA . TYR B 1 115 ? 4.516 18.578 10.266 1 98.12 115 TYR B CA 1
ATOM 2837 C C . TYR B 1 115 ? 3.498 17.734 11.031 1 98.12 115 TYR B C 1
ATOM 2839 O O . TYR B 1 115 ? 2.977 18.172 12.062 1 98.12 115 TYR B O 1
ATOM 2847 N N . ASN B 1 116 ? 3.186 16.531 10.5 1 98.44 116 ASN B N 1
ATOM 2848 C CA . ASN B 1 116 ? 2.188 15.672 11.125 1 98.44 116 ASN B CA 1
ATOM 2849 C C . ASN B 1 116 ? 2.578 15.312 12.555 1 98.44 116 ASN B C 1
ATOM 2851 O O . ASN B 1 116 ? 1.715 15.172 13.422 1 98.44 116 ASN B O 1
ATOM 2855 N N . VAL B 1 117 ? 3.859 15.094 12.797 1 98.44 117 VAL B N 1
ATOM 2856 C CA . VAL B 1 117 ? 4.324 14.805 14.148 1 98.44 117 VAL B CA 1
ATOM 2857 C C . VAL B 1 117 ? 3.955 15.953 15.086 1 98.44 117 VAL B C 1
ATOM 2859 O O . VAL B 1 117 ? 3.469 15.719 16.203 1 98.44 117 VAL B O 1
ATOM 2862 N N . ILE B 1 118 ? 4.113 17.234 14.664 1 97.94 118 ILE B N 1
ATOM 2863 C CA . ILE B 1 118 ? 3.773 18.406 15.469 1 97.94 118 ILE B CA 1
ATOM 2864 C C . ILE B 1 118 ? 2.266 18.453 15.695 1 97.94 118 ILE B C 1
ATOM 2866 O O . ILE B 1 118 ? 1.809 18.656 16.828 1 97.94 118 ILE B O 1
ATOM 2870 N N . LEU B 1 119 ? 1.54 18.25 14.633 1 97.56 119 LEU B N 1
ATOM 2871 C CA . LEU B 1 119 ? 0.084 18.25 14.719 1 97.56 119 LEU B CA 1
ATOM 2872 C C . LEU B 1 119 ? -0.402 17.172 15.688 1 97.56 119 LEU B C 1
ATOM 2874 O O . LEU B 1 119 ? -1.192 17.453 16.594 1 97.56 119 LEU B O 1
ATOM 2878 N N . MET B 1 120 ? 0.097 15.914 15.531 1 98.56 120 MET B N 1
ATOM 2879 C CA . MET B 1 120 ? -0.365 14.812 16.359 1 98.56 120 MET B CA 1
ATOM 2880 C C . MET B 1 120 ? 0.048 15.023 17.812 1 98.56 120 MET B C 1
ATOM 2882 O O . MET B 1 120 ? -0.704 14.688 18.734 1 98.56 120 MET B O 1
ATOM 2886 N N . ASN B 1 121 ? 1.205 15.57 18.031 1 97.81 121 ASN B N 1
ATOM 2887 C CA . ASN B 1 121 ? 1.611 15.898 19.391 1 97.81 121 ASN B CA 1
ATOM 2888 C C . ASN B 1 121 ? 0.644 16.875 20.031 1 97.81 121 ASN B C 1
ATOM 2890 O O . ASN B 1 121 ? 0.365 16.781 21.234 1 97.81 121 ASN B O 1
ATOM 2894 N N . SER B 1 122 ? 0.128 17.797 19.312 1 96.69 122 SER B N 1
ATOM 2895 C CA . SER B 1 122 ? -0.787 18.797 19.844 1 96.69 122 SER B CA 1
ATOM 2896 C C . SER B 1 122 ? -2.123 18.188 20.234 1 96.69 122 SER B C 1
ATOM 2898 O O . SER B 1 122 ? -2.891 18.781 21 1 96.69 122 SER B O 1
ATOM 2900 N N . LEU B 1 123 ? -2.377 16.969 19.734 1 97.38 123 LEU B N 1
ATOM 2901 C CA . LEU B 1 123 ? -3.67 16.328 19.953 1 97.38 123 LEU B CA 1
ATOM 2902 C C . LEU B 1 123 ? -3.574 15.273 21.047 1 97.38 123 LEU B C 1
ATOM 2904 O O . LEU B 1 123 ? -4.59 14.719 21.469 1 97.38 123 LEU B O 1
ATOM 2908 N N . MET B 1 124 ? -2.406 14.938 21.531 1 96.62 124 MET B N 1
ATOM 2909 C CA . MET B 1 124 ? -2.176 13.781 22.406 1 96.62 124 MET B CA 1
ATOM 2910 C C . MET B 1 124 ? -2.904 13.945 23.734 1 96.62 124 MET B C 1
ATOM 2912 O O . MET B 1 124 ? -3.238 12.961 24.391 1 96.62 124 MET B O 1
ATOM 2916 N N . ASP B 1 125 ? -3.213 15.227 24.141 1 95.38 125 ASP B N 1
ATOM 2917 C CA . ASP B 1 125 ? -3.877 15.461 25.422 1 95.38 125 ASP B CA 1
ATOM 2918 C C . ASP B 1 125 ? -5.332 15.875 25.203 1 95.38 125 ASP B C 1
ATOM 2920 O O . ASP B 1 125 ? -6.004 16.297 26.156 1 95.38 125 ASP B O 1
ATOM 2924 N N . CYS B 1 126 ? -5.777 15.836 23.984 1 95.81 126 CYS B N 1
ATOM 2925 C CA . CYS B 1 126 ? -7.168 16.172 23.688 1 95.81 126 CYS B CA 1
ATOM 2926 C C . CYS B 1 126 ? -8.117 15.383 24.578 1 95.81 126 CYS B C 1
ATOM 2928 O O . CYS B 1 126 ? -7.902 14.195 24.828 1 95.81 126 CYS B O 1
ATOM 2930 N N . GLU B 1 127 ? -9.164 15.938 25.031 1 96 127 GLU B N 1
ATOM 2931 C CA . GLU B 1 127 ? -10.102 15.297 25.938 1 96 127 GLU B CA 1
ATOM 2932 C C . GLU B 1 127 ? -10.945 14.25 25.219 1 96 127 GLU B C 1
ATOM 2934 O O . GLU B 1 127 ? -11.539 13.375 25.859 1 96 127 GLU B O 1
ATOM 2939 N N . TYR B 1 128 ? -11.07 14.414 23.938 1 97.06 128 TYR B N 1
ATOM 2940 C CA . TYR B 1 128 ? -11.719 13.359 23.172 1 97.06 128 TYR B CA 1
ATOM 2941 C C . TYR B 1 128 ? -10.805 12.156 23.016 1 97.06 128 TYR B C 1
ATOM 2943 O O . TYR B 1 128 ? -9.93 12.141 22.141 1 97.06 128 TYR B O 1
ATOM 2951 N N . GLU B 1 129 ? -11.086 11.141 23.688 1 97.38 129 GLU B N 1
ATOM 2952 C CA . GLU B 1 129 ? -10.164 10.031 23.938 1 97.38 129 GLU B CA 1
ATOM 2953 C C . GLU B 1 129 ? -9.836 9.297 22.641 1 97.38 129 GLU B C 1
ATOM 2955 O O . GLU B 1 129 ? -8.672 8.961 22.391 1 97.38 129 GLU B O 1
ATOM 2960 N N . PRO B 1 130 ? -10.758 8.992 21.734 1 97.69 130 PRO B N 1
ATOM 2961 C CA . PRO B 1 130 ? -10.406 8.289 20.5 1 97.69 130 PRO B CA 1
ATOM 2962 C C . PRO B 1 130 ? -9.352 9.039 19.688 1 97.69 130 PRO B C 1
ATOM 2964 O O . PRO B 1 130 ? -8.453 8.414 19.109 1 97.69 130 PRO B O 1
ATOM 2967 N N . LEU B 1 131 ? -9.484 10.32 19.688 1 98 131 LEU B N 1
ATOM 2968 C CA . LEU B 1 131 ? -8.539 11.117 18.906 1 98 131 LEU B CA 1
ATOM 2969 C C . LEU B 1 131 ? -7.176 11.156 19.578 1 98 131 LEU B C 1
ATOM 2971 O O . LEU B 1 131 ? -6.145 11.039 18.922 1 98 131 LEU B O 1
ATOM 2975 N N . SER B 1 132 ? -7.168 11.352 20.875 1 97.88 132 SER B N 1
ATOM 2976 C CA . SER B 1 132 ? -5.895 11.414 21.578 1 97.88 132 SER B CA 1
ATOM 2977 C C . SER B 1 132 ? -5.16 10.078 21.516 1 97.88 132 SER B C 1
ATOM 2979 O O . SER B 1 132 ? -3.939 10.047 21.344 1 97.88 132 SER B O 1
ATOM 2981 N N . LYS B 1 133 ? -5.867 8.977 21.609 1 98.06 133 LYS B N 1
ATOM 2982 C CA . LYS B 1 133 ? -5.258 7.652 21.5 1 98.06 133 LYS B CA 1
ATOM 2983 C C . LYS B 1 133 ? -4.676 7.426 20.109 1 98.06 133 LYS B C 1
ATOM 2985 O O . LYS B 1 133 ? -3.557 6.926 19.969 1 98.06 133 LYS B O 1
ATOM 2990 N N . LEU B 1 134 ? -5.426 7.816 19.141 1 98.62 134 LEU B N 1
ATOM 2991 C CA . LEU B 1 134 ? -4.945 7.664 17.766 1 98.62 134 LEU B CA 1
ATOM 2992 C C . LEU B 1 134 ? -3.719 8.539 17.531 1 98.62 134 LEU B C 1
ATOM 2994 O O . LEU B 1 134 ? -2.764 8.102 16.875 1 98.62 134 LEU B O 1
ATOM 2998 N N . ALA B 1 135 ? -3.75 9.75 18.016 1 98.62 135 ALA B N 1
ATOM 2999 C CA . ALA B 1 135 ? -2.633 10.672 17.828 1 98.62 135 ALA B CA 1
ATOM 3000 C C . ALA B 1 135 ? -1.335 10.07 18.359 1 98.62 135 ALA B C 1
ATOM 3002 O O . ALA B 1 135 ? -0.288 10.172 17.719 1 98.62 135 ALA B O 1
ATOM 3003 N N . LYS B 1 136 ? -1.381 9.422 19.453 1 98 136 LYS B N 1
ATOM 3004 C CA . LYS B 1 136 ? -0.197 8.812 20.062 1 98 136 LYS B CA 1
ATOM 3005 C C . LYS B 1 136 ? 0.387 7.73 19.156 1 98 136 LYS B C 1
ATOM 3007 O O . LYS B 1 136 ? 1.605 7.648 18.984 1 98 136 LYS B O 1
ATOM 3012 N N . SER B 1 137 ? -0.491 6.984 18.594 1 98 137 SER B N 1
ATOM 3013 C CA . SER B 1 137 ? -0.029 5.926 17.703 1 98 137 SER B CA 1
ATOM 3014 C C . SER B 1 137 ? 0.542 6.5 16.406 1 98 137 SER B C 1
ATOM 3016 O O . SER B 1 137 ? 1.531 5.992 15.875 1 98 137 SER B O 1
ATOM 3018 N N . ILE B 1 138 ? -0.069 7.543 15.922 1 98.69 138 ILE B N 1
ATOM 3019 C CA . ILE B 1 138 ? 0.344 8.133 14.648 1 98.69 138 ILE B CA 1
ATOM 3020 C C . ILE B 1 138 ? 1.729 8.758 14.797 1 98.69 138 ILE B C 1
ATOM 3022 O O . ILE B 1 138 ? 2.543 8.703 13.875 1 98.69 138 ILE B O 1
ATOM 3026 N N . VAL B 1 139 ? 1.999 9.344 15.922 1 98.44 139 VAL B N 1
ATOM 3027 C CA . VAL B 1 139 ? 3.291 9.984 16.141 1 98.44 139 VAL B CA 1
ATOM 3028 C C . VAL B 1 139 ? 4.414 8.969 15.953 1 98.44 139 VAL B C 1
ATOM 3030 O O . VAL B 1 139 ? 5.41 9.25 15.281 1 98.44 139 VAL B O 1
ATOM 3033 N N . LYS B 1 140 ? 4.234 7.789 16.531 1 97.94 140 LYS B N 1
ATOM 3034 C CA . LYS B 1 140 ? 5.254 6.75 16.406 1 97.94 140 LYS B CA 1
ATOM 3035 C C . LYS B 1 140 ? 5.461 6.359 14.938 1 97.94 140 LYS B C 1
ATOM 3037 O O . LYS B 1 140 ? 6.602 6.254 14.477 1 97.94 140 LYS B O 1
ATOM 3042 N N . ASP B 1 141 ? 4.398 6.152 14.273 1 98.38 141 ASP B N 1
ATOM 3043 C CA . ASP B 1 141 ? 4.48 5.797 12.859 1 98.38 141 ASP B CA 1
ATOM 3044 C C . ASP B 1 141 ? 5.164 6.898 12.047 1 98.38 141 ASP B C 1
ATOM 3046 O O . ASP B 1 141 ? 6.062 6.621 11.25 1 98.38 141 ASP B O 1
ATOM 3050 N N . ASP B 1 142 ? 4.742 8.148 12.297 1 98.44 142 ASP B N 1
ATOM 3051 C CA . ASP B 1 142 ? 5.262 9.273 11.516 1 98.44 142 ASP B CA 1
ATOM 3052 C C . ASP B 1 142 ? 6.746 9.492 11.805 1 98.44 142 ASP B C 1
ATOM 3054 O O . ASP B 1 142 ? 7.5 9.906 10.914 1 98.44 142 ASP B O 1
ATOM 3058 N N . GLU B 1 143 ? 7.117 9.266 12.992 1 97.69 143 GLU B N 1
ATOM 3059 C CA . GLU B 1 143 ? 8.539 9.359 13.312 1 97.69 143 GLU B CA 1
ATOM 3060 C C . GLU B 1 143 ? 9.352 8.32 12.531 1 97.69 143 GLU B C 1
ATOM 3062 O O . GLU B 1 143 ? 10.438 8.617 12.039 1 97.69 143 GLU B O 1
ATOM 3067 N N . TYR B 1 144 ? 8.797 7.152 12.469 1 97.5 144 TYR B N 1
ATOM 3068 C CA . TYR B 1 144 ? 9.445 6.121 11.672 1 97.5 144 TYR B CA 1
ATOM 3069 C C . TYR B 1 144 ? 9.523 6.531 10.203 1 97.5 144 TYR B C 1
ATOM 3071 O O . TYR B 1 144 ? 10.555 6.344 9.555 1 97.5 144 TYR B O 1
ATOM 3079 N N . HIS B 1 145 ? 8.461 7.066 9.656 1 98.19 145 HIS B N 1
ATOM 3080 C CA . HIS B 1 145 ? 8.422 7.523 8.273 1 98.19 145 HIS B CA 1
ATOM 3081 C C . HIS B 1 145 ? 9.477 8.594 8.016 1 98.19 145 HIS B C 1
ATOM 3083 O O . HIS B 1 145 ? 10.188 8.555 7.008 1 98.19 145 HIS B O 1
ATOM 3089 N N . THR B 1 146 ? 9.578 9.531 8.961 1 97.75 146 THR B N 1
ATOM 3090 C CA . THR B 1 146 ? 10.523 10.625 8.789 1 97.75 146 THR B CA 1
ATOM 3091 C C . THR B 1 146 ? 11.961 10.109 8.867 1 97.75 146 THR B C 1
ATOM 3093 O O . THR B 1 146 ? 12.836 10.586 8.148 1 97.75 146 THR B O 1
ATOM 3096 N N . MET B 1 147 ? 12.18 9.133 9.727 1 97.25 147 MET B N 1
ATOM 3097 C CA . MET B 1 147 ? 13.5 8.531 9.805 1 97.25 147 MET B CA 1
ATOM 3098 C C . MET B 1 147 ? 13.898 7.906 8.477 1 97.25 147 MET B C 1
ATOM 3100 O O . MET B 1 147 ? 15.023 8.086 8.008 1 97.25 147 MET B O 1
ATOM 3104 N N . PHE B 1 148 ? 13.008 7.172 7.91 1 97.5 148 PHE B N 1
ATOM 3105 C CA . PHE B 1 148 ? 13.281 6.57 6.613 1 97.5 148 PHE B CA 1
ATOM 3106 C C . PHE B 1 148 ? 13.602 7.645 5.578 1 97.5 148 PHE B C 1
ATOM 3108 O O . PHE B 1 148 ? 14.586 7.539 4.852 1 97.5 148 PHE B O 1
ATOM 3115 N N . SER B 1 149 ? 12.742 8.633 5.484 1 98.19 149 SER B N 1
ATOM 3116 C CA . SER B 1 149 ? 12.93 9.648 4.457 1 98.19 149 SER B CA 1
ATOM 3117 C C . SER B 1 149 ? 14.227 10.414 4.66 1 98.19 149 SER B C 1
ATOM 3119 O O . SER B 1 149 ? 14.891 10.789 3.693 1 98.19 149 SER B O 1
ATOM 3121 N N . GLU B 1 150 ? 14.602 10.656 5.898 1 97.88 150 GLU B N 1
ATOM 3122 C CA . GLU B 1 150 ? 15.883 11.305 6.18 1 97.88 150 GLU B CA 1
ATOM 3123 C C . GLU B 1 150 ? 17.047 10.477 5.656 1 97.88 150 GLU B C 1
ATOM 3125 O O . GLU B 1 150 ? 17.953 11.008 5.008 1 97.88 150 GLU B O 1
ATOM 3130 N N . ASN B 1 151 ? 17 9.219 5.93 1 98.06 151 ASN B N 1
ATOM 3131 C CA . ASN B 1 151 ? 18.047 8.328 5.441 1 98.06 151 ASN B CA 1
ATOM 3132 C C . ASN B 1 151 ? 18.078 8.273 3.918 1 98.06 151 ASN B C 1
ATOM 3134 O O . ASN B 1 151 ? 19.156 8.227 3.314 1 98.06 151 ASN B O 1
ATOM 3138 N N . GLU B 1 152 ? 16.922 8.227 3.373 1 98.31 152 GLU B N 1
ATOM 3139 C CA . GLU B 1 152 ? 16.828 8.203 1.916 1 98.31 152 GLU B CA 1
ATOM 3140 C C . GLU B 1 152 ? 17.359 9.5 1.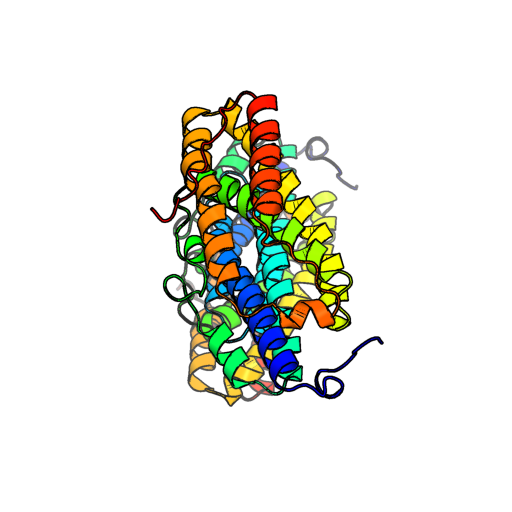311 1 98.31 152 GLU B C 1
ATOM 3142 O O . GLU B 1 152 ? 17.969 9.492 0.246 1 98.31 152 GLU B O 1
ATOM 3147 N N . ILE B 1 153 ? 17.109 10.625 1.958 1 98.62 153 ILE B N 1
ATOM 3148 C CA . ILE B 1 153 ? 17.625 11.906 1.501 1 98.62 153 ILE B CA 1
ATOM 3149 C C . ILE B 1 153 ? 19.156 11.883 1.514 1 98.62 153 ILE B C 1
ATOM 3151 O O . ILE B 1 153 ? 19.797 12.352 0.571 1 98.62 153 ILE B O 1
ATOM 3155 N N . ILE B 1 154 ? 19.719 11.32 2.545 1 98.5 154 ILE B N 1
ATOM 3156 C CA . ILE B 1 154 ? 21.172 11.18 2.625 1 98.5 154 ILE B CA 1
ATOM 3157 C C . ILE B 1 154 ? 21.672 10.344 1.449 1 98.5 154 ILE B C 1
ATOM 3159 O O . ILE B 1 154 ? 22.609 10.75 0.749 1 98.5 154 ILE B O 1
ATOM 3163 N N . ARG B 1 155 ? 21.062 9.234 1.215 1 97.62 155 ARG B N 1
ATOM 3164 C CA . ARG B 1 155 ? 21.453 8.352 0.121 1 97.62 155 ARG B CA 1
ATOM 3165 C C . ARG B 1 155 ? 21.328 9.062 -1.224 1 97.62 155 ARG B C 1
ATOM 3167 O O . ARG B 1 155 ? 22.266 9.023 -2.037 1 97.62 155 ARG B O 1
ATOM 3174 N N . LEU B 1 156 ? 20.234 9.711 -1.451 1 98.06 156 LEU B N 1
ATOM 3175 C CA . LEU B 1 156 ? 19.969 10.383 -2.717 1 98.06 156 LEU B CA 1
ATOM 3176 C C . LEU B 1 156 ? 20.922 11.555 -2.926 1 98.06 156 LEU B C 1
ATOM 3178 O O . LEU B 1 156 ? 21.297 11.867 -4.062 1 98.06 156 LEU B O 1
ATOM 3182 N N . SER B 1 157 ? 21.297 12.211 -1.794 1 98.06 157 SER B N 1
ATOM 3183 C CA . SER B 1 157 ? 22.203 13.352 -1.896 1 98.06 157 SER B CA 1
ATOM 3184 C C . SER B 1 157 ? 23.578 12.922 -2.385 1 98.06 157 SER B C 1
ATOM 3186 O O . SER B 1 157 ? 24.281 13.703 -3.025 1 98.06 157 SER B O 1
ATOM 3188 N N . ARG B 1 158 ? 23.969 11.68 -2.119 1 97.25 158 ARG B N 1
ATOM 3189 C CA . ARG B 1 158 ? 25.234 11.133 -2.59 1 97.25 158 ARG B CA 1
ATOM 3190 C C . ARG B 1 158 ? 25.156 10.742 -4.062 1 97.25 158 ARG B C 1
ATOM 3192 O O . ARG B 1 158 ? 26.156 10.805 -4.785 1 97.25 158 ARG B O 1
ATOM 3199 N N . GLU B 1 159 ? 24.016 10.383 -4.477 1 96.19 159 GLU B N 1
ATOM 3200 C CA . GLU B 1 159 ? 23.797 9.992 -5.867 1 96.19 159 GLU B CA 1
ATOM 3201 C C . GLU B 1 159 ? 23.656 11.211 -6.77 1 96.19 159 GLU B C 1
ATOM 3203 O O . GLU B 1 159 ? 24.312 11.305 -7.805 1 96.19 159 GLU B O 1
ATOM 3208 N N . ASN B 1 160 ? 22.766 12.125 -6.414 1 97.12 160 ASN B N 1
ATOM 3209 C CA . ASN B 1 160 ? 22.5 13.359 -7.145 1 97.12 160 ASN B CA 1
ATOM 3210 C C . ASN B 1 160 ? 22.031 14.469 -6.215 1 97.12 160 ASN B C 1
ATOM 3212 O O . ASN B 1 160 ? 20.828 14.664 -6.031 1 97.12 160 ASN B O 1
ATOM 3216 N N . ARG B 1 161 ? 22.859 15.227 -5.742 1 97.88 161 ARG B N 1
ATOM 3217 C CA . ARG B 1 161 ? 22.594 16.266 -4.75 1 97.88 161 ARG B CA 1
ATOM 3218 C C . ARG B 1 161 ? 21.609 17.297 -5.281 1 97.88 161 ARG B C 1
ATOM 3220 O O . ARG B 1 161 ? 20.688 17.703 -4.57 1 97.88 161 ARG B O 1
ATOM 3227 N N . ASN B 1 162 ? 21.781 17.719 -6.477 1 98.12 162 ASN B N 1
ATOM 3228 C CA . ASN B 1 162 ? 20.953 18.781 -7.047 1 98.12 162 ASN B CA 1
ATOM 3229 C C . ASN B 1 162 ? 19.5 18.359 -7.184 1 98.12 162 ASN B C 1
ATOM 3231 O O . ASN B 1 162 ? 18.594 19.156 -6.977 1 98.12 162 ASN B O 1
ATOM 3235 N N . LYS B 1 163 ? 19.312 17.109 -7.496 1 98.38 163 LYS B N 1
ATOM 3236 C CA . LYS B 1 163 ? 17.953 16.625 -7.695 1 98.38 163 LYS B CA 1
ATOM 3237 C C . LYS B 1 163 ? 17.188 16.594 -6.383 1 98.38 163 LYS B C 1
ATOM 3239 O O . LYS B 1 163 ? 16.062 17.078 -6.309 1 98.38 163 LYS B O 1
ATOM 3244 N N . ILE B 1 164 ? 17.797 16.047 -5.34 1 98.69 164 ILE B N 1
ATOM 3245 C CA . ILE B 1 164 ? 17.094 15.977 -4.059 1 98.69 164 ILE B CA 1
ATOM 3246 C C . ILE B 1 164 ? 16.984 17.375 -3.461 1 98.69 164 ILE B C 1
ATOM 3248 O O . ILE B 1 164 ? 15.969 17.719 -2.842 1 98.69 164 ILE B O 1
ATOM 3252 N N . GLN B 1 165 ? 17.969 18.234 -3.643 1 98.75 165 GLN B N 1
ATOM 3253 C CA . GLN B 1 165 ? 17.875 19.625 -3.219 1 98.75 165 GLN B CA 1
ATOM 3254 C C . GLN B 1 165 ? 16.703 20.328 -3.895 1 98.75 165 GLN B C 1
ATOM 3256 O O . GLN B 1 165 ? 15.961 21.078 -3.25 1 98.75 165 GLN B O 1
ATOM 3261 N N . GLY B 1 166 ? 16.594 20.078 -5.16 1 98.44 166 GLY B N 1
ATOM 3262 C CA . GLY B 1 166 ? 15.477 20.656 -5.891 1 98.44 166 GLY B CA 1
ATOM 3263 C C . GLY B 1 166 ? 14.125 20.234 -5.34 1 98.44 166 GLY B C 1
ATOM 3264 O O . GLY B 1 166 ? 13.227 21.078 -5.195 1 98.44 166 GLY B O 1
ATOM 3265 N N . ALA B 1 167 ? 13.961 18.953 -5.039 1 98.62 167 ALA B N 1
ATOM 3266 C CA . ALA B 1 167 ? 12.719 18.453 -4.465 1 98.62 167 ALA B CA 1
ATOM 3267 C C . ALA B 1 167 ? 12.438 19.109 -3.113 1 98.62 167 ALA B C 1
ATOM 3269 O O . ALA B 1 167 ? 11.305 19.5 -2.834 1 98.62 167 ALA B O 1
ATOM 3270 N N . LEU B 1 168 ? 13.445 19.219 -2.303 1 98.62 168 LEU B N 1
ATOM 3271 C CA . LEU B 1 168 ? 13.297 19.844 -0.989 1 98.62 168 LEU B CA 1
ATOM 3272 C C . LEU B 1 168 ? 12.953 21.328 -1.119 1 98.62 168 LEU B C 1
ATOM 3274 O O . LEU B 1 168 ? 12.141 21.844 -0.347 1 98.62 168 LEU B O 1
ATOM 3278 N N . ASN B 1 169 ? 13.531 22.016 -2.123 1 98.19 169 ASN B N 1
ATOM 3279 C CA . ASN B 1 169 ? 13.203 23.406 -2.398 1 98.19 169 ASN B CA 1
ATOM 3280 C C . ASN B 1 169 ? 11.734 23.578 -2.775 1 98.19 169 ASN B C 1
ATOM 3282 O O . ASN B 1 169 ? 11.141 24.625 -2.514 1 98.19 169 ASN B O 1
ATOM 3286 N N . PHE B 1 170 ? 11.266 22.594 -3.332 1 97.69 170 PHE B N 1
ATOM 3287 C CA . PHE B 1 170 ? 9.875 22.656 -3.76 1 97.69 170 PHE B CA 1
ATOM 3288 C C . PHE B 1 170 ? 8.938 22.359 -2.594 1 97.69 170 PHE B C 1
ATOM 3290 O O . PHE B 1 170 ? 7.949 23.062 -2.395 1 97.69 170 PHE B O 1
ATOM 3297 N N . TRP B 1 171 ? 9.211 21.422 -1.753 1 97.81 171 TRP B N 1
ATOM 3298 C CA . TRP B 1 171 ? 8.234 20.875 -0.813 1 97.81 171 TRP B CA 1
ATOM 3299 C C . TRP B 1 171 ? 8.32 21.594 0.533 1 97.81 171 TRP B C 1
ATOM 3301 O O . TRP B 1 171 ? 7.312 21.766 1.218 1 97.81 171 TRP B O 1
ATOM 3311 N N . LEU B 1 172 ? 9.492 22.016 0.958 1 97.81 172 LEU B N 1
ATOM 3312 C CA . LEU B 1 172 ? 9.633 22.609 2.287 1 97.81 172 LEU B CA 1
ATOM 3313 C C . LEU B 1 172 ? 8.812 23.891 2.406 1 97.81 172 LEU B C 1
ATOM 3315 O O . LEU B 1 172 ? 8.086 24.078 3.387 1 97.81 172 LEU B O 1
ATOM 3319 N N . PRO B 1 173 ? 8.758 24.75 1.394 1 95.94 173 PRO B N 1
ATOM 3320 C CA . PRO B 1 173 ? 7.945 25.953 1.502 1 95.94 173 PRO B CA 1
ATOM 3321 C C . PRO B 1 173 ? 6.449 25.672 1.533 1 95.94 173 PRO B C 1
ATOM 3323 O O . PRO B 1 173 ? 5.656 26.516 1.951 1 95.94 173 PRO B O 1
ATOM 3326 N N . ARG B 1 174 ? 6.023 24.516 1.108 1 94.88 174 ARG B N 1
ATOM 3327 C CA . ARG B 1 174 ? 4.609 24.172 1.078 1 94.88 174 ARG B CA 1
ATOM 3328 C C . ARG B 1 174 ? 4.078 23.906 2.484 1 94.88 174 ARG B C 1
ATOM 3330 O O . ARG B 1 174 ? 2.863 23.875 2.697 1 94.88 174 ARG B O 1
ATOM 3337 N N . LEU B 1 175 ? 4.969 23.75 3.459 1 93.94 175 LEU B N 1
ATOM 3338 C CA . LEU B 1 175 ? 4.559 23.734 4.859 1 93.94 175 LEU B CA 1
ATOM 3339 C C . LEU B 1 175 ? 3.771 24.984 5.215 1 93.94 175 LEU B C 1
ATOM 3341 O O . LEU B 1 175 ? 2.793 24.922 5.965 1 93.94 175 LEU B O 1
ATOM 3345 N N . ASN B 1 176 ? 4.219 26.078 4.672 1 92.75 176 ASN B N 1
ATOM 3346 C CA . ASN B 1 176 ? 3.52 27.328 4.934 1 92.75 176 ASN B CA 1
ATOM 3347 C C . ASN B 1 176 ? 2.074 27.281 4.449 1 92.75 176 ASN B C 1
ATOM 3349 O O . ASN B 1 176 ? 1.18 27.828 5.094 1 92.75 176 ASN B O 1
ATOM 3353 N N . ASP B 1 177 ? 1.915 26.641 3.34 1 92.31 177 ASP B N 1
ATOM 3354 C CA . ASP B 1 177 ? 0.567 26.484 2.799 1 92.31 177 ASP B CA 1
ATOM 3355 C C . ASP B 1 177 ? -0.315 25.672 3.742 1 92.31 177 ASP B C 1
ATOM 3357 O O . ASP B 1 177 ? -1.487 26 3.939 1 92.31 177 ASP B O 1
ATOM 3361 N N . VAL B 1 178 ? 0.219 24.641 4.312 1 94.75 178 VAL B N 1
ATOM 3362 C CA . VAL B 1 178 ? -0.526 23.812 5.246 1 94.75 178 VAL B CA 1
ATOM 3363 C C . VAL B 1 178 ? -0.906 24.625 6.48 1 94.75 178 VAL B C 1
ATOM 3365 O O . VAL B 1 178 ? -2.076 24.656 6.867 1 94.75 178 VAL B O 1
ATOM 3368 N N . TYR B 1 179 ? 0.038 25.312 7.047 1 93.94 179 TYR B N 1
ATOM 3369 C CA . TYR B 1 179 ? -0.202 26.125 8.234 1 93.94 179 TYR B CA 1
ATOM 3370 C C . TYR B 1 179 ? -1.245 27.203 7.961 1 93.94 179 TYR B C 1
ATOM 3372 O O . TYR B 1 179 ? -2.172 27.391 8.75 1 93.94 179 TYR B O 1
ATOM 3380 N N . GLU B 1 180 ? -1.105 27.844 6.859 1 91.75 180 GLU B N 1
ATOM 3381 C CA . GLU B 1 180 ? -2.016 28.938 6.52 1 91.75 180 GLU B CA 1
ATOM 3382 C C . GLU B 1 180 ? -3.445 28.438 6.359 1 91.75 180 GLU B C 1
ATOM 3384 O O . GLU B 1 180 ? -4.387 29.047 6.867 1 91.75 180 GLU B O 1
ATOM 3389 N N . HIS B 1 181 ? -3.588 27.391 5.73 1 90.19 181 HIS B N 1
ATOM 3390 C CA . HIS B 1 181 ? -4.922 26.828 5.531 1 90.19 181 HIS B CA 1
ATOM 3391 C C . HIS B 1 181 ? -5.52 26.359 6.852 1 90.19 181 HIS B C 1
ATOM 3393 O O . HIS B 1 181 ? -6.695 26.609 7.129 1 90.19 181 HIS B O 1
ATOM 3399 N N . MET B 1 182 ? -4.723 25.703 7.621 1 91.38 182 MET B N 1
ATOM 3400 C CA . MET B 1 182 ? -5.207 25.219 8.906 1 91.38 182 MET B CA 1
ATOM 3401 C C . MET B 1 182 ? -5.594 26.359 9.828 1 91.38 182 MET B C 1
ATOM 3403 O O . MET B 1 182 ? -6.539 26.25 10.609 1 91.38 182 MET B O 1
ATOM 3407 N N . ARG B 1 183 ? -4.945 27.5 9.672 1 90 183 ARG B N 1
ATOM 3408 C CA . ARG B 1 183 ? -5.246 28.672 10.484 1 90 183 ARG B CA 1
ATOM 3409 C C . ARG B 1 183 ? -6.609 29.266 10.117 1 90 183 ARG B C 1
ATOM 3411 O O . ARG B 1 183 ? -7.207 30 10.906 1 90 183 ARG B O 1
ATOM 3418 N N . LYS B 1 184 ? -7.012 28.859 8.977 1 86.25 184 LYS B N 1
ATOM 3419 C CA . LYS B 1 184 ? -8.305 29.375 8.531 1 86.25 184 LYS B CA 1
ATOM 3420 C C . LYS B 1 184 ? -9.453 28.594 9.164 1 86.25 184 LYS B C 1
ATOM 3422 O O . LYS B 1 184 ? -10.602 29.047 9.141 1 86.25 184 LYS B O 1
ATOM 3427 N N . LEU B 1 185 ? -9.078 27.469 9.664 1 82.31 185 LEU B N 1
ATOM 3428 C CA . LEU B 1 185 ? -10.117 26.688 10.336 1 82.31 185 LEU B CA 1
ATOM 3429 C C . LEU B 1 185 ? -10.438 27.297 11.703 1 82.31 185 LEU B C 1
ATOM 3431 O O . LEU B 1 185 ? -9.594 27.969 12.305 1 82.31 185 LEU B O 1
ATOM 3435 N N . ARG B 1 186 ? -11.68 27.281 12.078 1 76.69 186 ARG B N 1
ATOM 3436 C CA . ARG B 1 186 ? -12.078 27.734 13.406 1 76.69 186 ARG B CA 1
ATOM 3437 C C . ARG B 1 186 ? -11.68 26.719 14.477 1 76.69 186 ARG B C 1
ATOM 3439 O O . ARG B 1 186 ? -12.383 25.734 14.695 1 76.69 186 ARG B O 1
ATOM 3446 N N . LEU B 1 187 ? -10.461 26.922 15.031 1 82.31 187 LEU B N 1
ATOM 3447 C CA . LEU B 1 187 ? -9.953 25.906 15.938 1 82.31 187 LEU B CA 1
ATOM 3448 C C . LEU B 1 187 ? -9.867 26.438 17.359 1 82.31 187 LEU B C 1
ATOM 3450 O O . LEU B 1 187 ? -9.422 25.719 18.266 1 82.31 187 LEU B O 1
ATOM 3454 N N . ASP B 1 188 ? -10.383 27.625 17.578 1 80.81 188 ASP B N 1
ATOM 3455 C CA . ASP B 1 188 ? -10.211 28.297 18.859 1 80.81 188 ASP B CA 1
ATOM 3456 C C . ASP B 1 188 ? -10.906 27.531 19.984 1 80.81 188 ASP B C 1
ATOM 3458 O O . ASP B 1 188 ? -10.383 27.438 21.094 1 80.81 188 ASP B O 1
ATOM 3462 N N . LYS B 1 189 ? -11.945 26.953 19.688 1 82.94 189 LYS B N 1
ATOM 3463 C CA . LYS B 1 189 ? -12.711 26.25 20.734 1 82.94 189 LYS B CA 1
ATOM 3464 C C . LYS B 1 189 ? -12.055 24.922 21.094 1 82.94 189 LYS B C 1
ATOM 3466 O O . LYS B 1 189 ? -12.305 24.375 22.172 1 82.94 189 LYS B O 1
ATOM 3471 N N . LEU B 1 190 ? -11.227 24.469 20.188 1 90.06 190 LEU B N 1
ATOM 3472 C CA . LEU B 1 190 ? -10.617 23.172 20.438 1 90.06 190 LEU B CA 1
ATOM 3473 C C . LEU B 1 190 ? -9.594 23.25 21.562 1 90.06 190 LEU B C 1
ATOM 3475 O O . LEU B 1 190 ? -9.234 22.25 22.172 1 90.06 190 LEU B O 1
ATOM 3479 N N . PHE B 1 191 ? -9.328 24.438 21.797 1 85 191 PHE B N 1
ATOM 3480 C CA . PHE B 1 191 ? -8.375 24.625 22.891 1 85 191 PHE B CA 1
ATOM 3481 C C . PHE B 1 191 ? -9.016 24.281 24.234 1 85 191 PHE B C 1
ATOM 3483 O O . PHE B 1 191 ? -8.336 23.828 25.156 1 85 191 PHE B O 1
ATOM 3490 N N . SER B 1 192 ? -10.344 24.359 24.312 1 86.88 192 SER B N 1
ATOM 3491 C CA . SER B 1 192 ? -11.07 23.969 25.516 1 86.88 192 SER B CA 1
ATOM 3492 C C . SER B 1 192 ? -11.055 22.453 25.703 1 86.88 192 SER B C 1
ATOM 3494 O O . SER B 1 192 ? -11.336 21.953 26.797 1 86.88 192 SER B O 1
ATOM 3496 N N . LEU B 1 193 ? -10.672 21.75 24.672 1 92.06 193 LEU B N 1
ATOM 3497 C CA . LEU B 1 193 ? -10.57 20.297 24.719 1 92.06 193 LEU B CA 1
ATOM 3498 C C . LEU B 1 193 ? -9.133 19.859 24.953 1 92.06 193 LEU B C 1
ATOM 3500 O O . LEU B 1 193 ? -8.789 18.703 24.734 1 92.06 193 LEU B O 1
ATOM 3504 N N . ARG B 1 194 ? -8.281 20.859 25.297 1 92.31 194 ARG B N 1
ATOM 3505 C CA . ARG B 1 194 ? -6.871 20.609 25.578 1 92.31 194 ARG B CA 1
ATOM 3506 C C . ARG B 1 194 ? -6.105 20.266 24.312 1 92.31 194 ARG B C 1
ATOM 3508 O O . ARG B 1 194 ? -5.191 19.438 24.328 1 92.31 194 ARG B O 1
ATOM 3515 N N . VAL B 1 195 ? -6.566 20.781 23.266 1 93.19 195 VAL B N 1
ATOM 3516 C CA . VAL B 1 195 ? -5.762 20.781 22.047 1 93.19 195 VAL B CA 1
ATOM 3517 C C . VAL B 1 195 ? -4.762 21.938 22.094 1 93.19 195 VAL B C 1
ATOM 3519 O O . VAL B 1 195 ? -5.145 23.094 22.266 1 93.19 195 VAL B O 1
ATOM 3522 N N . ASN B 1 196 ? -3.549 21.562 21.969 1 91.5 196 ASN B N 1
ATOM 3523 C CA . ASN B 1 196 ? -2.525 22.609 21.969 1 91.5 196 ASN B CA 1
ATOM 3524 C C . ASN B 1 196 ? -2.463 23.344 20.641 1 91.5 196 ASN B C 1
ATOM 3526 O O . ASN B 1 196 ? -2.635 22.734 19.578 1 91.5 196 ASN B O 1
ATOM 3530 N N . ASN B 1 197 ? -2.244 24.609 20.75 1 90.81 197 ASN B N 1
ATOM 3531 C CA . ASN B 1 197 ? -2.146 25.406 19.531 1 90.81 197 ASN B CA 1
ATOM 3532 C C . ASN B 1 197 ? -0.802 25.203 18.844 1 90.81 197 ASN B C 1
ATOM 3534 O O . ASN B 1 197 ? 0.208 25.781 19.25 1 90.81 197 ASN B O 1
ATOM 3538 N N . TRP B 1 198 ? -0.816 24.469 17.781 1 92.5 198 TRP B N 1
ATOM 3539 C CA . TRP B 1 198 ? 0.412 24.172 17.062 1 92.5 198 TRP B CA 1
ATOM 3540 C C . TRP B 1 198 ? 0.575 25.109 15.867 1 92.5 198 TRP B C 1
ATOM 3542 O O . TRP B 1 198 ? 1.566 25.031 15.133 1 92.5 198 TRP B O 1
ATOM 3552 N N . LEU B 1 199 ? -0.344 26 15.641 1 91.88 199 LEU B N 1
ATOM 3553 C CA . LEU B 1 199 ? -0.403 26.812 14.43 1 91.88 199 LEU B CA 1
ATOM 3554 C C . LEU B 1 199 ? 0.284 28.156 14.641 1 91.88 199 LEU B C 1
ATOM 3556 O O . LEU B 1 199 ? 0.211 29.047 13.781 1 91.88 199 LEU B O 1
ATOM 3560 N N . THR B 1 200 ? 0.909 28.359 15.758 1 91.44 200 THR B N 1
ATOM 3561 C CA . THR B 1 200 ? 1.593 29.625 16.016 1 91.44 200 THR B CA 1
ATOM 3562 C C . THR B 1 200 ? 2.738 29.828 15.023 1 91.44 200 THR B C 1
ATOM 3564 O O . THR B 1 200 ? 3.268 28.859 14.469 1 91.44 200 THR B O 1
ATOM 3567 N N . GLU B 1 201 ? 3.041 31.078 14.812 1 91.56 201 GLU B N 1
ATOM 3568 C CA . GLU B 1 201 ? 4.191 31.406 13.977 1 91.56 201 GLU B CA 1
ATOM 3569 C C . GLU B 1 201 ? 5.473 30.797 14.539 1 91.56 201 GLU B C 1
ATOM 3571 O O . GLU B 1 201 ? 6.34 30.359 13.781 1 91.56 201 GLU B O 1
ATOM 3576 N N . GLU B 1 202 ? 5.598 30.812 15.82 1 94.19 202 GLU B N 1
ATOM 3577 C CA . GLU B 1 202 ? 6.762 30.219 16.469 1 94.19 202 GLU B CA 1
ATOM 3578 C C . GLU B 1 202 ? 6.875 28.734 16.188 1 94.19 202 GLU B C 1
ATOM 3580 O O . GLU B 1 202 ? 7.969 28.219 15.938 1 94.19 202 GLU B O 1
ATOM 3585 N N . SER B 1 203 ? 5.754 28.016 16.25 1 94.25 203 SER B N 1
ATOM 3586 C CA . SER B 1 203 ? 5.75 26.594 15.945 1 94.25 203 SER B CA 1
ATOM 3587 C C . SER B 1 203 ? 6.195 26.328 14.508 1 94.25 203 SER B C 1
ATOM 3589 O O . SER B 1 203 ? 7.035 25.453 14.266 1 94.25 203 SER B O 1
ATOM 3591 N N . GLU B 1 204 ? 5.629 27.062 13.602 1 95.31 204 GLU B N 1
ATOM 3592 C CA . GLU B 1 204 ? 5.977 26.938 12.195 1 95.31 204 GLU B CA 1
ATOM 3593 C C . GLU B 1 204 ? 7.453 27.219 11.961 1 95.31 204 GLU B C 1
ATOM 3595 O O . GLU B 1 204 ? 8.156 26.438 11.32 1 95.31 204 GLU B O 1
ATOM 3600 N N . SER B 1 205 ? 7.93 28.359 12.516 1 95.31 205 SER B N 1
ATOM 3601 C CA . SER B 1 205 ? 9.32 28.75 12.336 1 95.31 205 SER B CA 1
ATOM 3602 C C . SER B 1 205 ? 10.273 27.734 12.969 1 95.31 205 SER B C 1
ATOM 3604 O O . SER B 1 205 ? 11.352 27.469 12.43 1 95.31 205 SER B O 1
ATOM 3606 N N . SER B 1 206 ? 9.922 27.234 14.078 1 96.56 206 SER B N 1
ATOM 3607 C CA . SER B 1 206 ? 10.742 26.25 14.75 1 96.56 206 SER B CA 1
ATOM 3608 C C . SER B 1 206 ? 10.859 24.969 13.922 1 96.56 206 SER B C 1
ATOM 3610 O O . SER B 1 206 ? 11.938 24.375 13.836 1 96.56 206 SER B O 1
ATOM 3612 N N . LEU B 1 207 ? 9.758 24.5 13.344 1 97.44 207 LEU B N 1
ATOM 3613 C CA . LEU B 1 207 ? 9.781 23.312 12.5 1 97.44 207 LEU B CA 1
ATOM 3614 C C . LEU B 1 207 ? 10.68 23.531 11.289 1 97.44 207 LEU B C 1
ATOM 3616 O O . LEU B 1 207 ? 11.531 22.688 10.984 1 97.44 207 LEU B O 1
ATOM 3620 N N . VAL B 1 208 ? 10.508 24.625 10.633 1 97 208 VAL B N 1
ATOM 3621 C CA . VAL B 1 208 ? 11.305 24.938 9.453 1 97 208 VAL B CA 1
ATOM 3622 C C . VAL B 1 208 ? 12.789 24.969 9.828 1 97 208 VAL B C 1
ATOM 3624 O O . VAL B 1 208 ? 13.625 24.406 9.117 1 97 208 VAL B O 1
ATOM 3627 N N . SER B 1 209 ? 13.07 25.625 10.938 1 97.25 209 SER B N 1
ATOM 3628 C CA . SER B 1 209 ? 14.445 25.719 11.406 1 97.25 209 SER B CA 1
ATOM 3629 C C . SER B 1 209 ? 15.031 24.328 11.68 1 97.25 209 SER B C 1
ATOM 3631 O O . SER B 1 209 ? 16.156 24.047 11.305 1 97.25 209 SER B O 1
ATOM 3633 N N . LYS B 1 210 ? 14.305 23.531 12.344 1 97.88 210 LYS B N 1
ATOM 3634 C CA . LYS B 1 210 ? 14.742 22.172 12.672 1 97.88 210 LYS B CA 1
ATOM 3635 C C . LYS B 1 210 ? 15.023 21.375 11.406 1 97.88 210 LYS B C 1
ATOM 3637 O O . LYS B 1 210 ? 16.031 20.656 11.328 1 97.88 210 LYS B O 1
ATOM 3642 N N . LEU B 1 211 ? 14.148 21.422 10.422 1 98.25 211 LEU B N 1
ATOM 3643 C CA . LEU B 1 211 ? 14.336 20.703 9.164 1 98.25 211 LEU B CA 1
ATOM 3644 C C . LEU B 1 211 ? 15.562 21.203 8.422 1 98.25 211 LEU B C 1
ATOM 3646 O O . LEU B 1 211 ? 16.344 20.406 7.898 1 98.25 211 LEU B O 1
ATOM 3650 N N . ASN B 1 212 ? 15.734 22.516 8.453 1 98.06 212 ASN B N 1
ATOM 3651 C CA . ASN B 1 212 ? 16.906 23.094 7.785 1 98.06 212 ASN B CA 1
ATOM 3652 C C . ASN B 1 212 ? 18.203 22.688 8.484 1 98.06 212 ASN B C 1
ATOM 3654 O O . ASN B 1 212 ? 19.219 22.469 7.828 1 98.06 212 ASN B O 1
ATOM 3658 N N . GLU B 1 213 ? 18.188 22.641 9.75 1 98.25 213 GLU B N 1
ATOM 3659 C CA . GLU B 1 213 ? 19.359 22.172 10.477 1 98.25 213 GLU B CA 1
ATOM 3660 C C . GLU B 1 213 ? 19.75 20.766 10.055 1 98.25 213 GLU B C 1
ATOM 3662 O O . GLU B 1 213 ? 20.938 20.469 9.875 1 98.25 213 GLU B O 1
ATOM 3667 N N . LYS B 1 214 ? 18.812 19.875 9.914 1 97.94 214 LYS B N 1
ATOM 3668 C CA . LYS B 1 214 ? 19.062 18.516 9.461 1 97.94 214 LYS B CA 1
ATOM 3669 C C . LYS B 1 214 ? 19.672 18.5 8.062 1 97.94 214 LYS B C 1
ATOM 3671 O O . LYS B 1 214 ? 20.594 17.75 7.789 1 97.94 214 LYS B O 1
ATOM 3676 N N . LEU B 1 215 ? 19.094 19.359 7.18 1 98.19 215 LEU B N 1
ATOM 3677 C CA . LEU B 1 215 ? 19.594 19.422 5.809 1 98.19 215 LEU B CA 1
ATOM 3678 C C . LEU B 1 215 ? 21.031 19.875 5.77 1 98.19 215 LEU B C 1
ATOM 3680 O O . LEU B 1 215 ? 21.875 19.266 5.102 1 98.19 215 LEU B O 1
ATOM 3684 N N . VAL B 1 216 ? 21.344 20.891 6.531 1 97.88 216 VAL B N 1
ATOM 3685 C CA . VAL B 1 216 ? 22.703 21.453 6.539 1 97.88 216 VAL B CA 1
ATOM 3686 C C . VAL B 1 216 ? 23.688 20.438 7.117 1 97.88 216 VAL B C 1
ATOM 3688 O O . VAL B 1 216 ? 24.797 20.312 6.625 1 97.88 216 VAL B O 1
ATOM 3691 N N . LYS B 1 217 ? 23.297 19.734 8.086 1 97.25 217 LYS B N 1
ATOM 3692 C CA . LYS B 1 217 ? 24.141 18.75 8.742 1 97.25 217 LYS B CA 1
ATOM 3693 C C . LYS B 1 217 ? 24.578 17.656 7.762 1 97.25 217 LYS B C 1
ATOM 3695 O O . LYS B 1 217 ? 25.656 17.094 7.906 1 97.25 217 LYS B O 1
ATOM 3700 N N . ILE B 1 218 ? 23.828 17.453 6.738 1 96.38 218 ILE B N 1
ATOM 3701 C CA . ILE B 1 218 ? 24.172 16.359 5.824 1 96.38 218 ILE B CA 1
ATOM 3702 C C . ILE B 1 218 ? 24.719 16.953 4.52 1 96.38 218 ILE B C 1
ATOM 3704 O O . ILE B 1 218 ? 24.781 16.25 3.506 1 96.38 218 ILE B O 1
ATOM 3708 N N . GLY B 1 219 ? 24.922 18.266 4.504 1 96.56 219 GLY B N 1
ATOM 3709 C CA . GLY B 1 219 ? 25.625 18.891 3.391 1 96.56 219 GLY B CA 1
ATOM 3710 C C . GLY B 1 219 ? 24.688 19.516 2.373 1 96.56 219 GLY B C 1
ATOM 3711 O O . GLY B 1 219 ? 25.125 19.891 1.279 1 96.56 219 GLY B O 1
ATOM 3712 N N . LEU B 1 220 ? 23.438 19.562 2.65 1 98.44 220 LEU B N 1
ATOM 3713 C CA . LEU B 1 220 ? 22.484 20.234 1.764 1 98.44 220 LEU B CA 1
ATOM 3714 C C . LEU B 1 220 ? 22.312 21.688 2.16 1 98.44 220 LEU B C 1
ATOM 3716 O O . LEU B 1 220 ? 22.781 22.125 3.213 1 98.44 220 LEU B O 1
ATOM 3720 N N . ASP B 1 221 ? 21.656 22.406 1.291 1 98.06 221 ASP B N 1
ATOM 3721 C CA . ASP B 1 221 ? 21.422 23.828 1.547 1 98.06 221 ASP B CA 1
ATOM 3722 C C . ASP B 1 221 ? 20.125 24.031 2.336 1 98.06 221 ASP B C 1
ATOM 3724 O O . ASP B 1 221 ? 19.156 23.297 2.152 1 98.06 221 ASP B O 1
ATOM 3728 N N . SER B 1 222 ? 20.188 25.031 3.135 1 97.5 222 SER B N 1
ATOM 3729 C CA . SER B 1 222 ? 18.938 25.453 3.758 1 97.5 222 SER B CA 1
ATOM 3730 C C . SER B 1 222 ? 17.938 25.938 2.715 1 97.5 222 SER B C 1
ATOM 3732 O O . SER B 1 222 ? 18.328 26.547 1.714 1 97.5 222 SER B O 1
ATOM 3734 N N . VAL B 1 223 ? 16.734 25.672 2.998 1 96.31 223 VAL B N 1
ATOM 3735 C CA . VAL B 1 223 ? 15.664 26.109 2.107 1 96.31 223 VAL B CA 1
ATOM 3736 C C . VAL B 1 223 ? 14.945 27.312 2.705 1 96.31 223 VAL B C 1
ATOM 3738 O O . VAL B 1 223 ? 14.57 27.297 3.881 1 96.31 223 VAL B O 1
ATOM 3741 N N . ALA B 1 224 ? 14.773 28.328 1.922 1 87.69 224 ALA B N 1
ATOM 3742 C CA . ALA B 1 224 ? 14.07 29.531 2.348 1 87.69 224 ALA B CA 1
ATOM 3743 C C . ALA B 1 224 ? 12.562 29.328 2.314 1 87.69 224 ALA B C 1
ATOM 3745 O O . ALA B 1 224 ? 12.023 28.766 1.354 1 87.69 224 ALA B O 1
ATOM 3746 N N . VAL B 1 225 ? 11.984 29.422 3.348 1 81.81 225 VAL B N 1
ATOM 3747 C CA . VAL B 1 225 ? 10.531 29.391 3.379 1 81.81 225 VAL B CA 1
ATOM 3748 C C . VAL B 1 225 ? 9.984 30.797 3.602 1 81.81 225 VAL B C 1
ATOM 3750 O O . VAL B 1 225 ? 10.312 31.453 4.594 1 81.81 225 VAL B O 1
ATOM 3753 N N . LYS B 1 226 ? 9.797 31.656 2.436 1 64.5 226 LYS B N 1
ATOM 3754 C CA . LYS B 1 226 ? 9.328 33.031 2.523 1 64.5 226 LYS B CA 1
ATOM 3755 C C . LYS B 1 226 ? 7.98 33.125 3.23 1 64.5 226 LYS B C 1
ATOM 3757 O O . LYS B 1 226 ? 7.09 32.312 2.975 1 64.5 226 LYS B O 1
ATOM 3762 N N . LYS B 1 227 ? 7.914 33.875 4.367 1 55.62 227 LYS B N 1
ATOM 3763 C CA . LYS B 1 227 ? 6.652 34.281 4.969 1 55.62 227 LYS B CA 1
ATOM 3764 C C . LYS B 1 227 ? 5.801 35.062 3.977 1 55.62 227 LYS B C 1
ATOM 3766 O O . LYS B 1 227 ? 6.316 35.906 3.238 1 55.62 227 LYS B O 1
ATOM 3771 N N . TYR B 1 228 ? 4.82 34.438 3.301 1 43.19 228 TYR B N 1
ATOM 3772 C CA . TYR B 1 228 ? 3.93 35.344 2.592 1 43.19 228 TYR B CA 1
ATOM 3773 C C . TYR B 1 228 ? 3.545 36.531 3.473 1 43.19 228 TYR B C 1
ATOM 3775 O O . TYR B 1 228 ? 2.871 36.375 4.492 1 43.19 228 TYR B O 1
ATOM 3783 N N . THR B 1 229 ? 4.395 37.375 3.838 1 37.03 229 THR B N 1
ATOM 3784 C CA . THR B 1 229 ? 3.918 38.594 4.488 1 37.03 229 THR B CA 1
ATOM 3785 C C . THR B 1 229 ? 2.736 39.188 3.725 1 37.03 229 THR B C 1
ATOM 3787 O O . THR B 1 229 ? 2.785 39.312 2.5 1 37.03 229 THR B O 1
ATOM 3790 N N . ARG B 1 230 ? 1.507 39 4.23 1 36.5 230 ARG B N 1
ATOM 3791 C CA . ARG B 1 230 ? 0.42 39.906 3.875 1 36.5 230 ARG B CA 1
ATOM 3792 C C . ARG B 1 230 ? 0.914 41.344 3.797 1 36.5 230 ARG B C 1
ATOM 3794 O O . ARG B 1 230 ? 1.279 41.938 4.812 1 36.5 230 ARG B O 1
ATOM 3801 N N . ASN B 1 231 ? 1.826 41.656 2.83 1 29.94 231 ASN B N 1
ATOM 3802 C CA . ASN B 1 231 ? 1.616 43.094 2.631 1 29.94 231 ASN B CA 1
ATOM 3803 C C . ASN B 1 231 ? 0.221 43.375 2.088 1 29.94 231 ASN B C 1
ATOM 3805 O O . ASN B 1 231 ? -0.304 42.594 1.273 1 29.94 231 ASN B O 1
#

Foldseek 3Di:
DAAAALVVPPDVVLSVLVLVVLLLLLLLLVLLLQQLVVCLPVPDDPVSNVLSVVSSVLSNVLSVLSLVNNVRSVCVVSSVVSVPDDQVRRQFPVSNDHQDDPLLNLLQLLQVLLVLLLQLVLCLQFSHVSSNVSSVVSNVVSVVSNVVSLVVLLVVCVVPVVVSLVSNLVRNLCLLSVLVSVVPRPCVVSVVRSRHDCSDPVNSVVSLVVVQVSQVVSPHHRHDNDDPPPD/DAAAALVVPPDVVLSVLVLVVLLLLLLLLVLLLQQLVVCLPVPDDPVSNVLSVVSSVLSNVLSVLSLVNNVRSVCVVSSVVSVPDDQVRRQFPVSNDHQDDPLLNLLQLLQVLLVLLLQLVLCLQFSHVSSNVSSVVSNVVSVVSNVVSLVVLLVVCVVPVVVSLVSNLVRNLCLLSVLVSVVPRPCVCSVVRRRHDCSDPVNSVVSLVVVQVSQVVSPHHRHDNDDPPPD

Organism: Sulfolobus acidocaldarius (strain ATCC 33909 / DSM 639 / JCM 8929 / NBRC 15157 / NCIMB 11770) (NCBI:txid330779)

InterPro domains:
  IPR007814 1,2-phenylacetyl-CoA epoxidase, subunit A/C [PF05138] (5-184)
  IPR009078 Ferritin-like superfamily [SSF47240] (17-225)
  IPR012347 Ferritin-like [G3DSA:1.20.1260.10] (2-230)
  IPR052703 Aromatic CoA oxygenase/epoxidase components [PTHR30458] (12-212)

Secondary structure (DSSP, 8-state):
--B-SGGG---HHHHHHHHHHHHHHHHHHHHHHHHHTTHHHHSSSHHHHHHHHHHHHHHHHHHHHHHHHHHHTT-HHHHHHHHH--TTSSSSGGGGS---SHHHHHHHHHHHHHHHHHHHHHHTT-SBHHHHHHHHHHHHHHHHHHHHHHHHHHHHHHHHHHHHHHHHHHHTTHHHHHHHHHHTS--GGGGGGT-----SHHHHHHHHHHHHHHHHHTTPPP---------/--B-SGGG---HHHHHHHHHHHHHHHHHHHHHHHHHTTHHHHSSSHHHHHHHHHHHHHHHHHHHHHHHHHHHTT-HHHHHHHHH--TT-SSSGGGGS---SHHHHHHHHHHHHHHHHHHHHHHTT-SBHHHHHHHHHHHHHHHHHHHHHHHHHHHHHHHHHHHHHHHHHHHTTHHHHHHHHHHTS--GGGGGGT-----SHHHHHHHHHHHHHHHHHTTPPP---------

Radius of gyration: 24.9 Å; Cα contacts (8 Å, |Δi|>4): 595; chains: 2; bounding box: 52×77×63 Å